Protein AF-A0A7N6BRH4-F1 (afdb_monomer_lite)

Organism: Anabas testudineus (NCBI:txid64144)

Structure (mmCIF, N/CA/C/O backbone):
data_AF-A0A7N6BRH4-F1
#
_entry.id   AF-A0A7N6BRH4-F1
#
loop_
_atom_site.group_PDB
_atom_site.id
_atom_site.type_symbol
_atom_site.label_atom_id
_atom_site.label_alt_id
_atom_site.label_comp_id
_atom_site.label_asym_id
_atom_site.label_entity_id
_atom_site.label_seq_id
_atom_site.pdbx_PDB_ins_code
_atom_site.Cartn_x
_atom_site.Cartn_y
_atom_site.Cartn_z
_atom_site.occupancy
_atom_site.B_iso_or_equiv
_atom_site.auth_seq_id
_atom_site.auth_comp_id
_atom_site.auth_asym_id
_atom_site.auth_atom_id
_atom_site.pdbx_PDB_model_num
ATOM 1 N N . MET A 1 1 ? -4.234 -5.551 16.735 1.00 30.86 1 MET A N 1
ATOM 2 C CA . MET A 1 1 ? -4.454 -4.107 16.499 1.00 30.86 1 MET A CA 1
ATOM 3 C C . MET A 1 1 ? -5.758 -3.674 17.152 1.00 30.86 1 MET A C 1
ATOM 5 O O . MET A 1 1 ? -6.747 -4.374 16.955 1.00 30.86 1 MET A O 1
ATOM 9 N N . PRO A 1 2 ? -5.767 -2.592 17.949 1.00 29.22 2 PRO A N 1
ATOM 10 C CA . PRO A 1 2 ? -6.951 -2.139 18.679 1.00 29.22 2 PRO A CA 1
ATOM 11 C C . PRO A 1 2 ? -7.932 -1.379 17.773 1.00 29.22 2 PRO A C 1
ATOM 13 O O . PRO A 1 2 ? -7.544 -0.476 17.036 1.00 29.22 2 PRO A O 1
ATOM 16 N N . THR A 1 3 ? -9.219 -1.713 17.855 1.00 29.22 3 THR A N 1
ATOM 17 C CA . THR A 1 3 ? -10.300 -0.988 17.171 1.00 29.22 3 THR A CA 1
ATOM 18 C C . THR A 1 3 ? -10.881 0.099 18.071 1.00 29.22 3 THR A C 1
ATOM 20 O O . THR A 1 3 ? -11.678 -0.200 18.960 1.00 29.22 3 THR A O 1
ATOM 23 N N . PHE A 1 4 ? -10.550 1.364 17.813 1.00 34.09 4 PHE A N 1
ATOM 24 C CA . PHE A 1 4 ? -11.267 2.488 18.419 1.00 34.09 4 PHE A CA 1
ATOM 25 C C . PHE A 1 4 ? -12.584 2.745 17.679 1.00 34.09 4 PHE A C 1
ATOM 27 O O . PHE A 1 4 ? -12.610 2.838 16.456 1.00 34.09 4 PHE A O 1
ATOM 34 N N . SER A 1 5 ? -13.682 2.861 18.430 1.00 30.45 5 SER A N 1
ATOM 35 C CA . SER A 1 5 ? -15.018 3.166 17.904 1.00 30.45 5 SER A CA 1
ATOM 36 C C . SER A 1 5 ? -15.539 4.453 18.537 1.00 30.45 5 SER A C 1
ATOM 38 O O . SER A 1 5 ? -15.991 4.444 19.679 1.00 30.45 5 SER A O 1
ATOM 40 N N . VAL A 1 6 ? -15.486 5.564 17.800 1.00 30.67 6 VAL A N 1
ATOM 41 C CA . VAL A 1 6 ? -16.036 6.854 18.244 1.00 30.67 6 VAL A CA 1
ATOM 42 C C . VAL A 1 6 ? -17.401 7.055 17.591 1.00 30.67 6 VAL A C 1
ATOM 44 O O . VAL A 1 6 ? -17.498 7.433 16.427 1.00 30.67 6 VAL A O 1
ATOM 47 N N . MET A 1 7 ? -18.476 6.788 18.335 1.00 28.97 7 MET A N 1
ATOM 48 C CA . MET A 1 7 ? -19.835 7.040 17.850 1.00 28.97 7 MET A CA 1
ATOM 49 C C . MET A 1 7 ? -20.150 8.538 17.849 1.00 28.97 7 MET A C 1
ATOM 51 O O . MET A 1 7 ? -20.162 9.174 18.903 1.00 28.97 7 MET A O 1
ATOM 55 N N . TYR A 1 8 ? -20.515 9.084 16.687 1.00 30.39 8 TYR A N 1
ATOM 56 C CA . TYR A 1 8 ? -21.137 10.403 16.604 1.00 30.39 8 TYR A CA 1
ATOM 57 C C . TYR A 1 8 ? -22.284 10.414 15.584 1.00 30.39 8 TYR A C 1
ATOM 59 O O . TYR A 1 8 ? -22.086 10.169 14.399 1.00 30.39 8 TYR A O 1
ATOM 67 N N . LYS A 1 9 ? -23.501 10.708 16.060 1.00 34.75 9 LYS A N 1
ATOM 68 C CA . LYS A 1 9 ? -24.709 10.984 15.251 1.00 34.75 9 LYS A CA 1
ATOM 69 C C . LYS A 1 9 ? -25.056 9.961 14.147 1.00 34.75 9 LYS A C 1
ATOM 71 O O . LYS A 1 9 ? -25.474 10.341 13.061 1.00 34.75 9 LYS A O 1
ATOM 76 N N . GLY A 1 10 ? -24.981 8.665 14.455 1.00 35.84 10 GLY A N 1
ATOM 77 C CA . GLY A 1 10 ? -25.701 7.621 13.705 1.00 35.84 10 GLY A CA 1
ATOM 78 C C . GLY A 1 10 ? -25.098 7.167 12.370 1.00 35.84 10 GLY A C 1
ATOM 79 O O . GLY A 1 10 ? -25.634 6.236 11.779 1.00 35.84 10 GLY A O 1
ATOM 80 N N . ALA A 1 11 ? -23.983 7.747 11.920 1.00 30.44 11 ALA A N 1
ATOM 81 C CA . ALA A 1 11 ? -23.199 7.221 10.803 1.00 30.44 11 ALA A CA 1
ATOM 82 C C . ALA A 1 11 ? -22.048 6.348 11.330 1.00 30.44 11 ALA A C 1
ATOM 84 O O . ALA A 1 11 ? -21.268 6.785 12.179 1.00 30.44 11 ALA A O 1
ATOM 85 N N . VAL A 1 12 ? -21.919 5.116 10.827 1.00 30.17 12 VAL A N 1
ATOM 86 C CA . VAL A 1 12 ? -20.845 4.192 11.230 1.00 30.17 12 VAL A CA 1
ATOM 87 C C . VAL A 1 12 ? -19.627 4.398 10.327 1.00 30.17 12 VAL A C 1
ATOM 89 O O . VAL A 1 12 ? -19.389 3.642 9.388 1.00 30.17 12 VAL A O 1
ATOM 92 N N . ILE A 1 13 ? -18.846 5.446 10.600 1.00 35.06 13 ILE A N 1
ATOM 93 C CA . ILE A 1 13 ? -17.582 5.698 9.893 1.00 35.06 13 ILE A CA 1
ATOM 94 C C . ILE A 1 13 ? -16.532 4.694 10.388 1.00 35.06 13 ILE A C 1
ATOM 96 O O . ILE A 1 13 ? -15.838 4.934 11.374 1.00 35.06 13 ILE A O 1
ATOM 100 N N . ILE A 1 14 ? -16.412 3.551 9.706 1.00 39.41 14 ILE A N 1
ATOM 101 C CA . ILE A 1 14 ? -15.358 2.567 9.984 1.00 39.41 14 ILE A CA 1
ATOM 102 C C . ILE A 1 14 ? -14.056 3.008 9.301 1.00 39.41 14 ILE A C 1
ATOM 104 O O . ILE A 1 14 ? -13.670 2.480 8.256 1.00 39.41 14 ILE A O 1
ATOM 108 N N . SER A 1 15 ? -13.353 3.965 9.905 1.00 36.00 15 SER A N 1
ATOM 109 C CA . SER A 1 15 ? -11.990 4.334 9.511 1.00 36.00 15 SER A CA 1
ATOM 110 C C . SER A 1 15 ? -11.007 3.214 9.880 1.00 36.00 15 SER A C 1
ATOM 112 O O . SER A 1 15 ? -10.403 3.224 10.954 1.00 36.00 15 SER A O 1
ATOM 114 N N . ARG A 1 16 ? -10.855 2.213 9.003 1.00 39.09 16 ARG A N 1
ATOM 115 C CA . ARG A 1 16 ? -9.758 1.241 9.099 1.00 39.09 16 ARG A CA 1
ATOM 116 C C . ARG A 1 16 ? -8.518 1.800 8.411 1.00 39.09 16 ARG A C 1
ATOM 118 O O . ARG A 1 16 ? -8.507 1.900 7.187 1.00 39.09 16 ARG A O 1
ATOM 125 N N . THR A 1 17 ? -7.441 1.997 9.166 1.00 38.03 17 THR A N 1
ATOM 126 C CA . THR A 1 17 ? -6.083 1.930 8.608 1.00 38.03 17 THR A CA 1
ATOM 127 C C . THR A 1 17 ? -5.811 0.475 8.225 1.00 38.03 17 THR A C 1
ATOM 129 O O . THR A 1 17 ? -5.322 -0.329 9.020 1.00 38.03 17 THR A O 1
ATOM 132 N N . LEU A 1 18 ? -6.250 0.090 7.027 1.00 38.19 18 LEU A N 1
ATOM 133 C CA . LEU A 1 18 ? -5.890 -1.186 6.428 1.00 38.19 18 LEU A CA 1
ATOM 134 C C . LEU A 1 18 ? -4.472 -1.062 5.875 1.00 38.19 18 LEU A C 1
ATOM 136 O O . LEU A 1 18 ? -4.262 -0.348 4.899 1.00 38.19 18 LEU A O 1
ATOM 140 N N . MET A 1 19 ? -3.546 -1.872 6.395 1.00 37.91 19 MET A N 1
ATOM 141 C CA . MET A 1 19 ? -2.411 -2.352 5.600 1.00 37.91 19 MET A CA 1
ATOM 142 C C . MET A 1 19 ? -2.965 -3.260 4.489 1.00 37.91 19 MET A C 1
ATOM 144 O O . MET A 1 19 ? -2.951 -4.486 4.588 1.00 37.91 19 MET A O 1
ATOM 148 N N . GLY A 1 20 ? -3.592 -2.638 3.491 1.00 35.62 20 GLY A N 1
ATOM 149 C CA . GLY A 1 20 ? -4.244 -3.304 2.372 1.00 35.62 20 GLY A CA 1
ATOM 150 C C . GLY A 1 20 ? -3.246 -3.739 1.295 1.00 35.62 20 GLY A C 1
ATOM 151 O O . GLY A 1 20 ? -2.063 -3.405 1.367 1.00 35.62 20 GLY A O 1
ATOM 152 N N . PRO A 1 21 ? -3.716 -4.423 0.237 1.00 44.28 21 PRO A N 1
ATOM 153 C CA . PRO A 1 21 ? -2.884 -4.904 -0.874 1.00 44.28 21 PRO A CA 1
ATOM 154 C C . PRO A 1 21 ? -2.369 -3.779 -1.803 1.00 44.28 21 PRO A C 1
ATOM 156 O O . PRO A 1 21 ? -2.059 -4.028 -2.963 1.00 44.28 21 PRO A O 1
ATOM 159 N N . TYR A 1 22 ? -2.301 -2.538 -1.312 1.00 47.00 22 TYR A N 1
ATOM 160 C CA . TYR A 1 22 ? -2.136 -1.316 -2.104 1.00 47.00 22 TYR A CA 1
ATOM 161 C C . TYR A 1 22 ? -0.781 -0.611 -1.902 1.00 47.00 22 TYR A C 1
ATOM 163 O O . TYR A 1 22 ? -0.535 0.415 -2.526 1.00 47.00 22 TYR A O 1
ATOM 171 N N . GLY A 1 23 ? 0.108 -1.152 -1.057 1.00 43.94 23 GLY A N 1
ATOM 172 C CA . GLY A 1 23 ? 1.529 -0.761 -0.956 1.00 43.94 23 GLY A CA 1
ATOM 173 C C . GLY A 1 23 ? 1.838 0.643 -0.411 1.00 43.94 23 GLY A C 1
ATOM 174 O O . GLY A 1 23 ? 3.001 0.950 -0.167 1.00 43.94 23 GLY A O 1
ATOM 175 N N . VAL A 1 24 ? 0.822 1.480 -0.203 1.00 45.03 24 VAL A N 1
ATOM 176 C CA . VAL A 1 24 ? 0.911 2.867 0.273 1.00 45.03 24 VAL A CA 1
ATOM 177 C C . VAL A 1 24 ? -0.190 3.089 1.313 1.00 45.03 24 VAL A C 1
ATOM 179 O O . VAL A 1 24 ? -1.295 2.567 1.153 1.00 45.03 24 VAL A O 1
ATOM 182 N N . ASP A 1 25 ? 0.096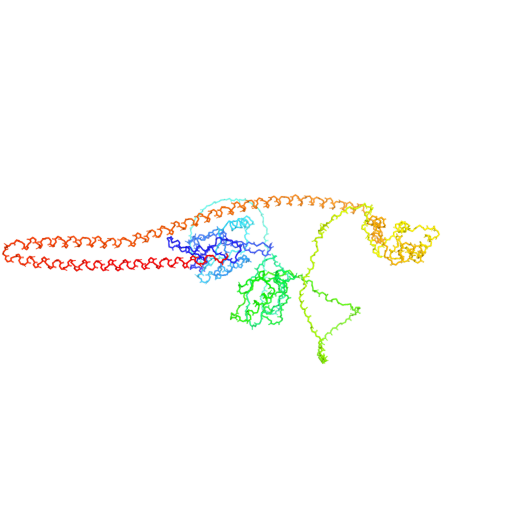 3.859 2.365 1.00 52.72 25 ASP A N 1
ATOM 183 C CA . ASP A 1 25 ? -0.816 4.116 3.493 1.00 52.72 25 ASP A CA 1
ATOM 184 C C . ASP A 1 25 ? -1.914 5.141 3.122 1.00 52.72 25 ASP A C 1
ATOM 186 O O . ASP A 1 25 ? -1.953 6.275 3.598 1.00 52.72 25 ASP A O 1
ATOM 190 N N . ARG A 1 26 ? -2.770 4.762 2.162 1.00 64.44 26 ARG A N 1
ATOM 191 C CA . ARG A 1 26 ? -3.820 5.616 1.586 1.00 64.44 26 ARG A CA 1
ATOM 192 C C . ARG A 1 26 ? -5.083 5.641 2.451 1.00 64.44 26 ARG A C 1
ATOM 194 O O . ARG A 1 26 ? -5.589 4.606 2.888 1.00 64.44 26 ARG A O 1
ATOM 201 N N . ALA A 1 27 ? -5.647 6.835 2.640 1.00 69.69 27 ALA A N 1
ATOM 202 C CA . ALA A 1 27 ? -6.824 7.069 3.478 1.00 69.69 27 ALA A CA 1
ATOM 203 C C . ALA A 1 27 ? -8.125 6.603 2.789 1.00 69.69 27 ALA A C 1
ATOM 205 O O . ALA A 1 27 ? -8.857 7.392 2.176 1.00 69.69 27 ALA A O 1
ATOM 206 N N . VAL A 1 28 ? -8.411 5.301 2.882 1.00 82.12 28 VAL A N 1
ATOM 207 C CA . VAL A 1 28 ? -9.563 4.676 2.220 1.00 82.12 28 VAL A CA 1
ATOM 208 C C . VAL A 1 28 ? -10.869 4.782 3.013 1.00 82.12 28 VAL A C 1
ATOM 210 O O . VAL A 1 28 ? -10.899 4.626 4.232 1.00 82.12 28 VAL A O 1
ATOM 213 N N . HIS A 1 29 ? -11.973 5.012 2.302 1.00 85.69 29 HIS A N 1
ATOM 214 C CA . HIS A 1 29 ? -13.321 5.121 2.862 1.00 85.69 29 HIS A CA 1
ATOM 215 C C . HIS A 1 29 ? -14.254 4.113 2.178 1.00 85.69 29 HIS A C 1
ATOM 217 O O . HIS A 1 29 ? -14.273 4.010 0.952 1.00 85.69 29 HIS A O 1
ATOM 223 N N . SER A 1 30 ? -15.040 3.378 2.967 1.00 89.38 30 SER A N 1
ATOM 224 C CA . SER A 1 30 ? -16.076 2.461 2.474 1.00 89.38 30 SER A CA 1
ATOM 225 C C . SER A 1 30 ? -17.427 3.178 2.472 1.00 89.38 30 SER A C 1
ATOM 227 O O . SER A 1 30 ? -17.806 3.749 3.492 1.00 89.38 30 SER A O 1
ATOM 229 N N . MET A 1 31 ? -18.154 3.132 1.357 1.00 89.62 31 MET A N 1
ATOM 230 C CA . MET A 1 31 ? -19.497 3.709 1.202 1.00 89.62 31 MET A CA 1
ATOM 231 C C . MET A 1 31 ? -20.455 2.643 0.679 1.00 89.62 31 MET A C 1
ATOM 233 O O . MET A 1 31 ? -20.052 1.811 -0.130 1.00 89.62 31 MET A O 1
ATOM 237 N N . GLU A 1 32 ? -21.715 2.666 1.103 1.00 91.50 32 GLU A N 1
ATOM 238 C CA . GLU A 1 32 ? -22.729 1.693 0.686 1.00 91.50 32 GLU A CA 1
ATOM 239 C C . GLU A 1 32 ? -24.000 2.408 0.236 1.00 91.50 32 GLU A C 1
ATOM 241 O O . GLU A 1 32 ? -24.540 3.250 0.948 1.00 91.50 32 GLU A O 1
ATOM 246 N N . PHE A 1 33 ? -24.468 2.058 -0.960 1.00 89.88 33 PHE A N 1
ATOM 247 C CA . PHE A 1 33 ? -25.650 2.623 -1.596 1.00 89.88 33 PHE A CA 1
ATOM 248 C C . PHE A 1 33 ? -26.702 1.529 -1.801 1.00 89.88 33 PHE A C 1
ATOM 250 O O . PHE A 1 33 ? -26.379 0.408 -2.198 1.00 89.88 33 PHE A O 1
ATOM 257 N N . THR A 1 34 ? -27.965 1.872 -1.576 1.00 90.25 34 THR A N 1
ATOM 258 C CA . THR A 1 34 ? -29.153 1.069 -1.910 1.00 90.25 34 THR A CA 1
ATOM 259 C C . THR A 1 34 ? -30.050 1.857 -2.860 1.00 90.25 34 THR A C 1
ATOM 261 O O . THR A 1 34 ? -29.869 3.064 -3.007 1.00 90.25 34 THR A O 1
ATOM 264 N N . ASP A 1 35 ? -30.992 1.189 -3.526 1.00 88.31 35 ASP A N 1
ATOM 265 C CA . ASP A 1 35 ? -31.865 1.794 -4.549 1.00 88.31 35 ASP A CA 1
ATOM 266 C C . ASP A 1 35 ? -31.074 2.407 -5.723 1.00 88.31 35 ASP A C 1
ATOM 268 O O . ASP A 1 35 ? -31.452 3.399 -6.350 1.00 88.31 35 ASP A O 1
ATOM 272 N N . CYS A 1 36 ? -29.931 1.783 -6.027 1.00 87.19 36 CYS A N 1
ATOM 273 C CA . CYS A 1 36 ? -28.999 2.210 -7.062 1.00 87.19 36 CYS A CA 1
ATOM 274 C C . CYS A 1 36 ? -29.317 1.663 -8.466 1.00 87.19 36 CYS A C 1
ATOM 276 O O . CYS A 1 36 ? -28.501 1.859 -9.365 1.00 87.19 36 CYS A O 1
ATOM 278 N N . GLU A 1 37 ? -30.491 1.057 -8.692 1.00 83.75 37 GLU A N 1
ATOM 279 C CA . GLU A 1 37 ? -30.963 0.557 -10.001 1.00 83.75 37 GLU A CA 1
ATOM 280 C C . GLU A 1 37 ? -30.865 1.586 -11.147 1.00 83.75 37 GLU A C 1
ATOM 282 O O . GLU A 1 37 ? -30.545 1.233 -12.283 1.00 83.75 37 GLU A O 1
ATOM 287 N N . ASN A 1 38 ? -31.059 2.876 -10.848 1.00 82.88 38 ASN A N 1
ATOM 288 C CA . ASN A 1 38 ? -30.947 3.985 -11.807 1.00 82.88 38 ASN A CA 1
ATOM 289 C C . ASN A 1 38 ? -29.519 4.578 -11.898 1.00 82.88 38 ASN A C 1
ATOM 291 O O . ASN A 1 38 ? -29.287 5.577 -12.583 1.00 82.88 38 ASN A O 1
ATOM 295 N N . GLY A 1 39 ? -28.548 3.957 -11.221 1.00 87.12 39 GLY A N 1
ATOM 296 C CA . GLY A 1 39 ? -27.164 4.406 -11.080 1.00 87.12 39 GLY A CA 1
ATOM 297 C C . GLY A 1 39 ? -26.976 5.529 -10.052 1.00 87.12 39 GLY A C 1
ATOM 298 O O . GLY A 1 39 ? -27.913 6.216 -9.653 1.00 87.12 39 GLY A O 1
ATOM 299 N N . LEU A 1 40 ? -25.725 5.771 -9.637 1.00 90.44 40 LEU A N 1
ATOM 300 C CA . LEU A 1 40 ? -25.420 6.803 -8.628 1.00 90.44 40 LEU A CA 1
ATOM 301 C C . LEU A 1 40 ? -25.630 8.252 -9.100 1.00 90.44 40 LEU A C 1
ATOM 303 O O . LEU A 1 40 ? -25.609 9.170 -8.282 1.00 90.44 40 LEU A O 1
ATOM 307 N N . GLY A 1 41 ? -25.762 8.487 -10.407 1.00 91.94 41 GLY A N 1
ATOM 308 C CA . GLY A 1 41 ? -25.719 9.838 -10.970 1.00 91.94 41 GLY A CA 1
ATOM 309 C C . GLY A 1 41 ? -24.332 10.486 -10.870 1.00 91.94 41 GLY A C 1
ATOM 310 O O . GLY A 1 41 ? -24.225 11.668 -10.560 1.00 91.94 41 GLY A O 1
ATOM 311 N N . ILE A 1 42 ? -23.260 9.734 -11.136 1.00 93.94 42 ILE A N 1
ATOM 312 C CA . ILE A 1 42 ? -21.885 10.259 -11.210 1.00 93.94 42 ILE A CA 1
ATOM 313 C C . ILE A 1 42 ? -21.332 10.212 -12.636 1.00 93.94 42 ILE A C 1
ATOM 315 O O . ILE A 1 42 ? -21.769 9.421 -13.471 1.00 93.94 42 ILE A O 1
ATOM 319 N N . LYS A 1 43 ? -20.329 11.048 -12.913 1.00 92.44 43 LYS A N 1
ATOM 320 C CA . LYS A 1 43 ? -19.449 10.937 -14.082 1.00 92.44 43 LYS A CA 1
ATOM 321 C C . LYS A 1 43 ? -18.033 10.639 -13.618 1.00 92.44 43 LYS A C 1
ATOM 323 O O . LYS A 1 43 ? -17.535 11.338 -12.739 1.00 92.44 43 LYS A O 1
ATOM 328 N N . VAL A 1 44 ? -17.386 9.665 -14.252 1.00 93.75 44 VAL A N 1
ATOM 329 C CA . VAL A 1 44 ? -15.993 9.282 -13.977 1.00 93.75 44 VAL A CA 1
ATOM 330 C C . VAL A 1 44 ? -15.010 9.829 -15.024 1.00 93.75 44 VAL A C 1
ATOM 332 O O . VAL A 1 44 ? -15.417 10.279 -16.098 1.00 93.75 44 VAL A O 1
ATOM 335 N N . ILE A 1 45 ? -13.720 9.829 -14.687 1.00 92.19 45 ILE A N 1
ATOM 336 C CA . ILE A 1 45 ? -12.565 10.135 -15.547 1.00 92.19 45 ILE A CA 1
ATOM 337 C C . ILE A 1 45 ? -11.365 9.280 -15.114 1.00 92.19 45 ILE A C 1
ATOM 339 O O . ILE A 1 45 ? -11.368 8.741 -14.011 1.00 92.19 45 ILE A O 1
ATOM 343 N N . GLY A 1 46 ? -10.349 9.162 -15.969 1.00 91.44 46 GLY A N 1
ATOM 344 C CA . GLY A 1 46 ? -9.186 8.313 -15.723 1.00 91.44 46 GLY A CA 1
ATOM 345 C C . GLY A 1 46 ? -9.445 6.870 -16.146 1.00 91.44 46 GLY A C 1
ATOM 346 O O . GLY A 1 46 ? -10.205 6.640 -17.090 1.00 91.44 46 GLY A O 1
ATOM 347 N N . GLY A 1 47 ? -8.797 5.919 -15.478 1.00 88.38 47 GLY A N 1
ATOM 348 C CA . GLY A 1 47 ? -8.600 4.563 -15.984 1.00 88.38 47 GLY A CA 1
ATOM 349 C C . GLY A 1 47 ? -7.524 4.508 -17.076 1.00 88.38 47 GLY A C 1
ATOM 350 O O . GLY A 1 47 ? -7.176 5.519 -17.693 1.00 88.38 47 GLY A O 1
ATOM 351 N N . VAL A 1 48 ? -7.013 3.304 -17.332 1.00 85.75 48 VAL A N 1
ATOM 352 C CA . VAL A 1 48 ? -5.933 3.046 -18.296 1.00 85.75 48 VAL A CA 1
ATOM 353 C C . VAL A 1 48 ? -6.345 3.431 -19.718 1.00 85.75 48 VAL A C 1
ATOM 355 O O . VAL A 1 48 ? -7.436 3.084 -20.189 1.00 85.75 48 VAL A O 1
ATOM 358 N N . LYS A 1 49 ? -5.450 4.138 -20.415 1.00 78.81 49 LYS A N 1
ATOM 359 C CA . LYS A 1 49 ? -5.625 4.589 -21.798 1.00 78.81 49 LYS A CA 1
ATOM 360 C C . LYS A 1 49 ? -4.818 3.745 -22.776 1.00 78.81 49 LYS A C 1
ATOM 362 O O . LYS A 1 49 ? -3.667 4.052 -23.073 1.00 78.81 49 LYS A O 1
ATOM 367 N N . GLU A 1 50 ? -5.470 2.748 -23.369 1.00 72.62 50 GLU A N 1
ATOM 368 C CA . GLU A 1 50 ? -4.886 1.843 -24.378 1.00 72.62 50 GLU A CA 1
ATOM 369 C C . GLU A 1 50 ? -4.195 2.569 -25.553 1.00 72.62 50 GLU A C 1
ATOM 371 O O . GLU A 1 50 ? -3.255 2.046 -26.141 1.00 72.62 50 GLU A O 1
ATOM 376 N N . GLN A 1 51 ? -4.644 3.784 -25.890 1.00 68.44 51 GLN A N 1
ATOM 377 C CA . GLN A 1 51 ? -4.126 4.585 -27.008 1.00 68.44 51 GLN A CA 1
ATOM 378 C C . GLN A 1 51 ? -2.838 5.362 -26.689 1.00 68.44 51 GLN A C 1
ATOM 380 O O . GLN A 1 51 ? -2.144 5.775 -27.615 1.00 68.44 51 GLN A O 1
ATOM 385 N N . THR A 1 52 ? -2.536 5.607 -25.410 1.00 69.81 52 THR A N 1
ATOM 386 C CA . THR A 1 52 ? -1.385 6.425 -24.976 1.00 69.81 52 THR A CA 1
ATOM 387 C C . THR A 1 52 ? -0.474 5.722 -23.971 1.00 69.81 52 THR A C 1
ATOM 389 O O . THR A 1 52 ? 0.598 6.239 -23.678 1.00 69.81 52 THR A O 1
ATOM 392 N N . GLY A 1 53 ? -0.876 4.562 -23.439 1.00 68.31 53 GLY A N 1
ATOM 393 C CA . GLY A 1 53 ? -0.159 3.867 -22.366 1.00 68.31 53 GLY A CA 1
ATOM 394 C C . GLY A 1 53 ? -0.248 4.572 -21.008 1.00 68.31 53 GLY A C 1
ATOM 395 O O . GLY A 1 53 ? 0.505 4.240 -20.102 1.00 68.31 53 GLY A O 1
ATOM 396 N N . GLU A 1 54 ? -1.134 5.562 -20.858 1.00 78.88 54 GLU A N 1
ATOM 397 C CA . GLU A 1 54 ? -1.255 6.331 -19.618 1.00 78.88 54 GLU A CA 1
ATOM 398 C C . GLU A 1 54 ? -2.163 5.611 -18.614 1.00 78.88 54 GLU A C 1
ATOM 400 O O . GLU A 1 54 ? -3.358 5.413 -18.863 1.00 78.88 54 GLU A O 1
ATOM 405 N N . GLU A 1 55 ? -1.590 5.241 -17.471 1.00 80.69 55 GLU A N 1
ATOM 406 C CA . GLU A 1 55 ? -2.275 4.567 -16.371 1.00 80.69 55 GLU A CA 1
ATOM 407 C C . GLU A 1 55 ? -2.653 5.583 -15.285 1.00 80.69 55 GLU A C 1
ATOM 409 O O . GLU A 1 55 ? -1.815 6.015 -14.501 1.00 80.69 55 GLU A O 1
ATOM 414 N N . PHE A 1 56 ? -3.930 5.965 -15.241 1.00 87.44 56 PHE A N 1
ATOM 415 C CA . PHE A 1 56 ? -4.501 6.758 -14.151 1.00 87.44 56 PHE A CA 1
ATOM 416 C C . PHE A 1 56 ? -5.535 5.935 -13.380 1.00 87.44 56 PHE A C 1
ATOM 418 O O . PHE A 1 56 ? -6.235 5.106 -13.971 1.00 87.44 56 PHE A O 1
ATOM 425 N N . GLY A 1 57 ? -5.721 6.233 -12.091 1.00 90.88 57 GLY A N 1
ATOM 426 C CA . GLY A 1 57 ? -6.876 5.753 -11.326 1.00 90.88 57 GLY A CA 1
ATOM 427 C C . GLY A 1 57 ? -8.229 6.167 -11.930 1.00 90.88 57 GLY A C 1
ATOM 428 O O . GLY A 1 57 ? -8.303 6.993 -12.842 1.00 90.88 57 GLY A O 1
ATOM 429 N N . VAL A 1 58 ? -9.327 5.602 -11.423 1.00 94.38 58 VAL A N 1
ATOM 430 C CA . VAL A 1 58 ? -10.696 5.992 -11.805 1.00 94.38 58 VAL A CA 1
ATOM 431 C C . VAL A 1 58 ? -11.222 7.012 -10.796 1.00 94.38 58 VAL A C 1
ATOM 433 O O . VAL A 1 58 ? -11.341 6.693 -9.620 1.00 94.38 58 VAL A O 1
ATOM 436 N N . TYR A 1 59 ? -11.576 8.220 -11.237 1.00 95.19 59 TYR A N 1
ATOM 437 C CA . TYR A 1 59 ? -11.973 9.332 -10.361 1.00 95.19 59 TYR A CA 1
ATOM 438 C C . TYR A 1 59 ? -13.375 9.851 -10.654 1.00 95.19 59 TYR A C 1
ATOM 440 O O . TYR A 1 59 ? -13.806 9.895 -11.808 1.00 95.19 59 TYR A O 1
ATOM 448 N N . VAL A 1 60 ? -14.065 10.358 -9.632 1.00 95.12 60 VAL A N 1
ATOM 449 C CA . VAL A 1 60 ? -15.338 11.077 -9.781 1.00 95.12 60 VAL A CA 1
ATOM 450 C C . VAL A 1 60 ? -15.087 12.466 -10.395 1.00 95.12 60 VAL A C 1
ATOM 452 O O . VAL A 1 60 ? -14.728 13.415 -9.704 1.00 95.12 60 VAL A O 1
ATOM 455 N N . LYS A 1 61 ? -15.323 12.634 -11.705 1.00 94.12 61 LYS A N 1
ATOM 456 C CA . LYS A 1 61 ? -15.230 13.936 -12.405 1.00 94.12 61 LYS A CA 1
ATOM 457 C C . LYS A 1 61 ? -16.322 14.916 -11.973 1.00 94.12 61 LYS A C 1
ATOM 459 O O . LYS A 1 61 ? -16.101 16.126 -11.978 1.00 94.12 61 LYS A O 1
ATOM 464 N N . ARG A 1 62 ? -17.535 14.420 -11.703 1.00 92.75 62 ARG A N 1
ATOM 465 C CA . ARG A 1 62 ? -18.705 15.239 -11.336 1.00 92.75 62 ARG A CA 1
ATOM 466 C C . ARG A 1 62 ? -19.823 14.382 -10.744 1.00 92.75 62 ARG A C 1
ATOM 468 O O . ARG A 1 62 ? -20.074 13.288 -11.241 1.00 92.75 62 ARG A O 1
ATOM 475 N N . ILE A 1 63 ? -20.558 14.939 -9.788 1.00 94.38 63 ILE A N 1
ATOM 476 C CA . ILE A 1 63 ? -21.837 14.406 -9.298 1.00 94.38 63 ILE A CA 1
ATOM 477 C C . ILE A 1 63 ? -22.984 15.168 -9.982 1.00 94.38 63 ILE A C 1
ATOM 479 O O . ILE A 1 63 ? -22.895 16.380 -10.187 1.00 94.38 63 ILE A O 1
ATOM 483 N N . LEU A 1 64 ? -24.025 14.457 -10.414 1.00 91.94 64 LEU A N 1
ATOM 484 C CA . LEU A 1 64 ? -25.172 15.017 -11.129 1.00 91.94 64 LEU A CA 1
ATOM 485 C C . LEU A 1 64 ? -26.282 15.393 -10.129 1.00 91.94 64 LEU A C 1
ATOM 487 O O . LEU A 1 64 ? -26.690 14.525 -9.356 1.00 91.94 64 LEU A O 1
ATOM 491 N N . PRO A 1 65 ? -26.800 16.639 -10.148 1.00 91.06 65 PRO A N 1
ATOM 492 C CA . PRO A 1 65 ? -27.869 17.063 -9.244 1.00 91.06 65 PRO A CA 1
ATOM 493 C C . PRO A 1 65 ? -29.087 16.134 -9.293 1.00 91.06 65 PRO A C 1
ATOM 495 O O . PRO A 1 65 ? -29.562 15.789 -10.375 1.00 91.06 65 PRO A O 1
ATOM 498 N N . GLY A 1 66 ? -29.581 15.732 -8.119 1.00 87.38 66 GLY A N 1
ATOM 499 C CA . GLY A 1 66 ? -30.718 14.816 -7.965 1.00 87.38 66 GLY A CA 1
ATOM 500 C C . GLY A 1 66 ? -30.397 13.326 -8.152 1.00 87.38 66 GLY A C 1
ATOM 501 O O . GLY A 1 66 ? -31.255 12.492 -7.869 1.00 87.38 66 GLY A O 1
ATOM 502 N N . GLY A 1 67 ? -29.180 12.970 -8.585 1.00 89.00 67 GLY A N 1
ATOM 503 C CA . GLY A 1 67 ? -28.701 11.584 -8.573 1.00 89.00 67 GLY A CA 1
ATOM 504 C C . GLY A 1 67 ? -28.476 11.064 -7.150 1.00 89.00 67 GLY A C 1
ATOM 505 O O . GLY A 1 67 ? -28.271 11.851 -6.228 1.00 89.00 67 GLY A O 1
ATOM 506 N N . LEU A 1 68 ? -28.467 9.741 -6.958 1.00 90.81 68 LEU A N 1
ATOM 507 C CA . LEU A 1 68 ? -28.375 9.122 -5.629 1.00 90.81 68 LEU A CA 1
ATOM 508 C C . LEU A 1 68 ? -27.161 9.613 -4.813 1.00 90.81 68 LEU A C 1
ATOM 510 O O . LEU A 1 68 ? -27.325 10.008 -3.663 1.00 90.81 68 LEU A O 1
ATOM 514 N N . ALA A 1 69 ? -25.974 9.716 -5.424 1.00 92.44 69 ALA A N 1
ATOM 515 C CA . ALA A 1 69 ? -24.782 10.265 -4.766 1.00 92.44 69 ALA A CA 1
ATOM 516 C C . ALA A 1 69 ? -24.879 11.775 -4.458 1.00 92.44 69 ALA A C 1
ATOM 518 O O . ALA A 1 69 ? -24.193 12.260 -3.565 1.00 92.44 69 ALA A O 1
ATOM 519 N N . SER A 1 70 ? -25.736 12.526 -5.162 1.00 92.50 70 SER A N 1
ATOM 520 C CA . SER A 1 70 ? -26.033 13.933 -4.848 1.00 92.50 70 SER A CA 1
ATOM 521 C C . SER A 1 70 ? -26.993 14.091 -3.669 1.00 92.50 70 SER A C 1
ATOM 523 O O . SER A 1 70 ? -27.032 15.170 -3.083 1.00 92.50 70 SER A O 1
ATOM 525 N N . ASN A 1 71 ? -27.791 13.062 -3.378 1.00 90.75 71 ASN A N 1
ATOM 526 C CA . ASN A 1 71 ? -28.778 13.063 -2.298 1.00 90.75 71 ASN A CA 1
ATOM 527 C C . ASN A 1 71 ? -28.168 12.508 -0.998 1.00 90.75 71 ASN A C 1
ATOM 529 O O . ASN A 1 71 ? -28.495 12.988 0.082 1.00 90.75 71 ASN A O 1
ATOM 533 N N . ASP A 1 72 ? -27.263 11.532 -1.120 1.00 88.94 72 ASP A N 1
ATOM 534 C CA . ASP A 1 72 ? -26.421 11.006 -0.039 1.00 88.94 72 ASP A CA 1
ATOM 535 C C . ASP A 1 72 ? -25.311 11.993 0.381 1.00 88.94 72 ASP A C 1
ATOM 537 O O . ASP A 1 72 ? -25.145 12.283 1.564 1.00 88.94 72 ASP A O 1
ATOM 541 N N . GLY A 1 73 ? -24.575 12.553 -0.587 1.00 87.94 73 GLY A N 1
ATOM 542 C CA . GLY A 1 73 ? -23.592 13.617 -0.364 1.00 87.94 73 GLY A CA 1
ATOM 543 C C . GLY A 1 73 ? -22.255 13.205 0.272 1.00 87.94 73 GLY A C 1
ATOM 544 O O . GLY A 1 73 ? -21.410 14.080 0.465 1.00 87.94 73 GLY A O 1
ATOM 545 N N . ASN A 1 74 ? -22.018 11.923 0.583 1.00 88.94 74 ASN A N 1
ATOM 546 C CA . ASN A 1 74 ? -20.748 11.472 1.172 1.00 88.94 74 ASN A CA 1
ATOM 547 C C . ASN A 1 74 ? -19.631 11.321 0.124 1.00 88.94 74 ASN A C 1
ATOM 549 O O . ASN A 1 74 ? -18.457 11.579 0.417 1.00 88.94 74 ASN A O 1
ATOM 553 N N . LEU A 1 75 ? -19.998 10.911 -1.093 1.00 92.75 75 LEU A N 1
ATOM 554 C CA . LEU A 1 75 ? -19.126 10.868 -2.270 1.00 92.75 75 LEU A CA 1
ATOM 555 C C . LEU A 1 75 ? -18.915 12.291 -2.817 1.00 92.75 75 LEU A C 1
ATOM 557 O O . LEU A 1 75 ? -19.851 13.088 -2.838 1.00 92.75 75 LEU A O 1
ATOM 561 N N . LEU A 1 76 ? -17.708 12.613 -3.288 1.00 93.25 76 LEU A N 1
ATOM 562 C CA . LEU A 1 76 ? -17.312 13.947 -3.754 1.00 93.25 76 LEU A CA 1
ATOM 563 C C . LEU A 1 76 ? -16.574 13.898 -5.108 1.00 93.25 76 LEU A C 1
ATOM 565 O O . LEU A 1 76 ? -15.951 12.891 -5.449 1.00 93.25 76 LEU A O 1
ATOM 569 N N . PRO A 1 77 ? -16.591 14.986 -5.906 1.00 94.12 77 PRO A N 1
ATOM 570 C CA . PRO A 1 77 ? -15.699 15.120 -7.053 1.00 94.12 77 PRO A CA 1
ATOM 571 C C . PRO A 1 77 ? -14.227 15.105 -6.617 1.00 94.12 77 PRO A C 1
ATOM 573 O O . PRO A 1 77 ? -13.859 15.797 -5.671 1.00 94.12 77 PRO A O 1
ATOM 576 N N . GLY A 1 78 ? -13.395 14.350 -7.332 1.00 93.00 78 GLY A N 1
ATOM 577 C CA . GLY A 1 78 ? -11.989 14.109 -6.995 1.00 93.00 78 GLY A CA 1
ATOM 578 C C . GLY A 1 78 ? -11.724 12.827 -6.202 1.00 93.00 78 GLY A C 1
ATOM 579 O O . GLY A 1 78 ? -10.572 12.411 -6.127 1.00 93.00 78 GLY A O 1
ATOM 580 N N . ASP A 1 79 ? -12.756 12.154 -5.684 1.00 94.62 79 ASP A N 1
ATOM 581 C CA . ASP A 1 79 ? -12.596 10.839 -5.053 1.00 94.62 79 ASP A CA 1
ATOM 582 C C . ASP A 1 79 ? -12.119 9.797 -6.075 1.00 94.62 79 ASP A C 1
ATOM 584 O O . ASP A 1 79 ? -12.719 9.654 -7.148 1.00 94.62 79 ASP A O 1
ATOM 588 N N . GLN A 1 80 ? -11.074 9.040 -5.729 1.00 94.69 80 GLN A N 1
ATOM 589 C CA . GLN A 1 80 ? -10.625 7.886 -6.509 1.00 94.69 80 GLN A CA 1
ATOM 590 C C . GLN A 1 80 ? -11.431 6.654 -6.101 1.00 94.69 80 GLN A C 1
ATOM 592 O O . GLN A 1 80 ? -11.433 6.300 -4.929 1.00 94.69 80 GLN A O 1
ATOM 597 N N . ILE A 1 81 ? -12.069 5.966 -7.043 1.00 94.81 81 ILE A N 1
ATOM 598 C CA . ILE A 1 81 ? -12.764 4.698 -6.801 1.00 94.81 81 ILE A CA 1
ATOM 599 C C . ILE A 1 81 ? -11.753 3.554 -6.965 1.00 94.81 81 ILE A C 1
ATOM 601 O O . ILE A 1 81 ? -11.181 3.378 -8.041 1.00 94.81 81 ILE A O 1
ATOM 605 N N . LEU A 1 82 ? -11.535 2.788 -5.895 1.00 92.81 82 LEU A N 1
ATOM 606 C CA . LEU A 1 82 ? -10.611 1.649 -5.844 1.00 92.81 82 LEU A CA 1
ATOM 607 C C . LEU A 1 82 ? -11.322 0.305 -6.040 1.00 92.81 82 LEU A C 1
ATOM 609 O O . LEU A 1 82 ? -10.786 -0.574 -6.710 1.00 92.81 82 LEU A O 1
ATOM 613 N N . GLU A 1 83 ? -12.522 0.147 -5.473 1.00 94.12 83 GLU A N 1
ATOM 614 C CA . GLU A 1 83 ? -13.328 -1.080 -5.561 1.00 94.12 83 GLU A CA 1
ATOM 615 C C . GLU A 1 83 ? -14.817 -0.758 -5.741 1.00 94.12 83 GLU A C 1
ATOM 617 O O . GLU A 1 83 ? -15.315 0.249 -5.230 1.00 94.12 83 GLU A O 1
ATOM 622 N N . VAL A 1 84 ? -15.537 -1.666 -6.402 1.00 94.75 84 VAL A N 1
ATOM 623 C CA . VAL A 1 84 ? -16.997 -1.666 -6.558 1.00 94.75 84 VAL A CA 1
ATOM 624 C C . VAL A 1 84 ? -17.510 -3.080 -6.280 1.00 94.75 84 VAL A C 1
ATOM 626 O O . VAL A 1 84 ? -17.171 -4.004 -7.005 1.00 94.75 84 VAL A O 1
ATOM 629 N N . ASN A 1 85 ? -18.298 -3.290 -5.224 1.00 91.50 85 ASN A N 1
ATOM 630 C CA . ASN A 1 85 ? -18.779 -4.616 -4.786 1.00 91.50 85 ASN A CA 1
ATOM 631 C C . ASN A 1 85 ? -17.679 -5.688 -4.570 1.00 91.50 85 ASN A C 1
ATOM 633 O O . ASN A 1 85 ? -17.989 -6.870 -4.443 1.00 91.50 85 ASN A O 1
ATOM 637 N N . GLY A 1 86 ? -16.409 -5.279 -4.468 1.00 86.50 86 GLY A N 1
ATOM 638 C CA . GLY A 1 86 ? -15.237 -6.162 -4.386 1.00 86.50 86 GLY A CA 1
ATOM 639 C C . GLY A 1 86 ? -14.487 -6.355 -5.713 1.00 86.50 86 GLY A C 1
ATOM 640 O O . GLY A 1 86 ? -13.359 -6.840 -5.689 1.00 86.50 86 GLY A O 1
ATOM 641 N N . ASP A 1 87 ? -15.044 -5.923 -6.850 1.00 89.31 87 ASP A N 1
ATOM 642 C CA . ASP A 1 87 ? -14.293 -5.791 -8.102 1.00 89.31 87 ASP A CA 1
ATOM 643 C C . ASP A 1 87 ? -13.349 -4.584 -8.002 1.00 89.31 87 ASP A C 1
ATOM 645 O O . ASP A 1 87 ? -13.794 -3.455 -7.777 1.00 89.31 87 ASP A O 1
ATOM 649 N N . SER A 1 88 ? -12.043 -4.797 -8.183 1.00 90.44 88 SER A N 1
ATOM 650 C CA . SER A 1 88 ? -11.065 -3.702 -8.186 1.00 90.44 88 SER A CA 1
ATOM 651 C C . SER A 1 88 ? -11.123 -2.888 -9.484 1.00 90.44 88 SER A C 1
ATOM 653 O O . SER A 1 88 ? -11.243 -3.442 -10.578 1.00 90.44 88 SER A O 1
ATOM 655 N N . LEU A 1 89 ? -10.989 -1.566 -9.357 1.00 90.12 89 LEU A N 1
ATOM 656 C CA . LEU A 1 89 ? -10.828 -0.616 -10.462 1.00 90.12 89 LEU A CA 1
ATOM 657 C C . LEU A 1 89 ? -9.376 -0.122 -10.624 1.00 90.12 89 LEU A C 1
ATOM 659 O O . LEU A 1 89 ? -9.119 0.815 -11.382 1.00 90.12 89 LEU A O 1
ATOM 663 N N . VAL A 1 90 ? -8.407 -0.733 -9.938 1.00 87.88 90 VAL A N 1
ATOM 664 C CA . VAL A 1 90 ? -6.981 -0.437 -10.148 1.00 87.88 90 VAL A CA 1
ATOM 665 C C . VAL A 1 90 ? -6.529 -1.052 -11.478 1.00 87.88 90 VAL A C 1
ATOM 667 O O . VAL A 1 90 ? -6.800 -2.219 -11.750 1.00 87.88 90 VAL A O 1
ATOM 670 N N . GLY A 1 91 ? -5.868 -0.264 -12.333 1.00 83.88 91 GLY A N 1
ATOM 671 C CA . GLY A 1 91 ? -5.363 -0.729 -13.634 1.00 83.88 91 GLY A CA 1
ATOM 672 C C . GLY A 1 91 ? -6.436 -1.073 -14.681 1.00 83.88 91 GLY A C 1
ATOM 673 O O . GLY A 1 91 ? -6.113 -1.655 -15.715 1.00 83.88 91 GLY A O 1
ATOM 674 N N . VAL A 1 92 ? -7.713 -0.734 -14.457 1.00 87.25 92 VAL A N 1
ATOM 675 C CA . VAL A 1 92 ? -8.784 -0.985 -15.441 1.00 87.25 92 VAL A CA 1
ATOM 676 C C . VAL A 1 92 ? -8.923 0.168 -16.436 1.00 87.25 92 VAL A C 1
ATOM 678 O O . VAL A 1 92 ? -8.660 1.328 -16.115 1.00 87.25 92 VAL A O 1
ATOM 681 N N . THR A 1 93 ? -9.390 -0.125 -17.650 1.00 89.00 93 THR A N 1
ATOM 682 C CA . THR A 1 93 ? -9.692 0.908 -18.652 1.00 89.00 93 THR A CA 1
ATOM 683 C C . THR A 1 93 ? -10.949 1.700 -18.290 1.00 89.00 93 THR A C 1
ATOM 685 O O . THR A 1 93 ? -11.843 1.206 -17.595 1.00 89.00 93 THR A O 1
ATOM 688 N N . SER A 1 94 ? -11.050 2.933 -18.799 1.00 87.19 94 SER A N 1
ATOM 689 C CA . SER A 1 94 ? -12.199 3.817 -18.529 1.00 87.19 94 SER A CA 1
ATOM 690 C C . SER A 1 94 ? -13.559 3.194 -18.892 1.00 87.19 94 SER A C 1
ATOM 692 O O . SER A 1 94 ? -14.544 3.388 -18.179 1.00 87.19 94 SER A O 1
ATOM 694 N N . GLU A 1 95 ? -13.608 2.392 -19.959 1.00 88.31 95 GLU A N 1
ATOM 695 C CA . GLU A 1 95 ? -14.815 1.685 -20.402 1.00 88.31 95 GLU A CA 1
ATOM 696 C C . GLU A 1 95 ? -15.165 0.539 -19.445 1.00 88.31 95 GLU A C 1
ATOM 698 O O . GLU A 1 95 ? -16.308 0.434 -18.992 1.00 88.31 95 GLU A O 1
ATOM 703 N N . ARG A 1 96 ? -14.166 -0.259 -19.038 1.00 90.00 96 ARG A N 1
ATOM 704 C CA . ARG A 1 96 ? -14.361 -1.358 -18.085 1.00 90.00 96 ARG A CA 1
ATOM 705 C C . ARG A 1 96 ? -14.834 -0.860 -16.720 1.00 90.00 96 ARG A C 1
ATOM 707 O O . ARG A 1 96 ? -15.704 -1.494 -16.129 1.00 90.00 96 ARG A O 1
ATOM 714 N N . ALA A 1 97 ? -14.325 0.276 -16.243 1.00 90.88 97 ALA A N 1
ATOM 715 C CA . ALA A 1 97 ? -14.797 0.903 -15.008 1.00 90.88 97 ALA A CA 1
ATOM 716 C C . ALA A 1 97 ? -16.291 1.267 -15.072 1.00 90.88 97 ALA A C 1
ATOM 718 O O . ALA A 1 97 ? -17.042 1.011 -14.131 1.00 90.88 97 ALA A O 1
ATOM 719 N N . VAL A 1 98 ? -16.738 1.826 -16.201 1.00 91.25 98 VAL A N 1
ATOM 720 C CA . VAL A 1 98 ? -18.148 2.178 -16.426 1.00 91.25 98 VAL A CA 1
ATOM 721 C C . VAL A 1 98 ? -19.034 0.931 -16.520 1.00 91.25 98 VAL A C 1
ATOM 723 O O . VAL A 1 98 ? -20.163 0.959 -16.031 1.00 91.25 98 VAL A O 1
ATOM 726 N N . ASP A 1 99 ? -18.547 -0.165 -17.102 1.00 91.44 99 ASP A N 1
ATOM 727 C CA . ASP A 1 99 ? -19.296 -1.424 -17.171 1.00 91.44 99 ASP A CA 1
ATOM 728 C C . ASP A 1 99 ? -19.401 -2.133 -15.811 1.00 91.44 99 ASP A C 1
ATOM 730 O O . ASP A 1 99 ? -20.479 -2.631 -15.487 1.00 91.44 99 ASP A O 1
ATOM 734 N N . VAL A 1 100 ? -18.350 -2.114 -14.979 1.00 93.31 100 VAL A N 1
ATOM 735 C CA . VAL A 1 100 ? -18.404 -2.617 -13.588 1.00 93.31 100 VAL A CA 1
ATOM 736 C C . VAL A 1 100 ? -19.396 -1.797 -12.757 1.00 93.31 100 VAL A C 1
ATOM 738 O O . VAL A 1 100 ? -20.292 -2.365 -12.136 1.00 93.31 100 VAL A O 1
ATOM 741 N N . LEU A 1 101 ? -19.324 -0.460 -12.819 1.00 92.50 101 LEU A N 1
ATOM 742 C CA . LEU A 1 101 ? -20.293 0.421 -12.154 1.00 92.50 101 LEU A CA 1
ATOM 743 C C . LEU A 1 101 ? -21.735 0.177 -12.640 1.00 92.50 101 LEU A C 1
ATOM 745 O O . LEU A 1 101 ? -22.663 0.234 -11.836 1.00 92.50 101 LEU A O 1
ATOM 7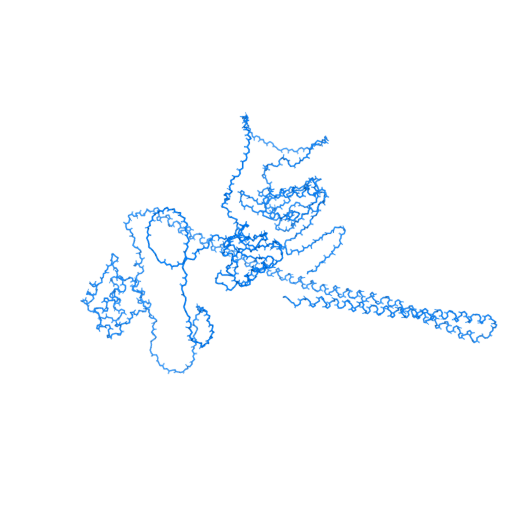49 N N . ARG A 1 102 ? -21.942 -0.141 -13.929 1.00 90.38 102 ARG A N 1
ATOM 750 C CA . ARG A 1 102 ? -23.272 -0.473 -14.470 1.00 90.38 102 ARG A CA 1
ATOM 751 C C . ARG A 1 102 ? -23.775 -1.838 -13.985 1.00 90.38 102 ARG A C 1
ATOM 753 O O . ARG A 1 102 ? -24.948 -1.961 -13.632 1.00 90.38 102 ARG A O 1
ATOM 760 N N . ALA A 1 103 ? -22.908 -2.848 -13.945 1.00 90.19 103 ALA A N 1
ATOM 761 C CA . ALA A 1 103 ? -23.244 -4.168 -13.415 1.00 90.19 103 ALA A CA 1
ATOM 762 C C . ALA A 1 103 ? -23.624 -4.093 -11.926 1.00 90.19 103 ALA A C 1
ATOM 764 O O . ALA A 1 103 ? -24.633 -4.663 -11.520 1.00 90.19 103 ALA A O 1
ATOM 765 N N . ALA A 1 104 ? -22.882 -3.310 -11.141 1.00 89.81 104 ALA A N 1
ATOM 766 C CA . ALA A 1 104 ? -23.144 -3.103 -9.722 1.00 89.81 104 ALA A CA 1
ATOM 767 C C . ALA A 1 104 ? -24.365 -2.202 -9.432 1.00 89.81 104 ALA A C 1
ATOM 769 O O . ALA A 1 104 ? -25.031 -2.398 -8.419 1.00 89.81 104 ALA A O 1
ATOM 770 N N . SER A 1 105 ? -24.751 -1.278 -10.326 1.00 88.88 105 SER A N 1
ATOM 771 C CA . SER A 1 105 ? -26.077 -0.635 -10.221 1.00 88.88 105 SER A CA 1
ATOM 772 C C . SER A 1 105 ? -27.229 -1.628 -10.422 1.00 88.88 105 SER A C 1
ATOM 774 O O . SER A 1 105 ? -28.256 -1.530 -9.755 1.00 88.88 105 SER A O 1
ATOM 776 N N . ALA A 1 106 ? -27.057 -2.639 -11.282 1.00 87.31 106 ALA A N 1
ATOM 777 C CA . ALA A 1 106 ? -28.099 -3.629 -11.559 1.00 87.31 106 ALA A CA 1
ATOM 778 C C . ALA A 1 106 ? -28.350 -4.620 -10.402 1.00 87.31 106 ALA A C 1
ATOM 780 O O . ALA A 1 106 ? -29.363 -5.316 -10.418 1.00 87.31 106 ALA A O 1
ATOM 781 N N . THR A 1 107 ? -27.481 -4.677 -9.382 1.00 87.31 107 THR A N 1
ATOM 782 C CA . THR A 1 107 ? -27.722 -5.457 -8.152 1.00 87.31 107 THR A CA 1
ATOM 783 C C . THR A 1 107 ? -28.548 -4.707 -7.097 1.00 87.31 107 THR A C 1
ATOM 785 O O . THR A 1 107 ? -28.809 -5.264 -6.035 1.00 87.31 107 THR A O 1
ATOM 788 N N . ASN A 1 108 ? -28.949 -3.454 -7.361 1.00 88.12 108 ASN A N 1
ATOM 789 C CA . ASN A 1 108 ? -29.679 -2.524 -6.475 1.00 88.12 108 ASN A CA 1
ATOM 790 C C . ASN A 1 108 ? -29.054 -2.241 -5.085 1.00 88.12 108 ASN A C 1
ATOM 792 O O . ASN A 1 108 ? -29.581 -1.455 -4.296 1.00 88.12 108 ASN A O 1
ATOM 796 N N . HIS A 1 109 ? -27.897 -2.834 -4.807 1.00 88.44 109 HIS A N 1
ATOM 797 C CA . HIS A 1 109 ? -26.994 -2.500 -3.719 1.00 88.44 109 HIS A CA 1
ATOM 798 C C . HIS A 1 109 ? -25.574 -2.406 -4.284 1.00 88.44 109 HIS A C 1
ATOM 800 O O . HIS A 1 109 ? -25.149 -3.276 -5.056 1.00 88.44 109 HIS A O 1
ATOM 806 N N . MET A 1 110 ? -24.853 -1.345 -3.914 1.00 91.88 110 MET A N 1
ATOM 807 C CA . MET A 1 110 ? -23.481 -1.117 -4.352 1.00 91.88 110 MET A CA 1
ATOM 808 C C . MET A 1 110 ? -22.602 -0.544 -3.239 1.00 91.88 110 MET A C 1
ATOM 810 O O . MET A 1 110 ? -22.829 0.563 -2.754 1.00 91.88 110 MET A O 1
ATOM 814 N N . ARG A 1 111 ? -21.545 -1.280 -2.898 1.00 92.44 111 ARG A N 1
ATOM 815 C CA . ARG A 1 111 ? -20.470 -0.877 -1.995 1.00 92.44 111 ARG A CA 1
ATOM 816 C C . ARG A 1 111 ? -19.295 -0.313 -2.795 1.00 92.44 111 ARG A C 1
ATOM 818 O O . ARG A 1 111 ? -18.746 -1.014 -3.642 1.00 92.44 111 ARG A O 1
ATOM 825 N N . LEU A 1 112 ? -18.882 0.920 -2.514 1.00 94.31 112 LEU A N 1
ATOM 826 C CA . LEU A 1 112 ? -17.654 1.520 -3.043 1.00 94.31 112 LEU A CA 1
ATOM 827 C C . LEU A 1 112 ? -16.543 1.497 -1.988 1.00 94.31 112 LEU A C 1
ATOM 829 O O . LEU A 1 112 ? -16.799 1.767 -0.813 1.00 94.31 112 LEU A O 1
ATOM 833 N N . LEU A 1 113 ? -15.304 1.264 -2.421 1.00 93.19 113 LEU A N 1
ATOM 834 C CA . LEU A 1 113 ? -14.110 1.692 -1.688 1.00 93.19 113 LEU A CA 1
ATOM 835 C C . LEU A 1 113 ? -13.487 2.866 -2.446 1.00 93.19 113 LEU A C 1
ATOM 837 O O . LEU A 1 113 ? -13.212 2.737 -3.640 1.00 93.19 113 LEU A O 1
ATOM 841 N N . ILE A 1 114 ? -13.261 3.991 -1.767 1.00 93.88 114 ILE A N 1
ATOM 842 C CA . ILE A 1 114 ? -12.625 5.180 -2.351 1.00 93.88 114 ILE A CA 1
ATOM 843 C C . ILE A 1 114 ? -11.349 5.584 -1.604 1.00 93.88 114 ILE A C 1
ATOM 845 O O . ILE A 1 114 ? -11.208 5.261 -0.428 1.00 93.88 114 ILE A O 1
ATOM 849 N N . ALA A 1 115 ? -10.469 6.352 -2.249 1.00 91.00 115 ALA A N 1
ATOM 850 C CA . ALA A 1 115 ? -9.377 7.100 -1.617 1.00 91.00 115 ALA A CA 1
ATOM 851 C C . ALA A 1 115 ? -9.571 8.619 -1.784 1.00 91.00 115 ALA A C 1
ATOM 853 O O . ALA A 1 115 ? -10.132 9.078 -2.785 1.00 91.00 115 ALA A O 1
ATOM 854 N N . ARG A 1 116 ? -9.115 9.387 -0.783 1.00 88.44 116 ARG A N 1
ATOM 855 C CA . ARG A 1 116 ? -9.266 10.856 -0.682 1.00 88.44 116 ARG A CA 1
ATOM 856 C C . ARG A 1 116 ? -8.010 11.520 -0.077 1.00 88.44 116 ARG A C 1
ATOM 858 O O . ARG A 1 116 ? -8.099 12.410 0.768 1.00 88.44 116 ARG A O 1
ATOM 865 N N . ASP A 1 117 ? -6.840 11.039 -0.482 1.00 86.00 117 ASP A N 1
ATOM 866 C CA . ASP A 1 117 ? -5.510 11.535 -0.095 1.00 86.00 117 ASP A CA 1
ATOM 867 C C . ASP A 1 117 ? -5.007 12.669 -1.021 1.00 86.00 117 ASP A C 1
ATOM 869 O O . ASP A 1 117 ? -5.729 13.137 -1.907 1.00 86.00 117 ASP A O 1
ATOM 873 N N . GLU A 1 118 ? -3.796 13.188 -0.777 1.00 83.81 118 GLU A N 1
ATOM 874 C CA . GLU A 1 118 ? -3.199 14.252 -1.605 1.00 83.81 118 GLU A CA 1
ATOM 875 C C . GLU A 1 118 ? -2.714 13.727 -2.964 1.00 83.81 118 GLU A C 1
ATOM 877 O O . GLU A 1 118 ? -2.686 14.465 -3.951 1.00 83.81 118 GLU A O 1
ATOM 882 N N . GLU A 1 119 ? -2.393 12.438 -3.047 1.00 85.00 119 GLU A N 1
ATOM 883 C CA . GLU A 1 119 ? -2.002 11.746 -4.272 1.00 85.00 119 GLU A CA 1
ATOM 884 C C . GLU A 1 119 ? -3.198 11.667 -5.226 1.00 85.00 119 GLU A C 1
ATOM 886 O O . GLU A 1 119 ? -3.110 12.155 -6.353 1.00 85.00 119 GLU A O 1
ATOM 891 N N . ALA A 1 120 ? -4.355 11.192 -4.749 1.00 86.69 120 ALA A N 1
ATOM 892 C CA . ALA A 1 120 ? -5.600 11.177 -5.509 1.00 86.69 120 ALA A CA 1
ATOM 893 C C . ALA A 1 120 ? -6.006 12.580 -5.997 1.00 86.69 120 ALA A C 1
ATOM 895 O O . ALA A 1 120 ? -6.401 12.738 -7.153 1.00 86.69 120 ALA A O 1
ATOM 896 N N . LYS A 1 121 ? -5.853 13.621 -5.162 1.00 88.81 121 LYS A N 1
ATOM 897 C CA . LYS A 1 121 ? -6.102 15.021 -5.565 1.00 88.81 121 LYS A CA 1
ATOM 898 C C . LYS A 1 121 ? -5.154 15.485 -6.673 1.00 88.81 121 LYS A C 1
ATOM 900 O O . LYS A 1 121 ? -5.594 16.178 -7.590 1.00 88.81 121 LYS A O 1
ATOM 905 N N . ARG A 1 122 ? -3.873 15.107 -6.604 1.00 89.62 122 ARG A N 1
ATOM 906 C CA . ARG A 1 122 ? -2.842 15.460 -7.592 1.00 89.62 122 ARG A CA 1
ATOM 907 C C . ARG A 1 122 ? -3.088 14.773 -8.936 1.00 89.62 122 ARG A C 1
ATOM 909 O O . ARG A 1 122 ? -3.142 15.454 -9.957 1.00 89.62 122 ARG A O 1
ATOM 916 N N . GLU A 1 123 ? -3.304 13.459 -8.924 1.00 89.50 123 GLU A N 1
ATOM 917 C CA . GLU A 1 123 ? -3.640 12.661 -10.112 1.00 89.50 123 GLU A CA 1
ATOM 918 C C . GLU A 1 123 ? -4.945 13.161 -10.767 1.00 89.50 123 GLU A C 1
ATOM 920 O O . GLU A 1 123 ? -5.025 13.314 -11.989 1.00 89.50 123 GLU A O 1
ATOM 925 N N . PHE A 1 124 ? -5.959 13.506 -9.961 1.00 92.94 124 PHE A N 1
ATOM 926 C CA . PHE A 1 124 ? -7.211 14.087 -10.449 1.00 92.94 124 PHE A CA 1
ATOM 927 C C . PHE A 1 124 ? -7.030 15.474 -11.084 1.00 92.94 124 PHE A C 1
ATOM 929 O O . PHE A 1 124 ? -7.671 15.772 -12.096 1.00 92.94 124 PHE A O 1
ATOM 936 N N . ALA A 1 125 ? -6.164 16.320 -10.518 1.00 91.31 125 ALA A N 1
ATOM 937 C CA . ALA A 1 125 ? -5.853 17.631 -11.077 1.00 91.31 125 ALA A CA 1
ATOM 938 C C . ALA A 1 125 ? -5.147 17.512 -12.439 1.00 91.31 125 ALA A C 1
ATOM 940 O O . ALA A 1 125 ? -5.591 18.154 -13.393 1.00 91.31 125 ALA A O 1
ATOM 941 N N . GLU A 1 126 ? -4.139 16.635 -12.572 1.00 90.56 126 GLU A N 1
ATOM 942 C CA . GLU A 1 126 ? -3.481 16.372 -13.864 1.00 90.56 126 GLU A CA 1
ATOM 943 C C . GLU A 1 126 ? -4.490 15.845 -14.898 1.00 90.56 126 GLU A C 1
ATOM 945 O O . GLU A 1 126 ? -4.578 16.373 -16.008 1.00 90.56 126 GLU A O 1
ATOM 950 N N . LEU A 1 127 ? -5.324 14.863 -14.531 1.00 89.94 127 LEU A N 1
ATOM 951 C CA . LEU A 1 127 ? -6.398 14.359 -15.395 1.00 89.94 127 LEU A CA 1
ATOM 952 C C . LEU A 1 127 ? -7.349 15.460 -15.875 1.00 89.94 127 LEU A C 1
ATOM 954 O O . LEU A 1 127 ? -7.847 15.399 -17.005 1.00 89.94 127 LEU A O 1
ATOM 958 N N . LEU A 1 128 ? -7.648 16.441 -15.022 1.00 88.69 128 LEU A N 1
ATOM 959 C CA . LEU A 1 128 ? -8.571 17.523 -15.342 1.00 88.69 128 LEU A CA 1
ATOM 960 C C . LEU A 1 128 ? -7.911 18.633 -16.174 1.00 88.69 128 LEU A C 1
ATOM 962 O O . LEU A 1 128 ? -8.588 19.216 -17.013 1.00 88.69 128 LEU A O 1
ATOM 966 N N . GLU A 1 129 ? -6.613 18.882 -16.029 1.00 87.69 129 GLU A N 1
ATOM 967 C CA . GLU A 1 129 ? -5.865 19.762 -16.934 1.00 87.69 129 GLU A CA 1
ATOM 968 C C . GLU A 1 129 ? -5.715 19.113 -18.322 1.00 87.69 129 GLU A C 1
ATOM 970 O O . GLU A 1 129 ? -6.158 19.656 -19.337 1.00 87.69 129 GLU A O 1
ATOM 975 N N . LYS A 1 130 ? -5.190 17.885 -18.351 1.00 84.62 130 LYS A N 1
ATOM 976 C CA . LYS A 1 130 ? -4.836 17.115 -19.553 1.00 84.62 130 LYS A CA 1
ATOM 977 C C . LYS A 1 130 ? -6.054 16.650 -20.360 1.00 84.62 130 LYS A C 1
ATOM 979 O O . LYS A 1 130 ? -6.019 16.620 -21.589 1.00 84.62 130 LYS A O 1
ATOM 984 N N . TYR A 1 131 ? -7.155 16.305 -19.681 1.00 82.00 131 TYR A N 1
ATOM 985 C CA . TYR A 1 131 ? -8.369 15.729 -20.284 1.00 82.00 131 TYR A CA 1
ATOM 986 C C . TYR A 1 131 ? -9.688 16.359 -19.780 1.00 82.00 131 TYR A C 1
ATOM 988 O O . TYR A 1 131 ? -10.779 15.789 -19.929 1.00 82.00 131 TYR A O 1
ATOM 996 N N . GLY A 1 132 ? -9.635 17.559 -19.195 1.00 68.38 132 GLY A N 1
ATOM 997 C CA . GLY A 1 132 ? -10.828 18.350 -18.874 1.00 68.38 132 GLY A CA 1
ATOM 998 C C . GLY A 1 132 ? -11.446 19.051 -20.080 1.00 68.38 132 GLY A C 1
ATOM 999 O O . GLY A 1 132 ? -12.673 19.060 -20.195 1.00 68.38 132 GLY A O 1
ATOM 1000 N N . SER A 1 133 ? -10.600 19.600 -20.956 1.00 60.03 133 SER A N 1
ATOM 1001 C CA . SER A 1 133 ? -10.955 20.695 -21.875 1.00 60.03 133 SER A CA 1
ATOM 1002 C C . SER A 1 133 ? -11.427 20.281 -23.274 1.00 60.03 133 SER A C 1
ATOM 1004 O O . SER A 1 133 ? -12.105 21.067 -23.934 1.00 60.03 133 SER A O 1
ATOM 1006 N N . ASN A 1 134 ? -11.128 19.058 -23.728 1.00 44.97 134 ASN A N 1
ATOM 1007 C CA . ASN A 1 134 ? -11.524 18.575 -25.058 1.00 44.97 134 ASN A CA 1
ATOM 1008 C C . ASN A 1 134 ? -12.773 17.681 -24.978 1.00 44.97 134 ASN A C 1
ATOM 1010 O O . ASN A 1 134 ? -12.868 16.787 -24.136 1.00 44.97 134 ASN A O 1
ATOM 1014 N N . GLY A 1 135 ? -13.758 17.943 -25.841 1.00 39.41 135 GLY A N 1
ATOM 1015 C CA . GLY A 1 135 ? -15.086 17.332 -25.758 1.00 39.41 135 GLY A CA 1
ATOM 1016 C C . GLY A 1 135 ? -15.294 16.054 -26.582 1.00 39.41 135 GLY A C 1
ATOM 1017 O O . GLY A 1 135 ? -14.564 15.756 -27.518 1.00 39.41 135 GLY A O 1
ATOM 1018 N N . SER A 1 136 ? -16.408 15.375 -26.285 1.00 41.56 136 SER A N 1
ATOM 1019 C CA . SER A 1 136 ? -17.105 14.432 -27.176 1.00 41.56 136 SER A CA 1
ATOM 1020 C C . SER A 1 136 ? -16.414 13.105 -27.554 1.00 41.56 136 SER A C 1
ATOM 1022 O O . SER A 1 136 ? -16.401 12.720 -28.725 1.00 41.56 136 SER A O 1
ATOM 1024 N N . THR A 1 137 ? -16.027 12.293 -26.567 1.00 38.53 137 THR A N 1
ATOM 1025 C CA . THR A 1 137 ? -16.008 10.826 -26.743 1.00 38.53 137 THR A CA 1
ATOM 1026 C C . THR A 1 137 ? -17.399 10.217 -26.491 1.00 38.53 137 THR A C 1
ATOM 1028 O O . THR A 1 137 ? -17.791 9.919 -25.366 1.00 38.53 137 THR A O 1
ATOM 1031 N N . GLY A 1 138 ? -18.177 10.050 -27.566 1.00 36.56 138 GLY A N 1
ATOM 1032 C CA . GLY A 1 138 ? -19.152 8.956 -27.761 1.00 36.56 138 GLY A CA 1
ATOM 1033 C C . GLY A 1 138 ? -20.382 8.772 -26.845 1.00 36.56 138 GLY A C 1
ATOM 1034 O O . GLY A 1 138 ? -21.240 7.967 -27.194 1.00 36.56 138 GLY A O 1
ATOM 1035 N N . SER A 1 139 ? -20.537 9.464 -25.710 1.00 38.94 139 SER A N 1
ATOM 1036 C CA . SER A 1 139 ? -21.518 9.076 -24.666 1.00 38.94 139 SER A CA 1
ATOM 1037 C C . SER A 1 139 ? -22.840 9.875 -24.622 1.00 38.94 139 SER A C 1
ATOM 1039 O O . SER A 1 139 ? -23.417 10.109 -23.559 1.00 38.94 139 SER A O 1
ATOM 1041 N N . THR A 1 140 ? -23.391 10.270 -25.773 1.00 34.06 140 THR A N 1
ATOM 1042 C CA . THR A 1 140 ? -24.699 10.967 -25.867 1.00 34.06 140 THR A CA 1
ATOM 1043 C C . THR A 1 140 ? -25.897 9.997 -25.803 1.00 34.06 140 THR A C 1
ATOM 1045 O O . THR A 1 140 ? -26.869 10.145 -26.543 1.00 34.06 140 THR A O 1
ATOM 1048 N N . ARG A 1 141 ? -25.826 8.948 -24.967 1.00 39.34 141 ARG A N 1
ATOM 1049 C CA . ARG A 1 141 ? -26.870 7.901 -24.895 1.00 39.34 141 ARG A CA 1
ATOM 1050 C C . ARG A 1 141 ? -27.124 7.271 -23.519 1.00 39.34 141 ARG A C 1
ATOM 1052 O O . ARG A 1 141 ? -28.024 6.445 -23.401 1.00 39.34 141 ARG A O 1
ATOM 1059 N N . ASN A 1 142 ? -26.399 7.680 -22.478 1.00 38.81 142 ASN A N 1
ATOM 1060 C CA . ASN A 1 142 ? -26.482 7.057 -21.152 1.00 38.81 142 ASN A CA 1
ATOM 1061 C C . ASN A 1 142 ? -27.522 7.734 -20.241 1.00 38.81 142 ASN A C 1
ATOM 1063 O O . ASN A 1 142 ? -27.161 8.359 -19.246 1.00 38.81 142 ASN A O 1
ATOM 1067 N N . SER A 1 143 ? -28.808 7.629 -20.600 1.00 35.25 143 SER A N 1
ATOM 1068 C CA . SER A 1 143 ? -29.976 7.852 -19.717 1.00 35.25 143 SER A CA 1
ATOM 1069 C C . SER A 1 143 ? -31.276 7.383 -20.401 1.00 35.25 143 SER A C 1
ATOM 1071 O O . SER A 1 143 ? -31.628 7.946 -21.442 1.00 35.25 143 SER A O 1
ATOM 1073 N N . PRO A 1 144 ? -32.027 6.408 -19.853 1.00 32.09 144 PRO A N 1
ATOM 1074 C CA . PRO A 1 144 ? -33.357 6.060 -20.346 1.00 32.09 144 PRO A CA 1
ATOM 1075 C C . PRO A 1 144 ? -34.421 6.974 -19.712 1.00 32.09 144 PRO A C 1
ATOM 1077 O O . PRO A 1 144 ? -34.934 6.688 -18.638 1.00 32.09 144 PRO A O 1
ATOM 1080 N N . ILE A 1 145 ? -34.778 8.077 -20.379 1.00 35.69 145 ILE A N 1
ATOM 1081 C CA . ILE A 1 145 ? -35.875 8.960 -19.939 1.00 35.69 145 ILE A CA 1
ATOM 1082 C C . ILE A 1 145 ? -36.882 9.129 -21.079 1.00 35.69 145 ILE A C 1
ATOM 1084 O O . ILE A 1 145 ? -36.587 9.771 -22.088 1.00 35.69 145 ILE A O 1
ATOM 1088 N N . GLN A 1 146 ? -38.092 8.590 -20.908 1.00 31.39 146 GLN A N 1
ATOM 1089 C CA . GLN A 1 146 ? -39.239 8.914 -21.759 1.00 31.39 146 GLN A CA 1
ATOM 1090 C C . GLN A 1 146 ? -40.194 9.879 -21.040 1.00 31.39 146 GLN A C 1
ATOM 1092 O O . GLN A 1 146 ? -40.886 9.482 -20.117 1.00 31.39 146 GLN A O 1
ATOM 1097 N N . GLN A 1 147 ? -40.246 11.115 -21.555 1.00 30.62 147 GLN A N 1
ATOM 1098 C CA . GLN A 1 147 ? -41.379 12.067 -21.547 1.00 30.62 147 GLN A CA 1
ATOM 1099 C C . GLN A 1 147 ? -41.992 12.510 -20.193 1.00 30.62 147 GLN A C 1
ATOM 1101 O O . GLN A 1 147 ? -42.598 11.721 -19.482 1.00 30.62 147 GLN A O 1
ATOM 1106 N N . GLY A 1 148 ? -41.958 13.826 -19.896 1.00 28.14 148 GLY A N 1
ATOM 1107 C CA . GLY A 1 148 ? -42.479 14.347 -18.612 1.00 28.14 148 GLY A CA 1
ATOM 1108 C C . GLY A 1 148 ? -42.816 15.846 -18.439 1.00 28.14 148 GLY A C 1
ATOM 1109 O O . GLY A 1 148 ? -43.056 16.246 -17.312 1.00 28.14 148 GLY A O 1
ATOM 1110 N N . GLY A 1 149 ? -42.893 16.681 -19.488 1.00 29.33 149 GLY A N 1
ATOM 1111 C CA . GLY A 1 149 ? -43.691 17.933 -19.454 1.00 29.33 149 GLY A CA 1
ATOM 1112 C C . GLY A 1 149 ? -43.122 19.266 -18.890 1.00 29.33 149 GLY A C 1
ATOM 1113 O O . GLY A 1 149 ? -43.234 19.546 -17.709 1.00 29.33 149 GLY A O 1
ATOM 1114 N N . ARG A 1 150 ? -42.802 20.179 -19.830 1.00 32.72 150 ARG A N 1
ATOM 1115 C CA . ARG A 1 150 ? -43.052 21.655 -19.854 1.00 32.72 150 ARG A CA 1
ATOM 1116 C C . ARG A 1 150 ? -42.318 22.672 -18.925 1.00 32.72 150 ARG A C 1
ATOM 1118 O O . ARG A 1 150 ? -42.305 22.553 -17.713 1.00 32.72 150 ARG A O 1
ATOM 1125 N N . TYR A 1 151 ? -41.997 23.806 -19.579 1.00 30.28 151 TYR A N 1
ATOM 1126 C CA . TYR A 1 151 ? -41.884 25.218 -19.127 1.00 30.28 151 TYR A CA 1
ATOM 1127 C C . TYR A 1 151 ? -40.641 25.762 -18.374 1.00 30.28 151 TYR A C 1
ATOM 1129 O O . TYR A 1 151 ? -40.479 25.519 -17.189 1.00 30.28 151 TYR A O 1
ATOM 1137 N N . LEU A 1 152 ? -39.955 26.689 -19.082 1.00 34.53 152 LEU A N 1
ATOM 1138 C CA . LEU A 1 152 ? -39.257 27.929 -18.646 1.00 34.53 152 LEU A CA 1
ATOM 1139 C C . LEU A 1 152 ? -38.035 27.800 -17.692 1.00 34.53 152 LEU A C 1
ATOM 1141 O O . LEU A 1 152 ? -37.946 26.872 -16.903 1.00 34.53 152 LEU A O 1
ATOM 1145 N N . ASP A 1 153 ? -37.025 28.682 -17.732 1.00 27.44 153 ASP A N 1
ATOM 1146 C CA . ASP A 1 153 ? -36.854 29.928 -18.513 1.00 27.44 153 ASP A CA 1
ATOM 1147 C C . ASP A 1 153 ? -35.390 30.147 -19.002 1.00 27.44 153 ASP A C 1
ATOM 1149 O O . ASP A 1 153 ? -34.545 29.256 -18.931 1.00 27.44 153 ASP A O 1
ATOM 1153 N N . SER A 1 154 ? -35.122 31.334 -19.551 1.00 30.67 154 SER A N 1
ATOM 1154 C CA . SER A 1 154 ? -33.873 31.855 -20.140 1.00 30.67 154 SER A CA 1
ATOM 1155 C C . SER A 1 154 ? -32.773 32.115 -19.067 1.00 30.67 154 SER A C 1
ATOM 1157 O O . SER A 1 154 ? -33.057 32.015 -17.880 1.00 30.67 154 SER A O 1
ATOM 1159 N N . THR A 1 155 ? -31.494 32.437 -19.343 1.00 28.56 155 THR A N 1
ATOM 1160 C CA . THR A 1 155 ? -30.948 33.508 -20.217 1.00 28.56 155 THR A CA 1
ATOM 1161 C C . THR A 1 155 ? -29.453 33.337 -20.594 1.00 28.56 155 THR A C 1
ATOM 1163 O O . THR A 1 155 ? -28.695 32.796 -19.802 1.00 28.56 155 THR A O 1
ATOM 1166 N N . SER A 1 156 ? -29.027 33.963 -21.715 1.00 31.80 156 SER A N 1
ATOM 1167 C CA . SER A 1 156 ? -27.713 34.644 -21.972 1.00 31.80 156 SER A CA 1
ATOM 1168 C C . SER A 1 156 ? -26.353 33.915 -21.776 1.00 31.80 156 SER A C 1
ATOM 1170 O O . SER A 1 156 ? -26.164 33.201 -20.806 1.00 31.80 156 SER A O 1
ATOM 1172 N N . SER A 1 157 ? -25.278 34.162 -22.548 1.00 31.12 157 SER A N 1
ATOM 1173 C CA . SER A 1 157 ? -25.067 34.964 -23.777 1.00 31.12 157 SER A CA 1
ATOM 1174 C C . SER A 1 157 ? -23.665 34.721 -24.378 1.00 31.12 157 SER A C 1
ATOM 1176 O O . SER A 1 157 ? -22.710 34.580 -23.625 1.00 31.12 157 SER A O 1
ATOM 1178 N N . GLY A 1 158 ? -23.528 34.852 -25.708 1.00 24.92 158 GLY A N 1
ATOM 1179 C CA . GLY A 1 158 ? -22.256 35.142 -26.410 1.00 24.92 158 GLY A CA 1
ATOM 1180 C C . GLY A 1 158 ? -21.282 33.959 -26.620 1.00 24.92 158 GLY A C 1
ATOM 1181 O O . GLY A 1 158 ? -21.140 33.114 -25.751 1.00 24.92 158 GLY A O 1
ATOM 1182 N N . SER A 1 159 ? -20.566 33.824 -27.746 1.00 28.06 159 SER A N 1
ATOM 1183 C CA . SER A 1 159 ? -20.411 34.748 -28.883 1.00 28.06 159 SER A CA 1
ATOM 1184 C C . SER A 1 159 ? -20.139 34.049 -30.227 1.00 28.06 159 SER A C 1
ATOM 1186 O O . SER A 1 159 ? -19.728 32.897 -30.301 1.00 28.06 159 SER A O 1
ATOM 1188 N N . SER A 1 160 ? -20.374 34.817 -31.295 1.00 30.41 160 SER A N 1
ATOM 1189 C CA . SER A 1 160 ? -20.014 34.583 -32.707 1.00 30.41 160 SER A CA 1
ATOM 1190 C C . SER A 1 160 ? -18.499 34.310 -32.923 1.00 30.41 160 SER A C 1
ATOM 1192 O O . SER A 1 160 ? -17.707 34.652 -32.055 1.00 30.41 160 SER A O 1
ATOM 1194 N N . SER A 1 161 ? -18.000 33.803 -34.066 1.00 31.69 161 SER A N 1
ATOM 1195 C CA . SER A 1 161 ? -18.623 33.595 -35.392 1.00 31.69 161 SER A CA 1
ATOM 1196 C C . SER A 1 161 ? -17.764 32.722 -36.336 1.00 31.69 161 SER A C 1
ATOM 1198 O O . SER A 1 161 ? -16.555 32.666 -36.148 1.00 31.69 161 SER A O 1
ATOM 1200 N N . ARG A 1 162 ? -18.371 32.279 -37.459 1.00 29.42 162 ARG A N 1
ATOM 1201 C CA . ARG A 1 162 ? -17.746 31.909 -38.766 1.00 29.42 162 ARG A CA 1
ATOM 1202 C C . ARG A 1 162 ? -16.889 30.613 -38.817 1.00 29.42 162 ARG A C 1
ATOM 1204 O O . ARG A 1 162 ? -16.143 30.328 -37.898 1.00 29.42 162 ARG A O 1
ATOM 1211 N N . SER A 1 163 ? -16.919 29.806 -39.893 1.00 29.23 163 SER A N 1
ATOM 1212 C CA . SER A 1 163 ? -17.784 29.832 -41.099 1.00 29.23 163 SER A CA 1
ATOM 1213 C C . SER A 1 163 ? -17.670 28.575 -41.991 1.00 29.23 163 SER A C 1
ATOM 1215 O O . SER A 1 163 ? -16.623 27.944 -42.009 1.00 29.23 163 SER A O 1
ATOM 1217 N N . GLN A 1 164 ? -18.684 28.385 -42.854 1.00 28.34 164 GLN A N 1
ATOM 1218 C CA . GLN A 1 164 ? -18.740 27.542 -44.071 1.00 28.34 164 GLN A CA 1
ATOM 1219 C C . GLN A 1 164 ? -18.931 26.016 -43.918 1.00 28.34 164 GLN A C 1
ATOM 1221 O O . GLN A 1 164 ? -18.231 25.318 -43.194 1.00 28.34 164 GLN A O 1
ATOM 1226 N N . SER A 1 165 ? -19.873 25.500 -44.713 1.00 23.17 165 SER A N 1
ATOM 1227 C CA . SER A 1 165 ? -20.067 24.088 -45.072 1.00 23.17 165 SER A CA 1
ATOM 1228 C C . SER A 1 165 ? -20.490 24.031 -46.544 1.00 23.17 165 SER A C 1
ATOM 1230 O O . SER A 1 165 ? -21.178 24.942 -47.006 1.00 23.17 165 SER A O 1
ATOM 1232 N N . PRO A 1 166 ? -20.119 22.974 -47.279 1.00 34.25 166 PRO A N 1
ATOM 1233 C CA . PRO A 1 166 ? -21.133 22.164 -47.976 1.00 34.25 166 PRO A CA 1
ATOM 1234 C C . PRO A 1 166 ? -20.982 20.677 -47.582 1.00 34.25 166 PRO A C 1
ATOM 1236 O O . PRO A 1 166 ? -19.867 20.184 -47.480 1.00 34.25 166 PRO A O 1
ATOM 1239 N N . LEU A 1 167 ? -22.021 19.955 -47.146 1.00 25.59 167 LEU A N 1
ATOM 1240 C CA . LEU A 1 167 ? -23.242 19.493 -47.843 1.00 25.59 167 LEU A CA 1
ATOM 1241 C C . LEU A 1 167 ? -23.061 18.203 -48.677 1.00 25.59 167 LEU A C 1
ATOM 1243 O O . LEU A 1 167 ? -22.510 18.249 -49.767 1.00 25.59 167 LEU A O 1
ATOM 1247 N N . LEU A 1 168 ? -23.708 17.129 -48.185 1.00 25.52 168 LEU A N 1
ATOM 1248 C CA . LEU A 1 168 ? -24.222 15.935 -48.896 1.00 25.52 168 LEU A CA 1
ATOM 1249 C C . LEU A 1 168 ? -23.167 15.009 -49.557 1.00 25.52 168 LEU A C 1
ATOM 1251 O O . LEU A 1 168 ? -22.445 15.399 -50.460 1.00 25.52 168 LEU A O 1
ATOM 1255 N N . LEU A 1 169 ? -23.087 13.725 -49.187 1.00 25.45 169 LEU A N 1
ATOM 1256 C CA . LEU A 1 169 ? -24.066 12.718 -49.631 1.00 25.45 169 LEU A CA 1
ATOM 1257 C C . LEU A 1 169 ? -24.238 11.518 -48.665 1.00 25.45 169 LEU A C 1
ATOM 1259 O O . LEU A 1 169 ? -23.425 11.240 -47.789 1.00 25.45 169 LEU A O 1
ATOM 1263 N N . SER A 1 170 ? -25.309 10.761 -48.886 1.00 24.30 170 SER A N 1
ATOM 1264 C CA . SER A 1 170 ? -25.618 9.408 -48.373 1.00 24.30 170 SER A CA 1
ATOM 1265 C C . SER A 1 170 ? -26.413 8.683 -49.498 1.00 24.30 170 SER A C 1
ATOM 1267 O O . SER A 1 170 ? -26.751 9.386 -50.457 1.00 24.30 170 SER A O 1
ATOM 1269 N N . PRO A 1 171 ? -26.785 7.375 -49.450 1.00 41.31 171 PRO A N 1
ATOM 1270 C CA . PRO A 1 171 ? -26.739 6.433 -48.315 1.00 41.31 171 PRO A CA 1
ATOM 1271 C C . PRO A 1 171 ? -26.402 4.938 -48.645 1.00 41.31 171 PRO A C 1
ATOM 1273 O O . PRO A 1 171 ? -26.187 4.562 -49.788 1.00 41.31 171 PRO A O 1
ATOM 1276 N N . ALA A 1 172 ? -26.537 4.091 -47.608 1.00 25.33 172 ALA A N 1
ATOM 1277 C CA . ALA A 1 172 ? -27.133 2.733 -47.606 1.00 25.33 172 ALA A CA 1
ATOM 1278 C C . ALA A 1 172 ? -26.361 1.455 -48.045 1.00 25.33 172 ALA A C 1
ATOM 1280 O O . ALA A 1 172 ? -25.942 1.300 -49.185 1.00 25.33 172 ALA A O 1
ATOM 1281 N N . GLY A 1 173 ? -26.425 0.449 -47.150 1.00 24.44 173 GLY A N 1
ATOM 1282 C CA . GLY A 1 173 ? -26.448 -0.999 -47.446 1.00 24.44 173 GLY A CA 1
ATOM 1283 C C . GLY A 1 173 ? -25.174 -1.808 -47.114 1.00 24.44 173 GLY A C 1
ATOM 1284 O O . GLY A 1 173 ? -24.081 -1.268 -47.186 1.00 24.44 173 GLY A O 1
ATOM 1285 N N . SER A 1 174 ? -25.229 -3.105 -46.757 1.00 26.02 174 SER A N 1
ATOM 1286 C CA . SER A 1 174 ? -26.351 -3.933 -46.246 1.00 26.02 174 SER A CA 1
ATOM 1287 C C . SER A 1 174 ? -25.898 -5.347 -45.789 1.00 26.02 174 SER A C 1
ATOM 1289 O O . SER A 1 174 ? -25.064 -5.941 -46.457 1.00 26.02 174 SER A O 1
ATOM 1291 N N . GLN A 1 175 ? -26.581 -5.920 -44.781 1.00 27.34 175 GLN A N 1
ATOM 1292 C CA . GLN A 1 175 ? -26.740 -7.368 -44.457 1.00 27.34 175 GLN A CA 1
ATOM 1293 C C . GLN A 1 175 ? -25.587 -8.215 -43.836 1.00 27.34 175 GLN A C 1
ATOM 1295 O O . GLN A 1 175 ? -24.650 -8.623 -44.503 1.00 27.34 175 GLN A O 1
ATOM 1300 N N . ASN A 1 176 ? -25.788 -8.579 -42.556 1.00 25.84 176 ASN A N 1
ATOM 1301 C CA . ASN A 1 176 ? -25.961 -9.934 -41.969 1.00 25.84 176 ASN A CA 1
ATOM 1302 C C . ASN A 1 176 ? -25.097 -11.181 -42.332 1.00 25.84 176 ASN A C 1
ATOM 1304 O O . ASN A 1 176 ? -24.971 -11.548 -43.491 1.00 25.84 176 ASN A O 1
ATOM 1308 N N . MET A 1 177 ? -24.816 -11.967 -41.264 1.00 24.94 177 MET A N 1
ATOM 1309 C CA . MET A 1 177 ? -24.891 -13.453 -41.101 1.00 24.94 177 MET A CA 1
ATOM 1310 C C . MET A 1 177 ? -23.622 -14.280 -40.720 1.00 24.94 177 MET A C 1
ATOM 1312 O O . MET A 1 177 ? -22.858 -14.710 -41.570 1.00 24.94 177 MET A O 1
ATOM 1316 N N . TYR A 1 178 ? -23.557 -14.621 -39.418 1.00 27.06 178 TYR A N 1
ATOM 1317 C CA . TYR A 1 178 ? -23.177 -15.897 -38.747 1.00 27.06 178 TYR A CA 1
ATOM 1318 C C . TYR A 1 178 ? -21.810 -16.629 -38.903 1.00 27.06 178 TYR A C 1
ATOM 1320 O O . TYR A 1 178 ? -21.438 -17.130 -39.954 1.00 27.06 178 TYR A O 1
ATOM 1328 N N . ASN A 1 179 ? -21.256 -16.933 -37.713 1.00 26.69 179 ASN A N 1
ATOM 1329 C CA . ASN A 1 179 ? -20.678 -18.214 -37.244 1.00 26.69 179 ASN A CA 1
ATOM 1330 C C . ASN A 1 179 ? -19.248 -18.705 -37.615 1.00 26.69 179 ASN A C 1
ATOM 1332 O O . ASN A 1 179 ? -19.062 -19.522 -38.509 1.00 26.69 179 ASN A O 1
ATOM 1336 N N . ASN A 1 180 ? -18.347 -18.477 -36.643 1.00 25.11 180 ASN A N 1
ATOM 1337 C CA . ASN A 1 180 ? -17.752 -19.508 -35.754 1.00 25.11 180 ASN A CA 1
ATOM 1338 C C . ASN A 1 180 ? -16.299 -20.016 -35.974 1.00 25.11 180 ASN A C 1
ATOM 1340 O O . ASN A 1 180 ? -15.853 -20.306 -37.076 1.00 25.11 180 ASN A O 1
ATOM 1344 N N . SER A 1 181 ? -15.626 -20.224 -34.830 1.00 29.45 181 SER A N 1
ATOM 1345 C CA . SER A 1 181 ? -14.449 -21.081 -34.565 1.00 29.45 181 SER A CA 1
ATOM 1346 C C . SER A 1 181 ? -13.172 -20.939 -35.420 1.00 29.45 181 SER A C 1
ATOM 1348 O O . SER A 1 181 ? -12.999 -21.614 -36.431 1.00 29.45 181 SER A O 1
ATOM 1350 N N . GLY A 1 182 ? -12.190 -20.211 -34.875 1.00 26.53 182 GLY A N 1
ATOM 1351 C CA . GLY A 1 182 ? -10.756 -20.317 -35.185 1.00 26.53 182 GLY A CA 1
ATOM 1352 C C . GLY A 1 182 ? -9.919 -19.901 -33.957 1.00 26.53 182 GLY A C 1
ATOM 1353 O O . GLY A 1 182 ? -10.414 -19.110 -33.150 1.00 26.53 182 GLY A O 1
ATOM 1354 N N . PRO A 1 183 ? -8.703 -20.440 -33.737 1.00 31.30 183 PRO A N 1
ATOM 1355 C CA . PRO A 1 183 ? -7.935 -20.175 -32.518 1.00 31.30 183 PRO A CA 1
ATOM 1356 C C . PRO A 1 183 ? -7.360 -18.751 -32.496 1.00 31.30 183 PRO A C 1
ATOM 1358 O O . PRO A 1 183 ? -6.772 -18.293 -33.475 1.00 31.30 183 PRO A O 1
ATOM 1361 N N . MET A 1 184 ? -7.469 -18.061 -31.356 1.00 26.91 184 MET A N 1
ATOM 1362 C CA . MET A 1 184 ? -6.843 -16.749 -31.176 1.00 26.91 184 MET A CA 1
ATOM 1363 C C . MET A 1 184 ? -5.318 -16.864 -31.056 1.00 26.91 184 MET A C 1
ATOM 1365 O O . MET A 1 184 ? -4.784 -17.141 -29.981 1.00 26.91 184 MET A O 1
ATOM 1369 N N . LEU A 1 185 ? -4.618 -16.534 -32.141 1.00 26.98 185 LEU A N 1
ATOM 1370 C CA . LEU A 1 185 ? -3.261 -15.996 -32.068 1.00 26.98 185 LEU A CA 1
ATOM 1371 C C . LEU A 1 185 ? -3.331 -14.635 -31.356 1.00 26.98 185 LEU A C 1
ATOM 1373 O O . LEU A 1 185 ? -3.663 -13.622 -31.969 1.00 26.98 185 LEU A O 1
ATOM 1377 N N . ARG A 1 186 ? -3.077 -14.612 -30.043 1.00 29.34 186 ARG A N 1
ATOM 1378 C CA . ARG A 1 186 ? -3.022 -13.361 -29.274 1.00 29.34 186 ARG A CA 1
ATOM 1379 C C . ARG A 1 186 ? -1.695 -12.652 -29.557 1.00 29.34 186 ARG A C 1
ATOM 1381 O O . ARG A 1 186 ? -0.639 -13.271 -29.459 1.00 29.34 186 ARG A O 1
ATOM 1388 N N . SER A 1 187 ? -1.770 -11.366 -29.900 1.00 23.50 187 SER A N 1
ATOM 1389 C CA . SER A 1 187 ? -0.594 -10.538 -30.189 1.00 23.50 187 SER A CA 1
ATOM 1390 C C . SER A 1 187 ? 0.360 -10.437 -28.992 1.00 23.50 187 SER A C 1
ATOM 1392 O O . SER A 1 187 ? -0.070 -10.472 -27.837 1.00 23.50 187 SER A O 1
ATOM 1394 N N . LEU A 1 188 ? 1.652 -10.284 -29.284 1.00 29.91 188 LEU A N 1
ATOM 1395 C CA . LEU A 1 188 ? 2.708 -10.040 -28.305 1.00 29.91 188 LEU A CA 1
ATOM 1396 C C . LEU A 1 188 ? 2.826 -8.535 -28.032 1.00 29.91 188 LEU A C 1
ATOM 1398 O O . LEU A 1 188 ? 3.396 -7.795 -28.829 1.00 29.91 188 LEU A O 1
ATOM 1402 N N . SER A 1 189 ? 2.334 -8.097 -26.878 1.00 29.31 189 SER A N 1
ATOM 1403 C CA . SER A 1 189 ? 2.553 -6.755 -26.329 1.00 29.31 189 SER A CA 1
ATOM 1404 C C . SER A 1 189 ? 2.754 -6.882 -24.820 1.00 29.31 189 SER A C 1
ATOM 1406 O O . SER A 1 189 ? 1.861 -7.364 -24.122 1.00 29.31 189 SER A O 1
ATOM 1408 N N . HIS A 1 190 ? 3.943 -6.524 -24.337 1.00 28.66 190 HIS A N 1
ATOM 1409 C CA . HIS A 1 190 ? 4.358 -6.742 -22.950 1.00 28.66 190 HIS A CA 1
ATOM 1410 C C . HIS A 1 190 ? 3.920 -5.557 -22.066 1.00 28.66 190 HIS A C 1
ATOM 1412 O O . HIS A 1 190 ? 4.171 -4.418 -22.462 1.00 28.66 190 HIS A O 1
ATOM 1418 N N . PRO A 1 191 ? 3.298 -5.794 -20.894 1.00 33.38 191 PRO A N 1
ATOM 1419 C CA . PRO A 1 191 ? 3.097 -4.763 -19.875 1.00 33.38 191 PRO A CA 1
ATOM 1420 C C . PRO A 1 191 ? 4.416 -4.280 -19.252 1.00 33.38 191 PRO A C 1
ATOM 1422 O O . PRO A 1 191 ? 5.479 -4.861 -19.484 1.00 33.38 191 PRO A O 1
ATOM 1425 N N . GLY A 1 192 ? 4.321 -3.218 -18.448 1.00 35.81 192 GLY A N 1
ATOM 1426 C CA . GLY A 1 192 ? 5.450 -2.574 -17.780 1.00 35.81 192 GLY A CA 1
ATOM 1427 C C . GLY A 1 192 ? 6.191 -3.433 -16.747 1.00 35.81 192 GLY A C 1
ATOM 1428 O O . GLY A 1 192 ? 5.756 -4.498 -16.313 1.00 35.81 192 GLY A O 1
ATOM 1429 N N . GLU A 1 193 ? 7.356 -2.926 -16.361 1.00 42.72 193 GLU A N 1
ATOM 1430 C CA . GLU A 1 193 ? 8.356 -3.598 -15.537 1.00 42.72 193 GLU A CA 1
ATOM 1431 C C . GLU A 1 193 ? 8.016 -3.569 -14.034 1.00 42.72 193 GLU A C 1
ATOM 1433 O O . GLU A 1 193 ? 7.779 -2.507 -13.469 1.00 42.72 193 GLU A O 1
ATOM 1438 N N . GLY A 1 194 ? 8.041 -4.733 -13.370 1.00 55.72 194 GLY A N 1
ATOM 1439 C CA . GLY A 1 194 ? 8.050 -4.837 -11.900 1.00 55.72 194 GLY A CA 1
ATOM 1440 C C . GLY A 1 194 ? 6.697 -4.956 -11.181 1.00 55.72 194 GLY A C 1
ATOM 1441 O O . GLY A 1 194 ? 6.686 -5.119 -9.963 1.00 55.72 194 GLY A O 1
ATOM 1442 N N . VAL A 1 195 ? 5.560 -4.916 -11.884 1.00 72.31 195 VAL A N 1
ATOM 1443 C CA . VAL A 1 195 ? 4.230 -5.020 -11.247 1.00 72.31 195 VAL A CA 1
ATOM 1444 C C . VAL A 1 195 ? 3.968 -6.441 -10.728 1.00 72.31 195 VAL A C 1
ATOM 1446 O O . VAL A 1 195 ? 4.091 -7.416 -11.469 1.00 72.31 195 VAL A O 1
ATOM 1449 N N . ILE A 1 196 ? 3.551 -6.559 -9.462 1.00 84.19 196 ILE A N 1
ATOM 1450 C CA . ILE A 1 196 ? 3.121 -7.830 -8.861 1.00 84.19 196 ILE A CA 1
ATOM 1451 C C . ILE A 1 196 ? 1.705 -8.160 -9.351 1.00 84.19 196 ILE A C 1
ATOM 1453 O O . ILE A 1 196 ? 0.739 -7.480 -9.009 1.00 84.19 196 ILE A O 1
ATOM 1457 N N . GLN A 1 197 ? 1.571 -9.237 -10.119 1.00 84.62 197 GLN A N 1
ATOM 1458 C CA . GLN A 1 197 ? 0.296 -9.792 -10.548 1.00 84.62 197 GLN A CA 1
ATOM 1459 C C . GLN A 1 197 ? -0.195 -10.856 -9.557 1.00 84.62 197 GLN A C 1
ATOM 1461 O O . GLN A 1 197 ? 0.530 -11.792 -9.217 1.00 84.62 197 GLN A O 1
ATOM 1466 N N . LEU A 1 198 ? -1.459 -10.747 -9.134 1.00 85.25 198 LEU A N 1
ATOM 1467 C CA . LEU A 1 198 ? -2.146 -11.814 -8.409 1.00 85.25 198 LEU A CA 1
ATOM 1468 C C . LEU A 1 198 ? -2.835 -12.764 -9.397 1.00 85.25 198 LEU A C 1
ATOM 1470 O O . LEU A 1 198 ? -3.661 -12.370 -10.222 1.00 85.25 198 LEU A O 1
ATOM 1474 N N . LEU A 1 199 ? -2.495 -14.038 -9.278 1.00 87.81 199 LEU A N 1
ATOM 1475 C CA . LEU A 1 199 ? -3.074 -15.169 -9.979 1.00 87.81 199 LEU A CA 1
ATOM 1476 C C . LEU A 1 199 ? -3.836 -16.031 -8.970 1.00 87.81 199 LEU A C 1
ATOM 1478 O O . LEU A 1 199 ? -3.409 -16.196 -7.832 1.00 87.81 199 LEU A O 1
ATOM 1482 N N . SER A 1 200 ? -4.948 -16.622 -9.397 1.00 87.94 200 SER A N 1
ATOM 1483 C CA . SER A 1 200 ? -5.627 -17.655 -8.622 1.00 87.94 200 SER A CA 1
ATOM 1484 C C . SER A 1 200 ? -6.022 -18.812 -9.539 1.00 87.94 200 SER A C 1
ATOM 1486 O O . SER A 1 200 ? -6.635 -18.593 -10.592 1.00 87.94 200 SER A O 1
ATOM 1488 N N . VAL A 1 201 ? -5.586 -20.019 -9.172 1.00 86.50 201 VAL A N 1
ATOM 1489 C CA . VAL A 1 201 ? -5.623 -21.245 -9.984 1.00 86.50 201 VAL A CA 1
ATOM 1490 C C . VAL A 1 201 ? -6.556 -22.260 -9.327 1.00 86.50 201 VAL A C 1
ATOM 1492 O O . VAL A 1 201 ? -6.418 -22.558 -8.141 1.00 86.50 201 VAL A O 1
ATOM 1495 N N . ALA A 1 202 ? -7.496 -22.823 -10.087 1.00 79.75 202 ALA A N 1
ATOM 1496 C CA . ALA A 1 202 ? -8.332 -23.923 -9.609 1.00 79.75 202 ALA A CA 1
ATOM 1497 C C . ALA A 1 202 ? -7.498 -25.212 -9.514 1.00 79.75 202 ALA A C 1
ATOM 1499 O O . ALA A 1 202 ? -6.931 -25.658 -10.513 1.00 79.75 202 ALA A O 1
ATOM 1500 N N . ARG A 1 203 ? -7.419 -25.812 -8.322 1.00 77.44 203 ARG A N 1
ATOM 1501 C CA . ARG A 1 203 ? -6.563 -26.978 -8.071 1.00 77.44 203 ARG A CA 1
ATOM 1502 C C . ARG A 1 203 ? -7.238 -28.259 -8.559 1.00 77.44 203 ARG A C 1
ATOM 1504 O O . ARG A 1 203 ? -8.319 -28.606 -8.088 1.00 77.44 203 ARG A O 1
ATOM 1511 N N . SER A 1 204 ? -6.590 -28.977 -9.474 1.00 70.75 204 SER A N 1
ATOM 1512 C CA . SER A 1 204 ? -7.046 -30.279 -9.981 1.00 70.75 204 SER A CA 1
ATOM 1513 C C . SER A 1 204 ? -6.005 -31.394 -9.846 1.00 70.75 204 SER A C 1
ATOM 1515 O O . SER A 1 204 ? -6.342 -32.566 -10.013 1.00 70.75 204 SER A O 1
ATOM 1517 N N . GLY A 1 205 ? -4.763 -31.060 -9.484 1.00 73.44 205 GLY A N 1
ATOM 1518 C CA . GLY A 1 205 ? -3.716 -32.034 -9.205 1.00 73.44 205 GLY A CA 1
ATOM 1519 C C . GLY A 1 205 ? -2.481 -31.390 -8.585 1.00 73.44 205 GLY A C 1
ATOM 1520 O O . GLY A 1 205 ? -2.526 -30.850 -7.480 1.00 73.44 205 GLY A O 1
ATOM 1521 N N . SER A 1 206 ? -1.347 -31.493 -9.280 1.00 83.00 206 SER A N 1
ATOM 1522 C CA . SER A 1 206 ? -0.117 -30.803 -8.901 1.00 83.00 206 SER A CA 1
ATOM 1523 C C . SER A 1 206 ? -0.015 -29.457 -9.616 1.00 83.00 206 SER A C 1
ATOM 1525 O O . SER A 1 206 ? -0.351 -29.333 -10.794 1.00 83.00 206 SER A O 1
ATOM 1527 N N . LEU A 1 207 ? 0.524 -28.456 -8.913 1.00 85.56 207 LEU A N 1
ATOM 1528 C CA . LEU A 1 207 ? 0.661 -27.091 -9.428 1.00 85.56 207 LEU A CA 1
ATOM 1529 C C . LEU A 1 207 ? 1.460 -27.022 -10.745 1.00 85.56 207 LEU A C 1
ATOM 1531 O O . LEU A 1 207 ? 1.178 -26.191 -11.601 1.00 85.56 207 LEU A O 1
ATOM 1535 N N . GLY A 1 208 ? 2.406 -27.948 -10.941 1.00 87.50 208 GLY A N 1
ATOM 1536 C CA . GLY A 1 208 ? 3.094 -28.126 -12.220 1.00 87.50 208 GLY A CA 1
ATOM 1537 C C . GLY A 1 208 ? 4.142 -27.064 -12.526 1.00 87.50 208 GLY A C 1
ATOM 1538 O O . GLY A 1 208 ? 4.307 -26.712 -13.684 1.00 87.50 208 GLY A O 1
ATOM 1539 N N . ILE A 1 209 ? 4.839 -26.550 -11.514 1.00 92.25 209 ILE A N 1
ATOM 1540 C CA . ILE A 1 209 ? 5.955 -25.615 -11.690 1.00 92.25 209 ILE A CA 1
ATOM 1541 C C . ILE A 1 209 ? 7.204 -26.133 -10.973 1.00 92.25 209 ILE A C 1
ATOM 1543 O O . ILE A 1 209 ? 7.105 -26.730 -9.896 1.00 92.25 209 ILE A O 1
ATOM 1547 N N . THR A 1 210 ? 8.371 -25.912 -11.571 1.00 90.44 210 THR A N 1
ATOM 1548 C CA . THR A 1 210 ? 9.682 -26.038 -10.916 1.00 90.44 210 THR A CA 1
ATOM 1549 C C . THR A 1 210 ? 10.237 -24.641 -10.645 1.00 90.44 210 THR A C 1
ATOM 1551 O O . THR A 1 210 ? 9.840 -23.676 -11.301 1.00 90.44 210 THR A O 1
ATOM 1554 N N . ILE A 1 211 ? 11.127 -24.512 -9.659 1.00 93.69 211 ILE A N 1
ATOM 1555 C CA . ILE A 1 211 ? 11.656 -23.215 -9.216 1.00 93.69 211 ILE A CA 1
ATOM 1556 C C . ILE A 1 211 ? 13.184 -23.214 -9.127 1.00 93.69 211 ILE A C 1
ATOM 1558 O O . ILE A 1 211 ? 13.779 -24.211 -8.713 1.00 93.69 211 ILE A O 1
ATOM 1562 N N . GLY A 1 212 ? 13.785 -22.083 -9.495 1.00 89.31 212 GLY A N 1
ATOM 1563 C CA . GLY A 1 212 ? 15.195 -21.734 -9.301 1.00 89.31 212 GLY A CA 1
ATOM 1564 C C . GLY A 1 212 ? 15.360 -20.570 -8.316 1.00 89.31 212 GLY A C 1
ATOM 1565 O O . GLY A 1 212 ? 14.365 -20.001 -7.856 1.00 89.31 212 GLY A O 1
ATOM 1566 N N . GLY A 1 213 ? 16.610 -20.238 -7.976 1.00 90.12 213 GLY A N 1
ATOM 1567 C CA . GLY A 1 213 ? 16.920 -19.163 -7.027 1.00 90.12 213 GLY A CA 1
ATOM 1568 C C . GLY A 1 213 ? 16.472 -19.426 -5.584 1.00 90.12 213 GLY A C 1
ATOM 1569 O O . GLY A 1 213 ? 16.163 -20.562 -5.205 1.00 90.12 213 GLY A O 1
ATOM 1570 N N . GLY A 1 214 ? 16.488 -18.368 -4.774 1.00 88.00 214 GLY A N 1
ATOM 1571 C CA . GLY A 1 214 ? 16.309 -18.390 -3.316 1.00 88.00 214 GLY A CA 1
ATOM 1572 C C . GLY A 1 214 ? 17.581 -17.943 -2.585 1.00 88.00 214 GLY A C 1
ATOM 1573 O O . GLY A 1 214 ? 18.678 -18.002 -3.137 1.00 88.00 214 GLY A O 1
ATOM 1574 N N . SER A 1 215 ? 17.459 -17.490 -1.334 1.00 86.81 215 SER A N 1
ATOM 1575 C CA . SER A 1 215 ? 18.524 -16.764 -0.606 1.00 86.81 215 SER A CA 1
ATOM 1576 C C . SER A 1 215 ? 19.841 -17.522 -0.384 1.00 86.81 215 SER A C 1
ATOM 1578 O O . SER A 1 215 ? 20.848 -16.910 -0.041 1.00 86.81 215 SER A O 1
ATOM 1580 N N . ASN A 1 216 ? 19.863 -18.834 -0.629 1.00 87.75 216 ASN A N 1
ATOM 1581 C CA . ASN A 1 216 ? 21.033 -19.708 -0.535 1.00 87.75 216 ASN A CA 1
ATOM 1582 C C . ASN A 1 216 ? 21.514 -20.269 -1.894 1.00 87.75 216 ASN A C 1
ATOM 1584 O O . ASN A 1 216 ? 22.214 -21.287 -1.923 1.00 87.75 216 ASN A O 1
ATOM 1588 N N . ARG A 1 217 ? 21.133 -19.654 -3.025 1.00 85.69 217 ARG A N 1
ATOM 1589 C CA . ARG A 1 217 ? 21.509 -20.096 -4.383 1.00 85.69 217 ARG A CA 1
ATOM 1590 C C . ARG A 1 217 ? 22.305 -19.028 -5.148 1.00 85.69 217 ARG A C 1
ATOM 1592 O O . ARG A 1 217 ? 22.027 -17.841 -4.993 1.00 85.69 217 ARG A O 1
ATOM 1599 N N . PRO A 1 218 ? 23.264 -19.432 -6.009 1.00 74.38 218 PRO A N 1
ATOM 1600 C CA . PRO A 1 218 ? 24.058 -18.495 -6.810 1.00 74.38 218 PRO A CA 1
ATOM 1601 C C . PRO A 1 218 ? 23.215 -17.738 -7.848 1.00 74.38 218 PRO A C 1
ATOM 1603 O O . PRO A 1 218 ? 23.617 -16.667 -8.288 1.00 74.38 218 PRO A O 1
ATOM 1606 N N . ASP A 1 219 ? 22.034 -18.260 -8.197 1.00 77.44 219 ASP A N 1
ATOM 1607 C CA . ASP A 1 219 ? 21.074 -17.626 -9.112 1.00 77.44 219 ASP A CA 1
ATOM 1608 C C . ASP A 1 219 ? 20.418 -16.355 -8.521 1.00 77.44 219 ASP A C 1
ATOM 1610 O O . ASP A 1 219 ? 19.708 -15.641 -9.227 1.00 77.44 219 ASP A O 1
ATOM 1614 N N . GLY A 1 220 ? 20.644 -16.070 -7.231 1.00 78.06 220 GLY A N 1
ATOM 1615 C CA . GLY A 1 220 ? 20.161 -14.882 -6.530 1.00 78.06 220 GLY A CA 1
ATOM 1616 C C . GLY A 1 220 ? 18.985 -15.136 -5.571 1.00 78.06 220 GLY A C 1
ATOM 1617 O O . GLY A 1 220 ? 18.331 -16.180 -5.625 1.00 78.06 220 GLY A O 1
ATOM 1618 N N . PRO A 1 221 ? 18.684 -14.167 -4.683 1.00 83.38 221 PRO A N 1
ATOM 1619 C CA . PRO A 1 221 ? 17.730 -14.337 -3.581 1.00 83.38 221 PRO A CA 1
ATOM 1620 C C . PRO A 1 221 ? 16.254 -14.369 -4.007 1.00 83.38 221 PRO A C 1
ATOM 1622 O O . PRO A 1 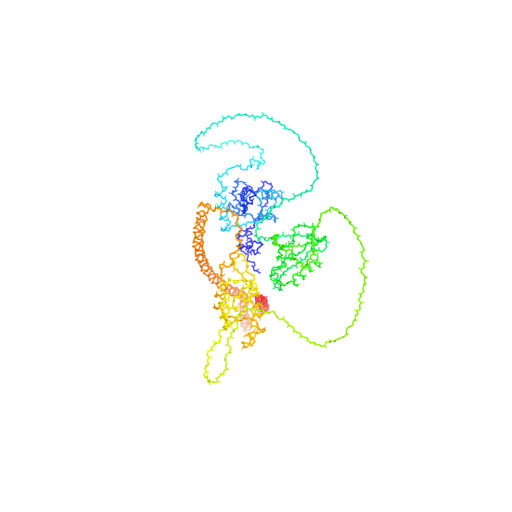221 ? 15.388 -14.646 -3.179 1.00 83.38 221 PRO A O 1
ATOM 1625 N N . ALA A 1 222 ? 15.953 -14.077 -5.273 1.00 86.69 222 ALA A N 1
ATOM 1626 C CA . ALA A 1 222 ? 14.610 -14.164 -5.830 1.00 86.69 222 ALA A CA 1
ATOM 1627 C C . ALA A 1 222 ? 14.272 -15.613 -6.212 1.00 86.69 222 ALA A C 1
ATOM 1629 O O . ALA A 1 222 ? 15.057 -16.278 -6.885 1.00 86.69 222 ALA A O 1
ATOM 1630 N N . VAL A 1 223 ? 13.086 -16.090 -5.831 1.00 92.62 223 VAL A N 1
ATOM 1631 C CA . VAL A 1 223 ? 12.552 -17.376 -6.302 1.00 92.62 223 VAL A CA 1
ATOM 1632 C C . VAL A 1 223 ? 11.876 -17.158 -7.655 1.00 92.62 223 VAL A C 1
ATOM 1634 O O . VAL A 1 223 ? 10.982 -16.323 -7.765 1.00 92.62 223 VAL A O 1
ATOM 1637 N N . PHE A 1 224 ? 12.260 -17.912 -8.685 1.00 93.69 224 PHE A N 1
ATOM 1638 C CA . PHE A 1 224 ? 11.684 -17.795 -10.032 1.00 93.69 224 PHE A CA 1
ATOM 1639 C C . PHE A 1 224 ? 11.230 -19.145 -10.586 1.00 93.69 224 PHE A C 1
ATOM 1641 O O . PHE A 1 224 ? 11.768 -20.191 -10.224 1.00 93.69 224 PHE A O 1
ATOM 1648 N N . ILE A 1 225 ? 10.242 -19.138 -11.481 1.00 93.25 225 ILE A N 1
ATOM 1649 C CA . ILE A 1 225 ? 9.776 -20.338 -12.182 1.00 93.25 225 ILE A CA 1
ATOM 1650 C C . ILE A 1 225 ? 10.849 -20.771 -13.182 1.00 93.25 225 ILE A C 1
ATOM 1652 O O . ILE A 1 225 ? 11.176 -20.035 -14.110 1.00 93.25 225 ILE A O 1
ATOM 1656 N N . GLN A 1 226 ? 11.381 -21.979 -13.020 1.00 90.75 226 GLN A N 1
ATOM 1657 C CA . GLN A 1 226 ? 12.369 -22.550 -13.937 1.00 90.75 226 GLN A CA 1
ATOM 1658 C C . GLN A 1 226 ? 11.695 -23.278 -15.112 1.00 90.75 226 GLN A C 1
ATOM 1660 O O . GLN A 1 226 ? 12.149 -23.170 -16.247 1.00 90.75 226 GLN A O 1
ATOM 1665 N N . GLU A 1 227 ? 10.590 -23.983 -14.860 1.00 90.69 227 GLU A N 1
ATOM 1666 C CA . GLU A 1 227 ? 9.810 -24.706 -15.870 1.00 90.69 227 GLU A CA 1
ATOM 1667 C C . GLU A 1 227 ? 8.330 -24.788 -15.460 1.00 90.69 227 GLU A C 1
ATOM 1669 O O . GLU A 1 227 ? 8.003 -24.853 -14.271 1.00 90.69 227 GLU A O 1
ATOM 1674 N N . VAL A 1 228 ? 7.430 -24.831 -16.447 1.00 91.88 228 VAL A N 1
ATOM 1675 C CA . VAL A 1 228 ? 5.992 -25.081 -16.259 1.00 91.88 228 VAL A CA 1
ATOM 1676 C C . VAL A 1 228 ? 5.654 -26.435 -16.894 1.00 91.88 228 VAL A C 1
ATOM 1678 O O . VAL A 1 228 ? 5.582 -26.569 -18.114 1.00 91.88 228 VAL A O 1
ATOM 1681 N N . LEU A 1 229 ? 5.488 -27.455 -16.054 1.00 89.31 229 LEU A N 1
ATOM 1682 C CA . LEU A 1 229 ? 5.396 -28.867 -16.427 1.00 89.31 229 LEU A CA 1
ATOM 1683 C C . LEU A 1 229 ? 4.071 -29.205 -17.123 1.00 89.31 229 LEU A C 1
ATOM 1685 O O . LEU A 1 229 ? 2.983 -28.967 -16.587 1.00 89.31 229 LEU A O 1
ATOM 1689 N N . SER A 1 230 ? 4.165 -29.849 -18.289 1.00 86.25 230 SER A N 1
ATOM 1690 C CA . SER A 1 230 ? 3.010 -30.256 -19.093 1.00 86.25 230 SER A CA 1
ATOM 1691 C C . SER A 1 230 ? 1.980 -31.074 -18.309 1.00 86.25 230 SER A C 1
ATOM 1693 O O . SER A 1 230 ? 2.266 -32.156 -17.803 1.00 86.25 230 SER A O 1
ATOM 1695 N N . GLY A 1 231 ? 0.749 -30.558 -18.263 1.00 81.44 231 GLY A N 1
ATOM 1696 C CA . GLY A 1 231 ? -0.404 -31.210 -17.634 1.00 81.44 231 GLY A CA 1
ATOM 1697 C C . GLY A 1 231 ? -0.684 -30.819 -16.178 1.00 81.44 231 GLY A C 1
ATOM 1698 O O . GLY A 1 231 ? -1.754 -31.167 -15.683 1.00 81.44 231 GLY A O 1
ATOM 1699 N N . GLY A 1 232 ? 0.205 -30.075 -15.509 1.00 87.00 232 GLY A N 1
ATOM 1700 C CA . GLY A 1 232 ? -0.074 -29.518 -14.178 1.00 87.00 232 GLY A CA 1
ATOM 1701 C C . GLY A 1 232 ? -1.021 -28.311 -14.206 1.00 87.00 232 GLY A C 1
ATOM 1702 O O . GLY A 1 232 ? -1.288 -27.740 -15.265 1.00 87.00 232 GLY A O 1
ATOM 1703 N N . ASP A 1 233 ? -1.529 -27.900 -13.044 1.00 87.38 233 ASP A N 1
ATOM 1704 C CA . ASP A 1 233 ? -2.590 -26.885 -12.952 1.00 87.38 233 ASP A CA 1
ATOM 1705 C C . ASP A 1 233 ? -2.174 -25.525 -13.552 1.00 87.38 233 ASP A C 1
ATOM 1707 O O . ASP A 1 233 ? -2.914 -24.964 -14.361 1.00 87.38 233 ASP A O 1
ATOM 1711 N N . CYS A 1 234 ? -0.955 -25.038 -13.290 1.00 88.75 234 CYS A N 1
ATOM 1712 C CA . CYS A 1 234 ? -0.457 -23.793 -13.894 1.00 88.75 234 CYS A CA 1
ATOM 1713 C C . CYS A 1 234 ? -0.200 -23.903 -15.407 1.00 88.75 234 CYS A C 1
ATOM 1715 O O . CYS A 1 234 ? -0.358 -22.917 -16.124 1.00 88.75 234 CYS A O 1
ATOM 1717 N N . HIS A 1 235 ? 0.129 -25.094 -15.920 1.00 88.94 235 HIS A N 1
ATOM 1718 C CA . HIS A 1 235 ? 0.222 -25.337 -17.365 1.00 88.94 235 HIS A CA 1
ATOM 1719 C C . HIS A 1 235 ? -1.161 -25.308 -18.035 1.00 88.94 235 HIS A C 1
ATOM 1721 O O . HIS A 1 235 ? -1.289 -24.904 -19.189 1.00 88.94 235 HIS A O 1
ATOM 1727 N N . ARG A 1 236 ? -2.208 -25.759 -17.332 1.00 83.31 236 ARG A N 1
ATOM 1728 C CA . ARG A 1 236 ? -3.597 -25.707 -17.819 1.00 83.31 236 ARG A CA 1
ATOM 1729 C C . ARG A 1 236 ? -4.177 -24.292 -17.775 1.00 83.31 236 ARG A C 1
ATOM 1731 O O . ARG A 1 236 ? -5.000 -23.964 -18.622 1.00 83.31 236 ARG A O 1
ATOM 1738 N N . ASP A 1 237 ? -3.747 -23.487 -16.808 1.00 87.00 237 ASP A N 1
ATOM 1739 C CA . ASP A 1 237 ? -4.103 -22.072 -16.680 1.00 87.00 237 ASP A CA 1
ATOM 1740 C C . ASP A 1 237 ? -3.378 -21.184 -17.713 1.00 87.00 237 ASP A C 1
ATOM 1742 O O . ASP A 1 237 ? -3.987 -20.313 -18.334 1.00 87.00 237 ASP A O 1
ATOM 1746 N N . GLY A 1 238 ? -2.086 -21.438 -17.945 1.00 83.31 238 GLY A N 1
ATOM 1747 C CA . GLY A 1 238 ? -1.300 -20.824 -19.020 1.00 83.31 238 GLY A CA 1
ATOM 1748 C C . GLY A 1 238 ? -0.904 -19.356 -18.809 1.00 83.31 238 GLY A C 1
ATOM 1749 O O . GLY A 1 238 ? -0.333 -18.757 -19.726 1.00 83.31 238 GLY A O 1
ATOM 1750 N N . ARG A 1 239 ? -1.191 -18.760 -17.640 1.00 86.12 239 ARG A N 1
ATOM 1751 C CA . ARG A 1 239 ? -0.742 -17.397 -17.298 1.00 86.12 239 ARG A CA 1
ATOM 1752 C C . ARG A 1 239 ? 0.727 -17.343 -16.859 1.00 86.12 239 ARG A C 1
ATOM 1754 O O . ARG A 1 239 ? 1.418 -16.425 -17.287 1.00 86.12 239 ARG A O 1
ATOM 1761 N N . LEU A 1 240 ? 1.196 -18.328 -16.085 1.00 90.06 240 LEU A N 1
ATOM 1762 C CA . LEU A 1 240 ? 2.596 -18.426 -15.636 1.00 90.06 240 LEU A CA 1
ATOM 1763 C C . LEU A 1 240 ? 3.541 -18.939 -16.727 1.00 90.06 240 LEU A C 1
ATOM 1765 O O . LEU A 1 240 ? 3.163 -19.759 -17.569 1.00 90.06 240 LEU A O 1
ATOM 1769 N N . ARG A 1 241 ? 4.798 -18.493 -16.667 1.00 88.50 241 ARG A N 1
ATOM 1770 C CA . ARG A 1 241 ? 5.870 -18.778 -17.626 1.00 88.50 241 ARG A CA 1
ATOM 1771 C C . ARG A 1 241 ? 7.205 -19.041 -16.919 1.00 88.50 241 ARG A C 1
ATOM 1773 O O . ARG A 1 241 ? 7.442 -18.517 -15.832 1.00 88.50 241 ARG A O 1
ATOM 1780 N N . PRO A 1 242 ? 8.122 -19.804 -17.542 1.00 90.69 242 PRO A N 1
ATOM 1781 C CA . PRO A 1 242 ? 9.524 -19.812 -17.138 1.00 90.69 242 PRO A CA 1
ATOM 1782 C C . PRO A 1 242 ? 10.100 -18.388 -17.130 1.00 90.69 242 PRO A C 1
ATOM 1784 O O . PRO A 1 242 ? 9.931 -17.647 -18.099 1.00 90.69 242 PRO A O 1
ATOM 1787 N N . GLY A 1 243 ? 10.777 -18.027 -16.043 1.00 86.44 243 GLY A N 1
ATOM 1788 C CA . GLY A 1 243 ? 11.344 -16.702 -15.790 1.00 86.44 243 GLY A CA 1
ATOM 1789 C C . GLY A 1 243 ? 10.485 -15.770 -14.925 1.00 86.44 243 GLY A C 1
ATOM 1790 O O . GLY A 1 243 ? 11.006 -14.755 -14.470 1.00 86.44 243 GLY A O 1
ATOM 1791 N N . ASP A 1 244 ? 9.218 -16.099 -14.654 1.00 91.75 244 ASP A N 1
ATOM 1792 C CA . ASP A 1 244 ? 8.379 -15.333 -13.721 1.00 91.75 244 ASP A CA 1
ATOM 1793 C C . ASP A 1 244 ? 8.918 -15.435 -12.283 1.00 91.75 244 ASP A C 1
ATOM 1795 O O . ASP A 1 244 ? 9.201 -16.533 -11.797 1.00 91.75 244 ASP A O 1
ATOM 1799 N N . GLN A 1 245 ? 9.029 -14.309 -11.573 1.00 92.56 245 GLN A N 1
ATOM 1800 C CA . GLN A 1 245 ? 9.458 -14.283 -10.171 1.00 92.56 245 GLN A CA 1
ATOM 1801 C C . GLN A 1 245 ? 8.262 -14.532 -9.247 1.00 92.56 245 GLN A C 1
ATOM 1803 O O . GLN A 1 245 ? 7.285 -13.791 -9.283 1.00 92.56 245 GLN A O 1
ATOM 1808 N N . LEU A 1 246 ? 8.347 -15.527 -8.366 1.00 92.62 246 LEU A N 1
ATOM 1809 C CA . LEU A 1 246 ? 7.322 -15.811 -7.365 1.00 92.62 246 LEU A CA 1
ATOM 1810 C C . LEU A 1 246 ? 7.528 -14.941 -6.116 1.00 92.62 246 LEU A C 1
ATOM 1812 O O . LEU A 1 246 ? 8.633 -14.843 -5.587 1.00 92.62 246 LEU A O 1
ATOM 1816 N N . ILE A 1 247 ? 6.445 -14.331 -5.634 1.00 93.00 247 ILE A N 1
ATOM 1817 C CA . ILE A 1 247 ? 6.435 -13.391 -4.501 1.00 93.00 247 ILE A CA 1
ATOM 1818 C C . ILE A 1 247 ? 5.727 -13.997 -3.285 1.00 93.00 247 ILE A C 1
ATOM 1820 O O . ILE A 1 247 ? 6.211 -13.862 -2.164 1.00 93.00 247 ILE A O 1
ATOM 1824 N N . ALA A 1 248 ? 4.607 -14.695 -3.490 1.00 90.88 248 ALA A N 1
ATOM 1825 C CA . ALA A 1 248 ? 3.878 -15.406 -2.436 1.00 90.88 248 ALA A CA 1
ATOM 1826 C C . ALA A 1 248 ? 3.002 -16.526 -3.017 1.00 90.88 248 ALA A C 1
ATOM 1828 O O . ALA A 1 248 ? 2.568 -16.435 -4.167 1.00 90.88 248 ALA A O 1
ATOM 1829 N N . ILE A 1 249 ? 2.695 -17.553 -2.218 1.00 90.25 249 ILE A N 1
ATOM 1830 C CA . ILE A 1 249 ? 1.704 -18.592 -2.552 1.00 90.25 249 ILE A CA 1
ATOM 1831 C C . ILE A 1 249 ? 0.813 -18.858 -1.335 1.00 90.25 249 ILE A C 1
ATOM 1833 O O . ILE A 1 249 ? 1.313 -19.013 -0.225 1.00 90.25 249 ILE A O 1
ATOM 1837 N N . ASN A 1 250 ? -0.509 -18.896 -1.529 1.00 86.00 250 ASN A N 1
ATOM 1838 C CA . ASN A 1 250 ? -1.520 -19.023 -0.467 1.00 86.00 250 ASN A CA 1
ATOM 1839 C C . ASN A 1 250 ? -1.269 -18.076 0.727 1.00 86.00 250 ASN A C 1
ATOM 1841 O O . ASN A 1 250 ? -1.484 -18.442 1.880 1.00 86.00 250 ASN A O 1
ATOM 1845 N N . LYS A 1 251 ? -0.818 -16.847 0.434 1.00 79.44 251 LYS A N 1
ATOM 1846 C CA . LYS A 1 251 ? -0.471 -15.780 1.398 1.00 79.44 251 LYS A CA 1
ATOM 1847 C C . LYS A 1 251 ? 0.790 -16.050 2.243 1.00 79.44 251 LYS A C 1
ATOM 1849 O O . LYS A 1 251 ? 1.178 -15.176 3.011 1.00 79.44 251 LYS A O 1
ATOM 1854 N N . GLU A 1 252 ? 1.488 -17.175 2.054 1.00 86.56 252 GLU A N 1
ATOM 1855 C CA . GLU A 1 252 ? 2.859 -17.359 2.554 1.00 86.56 252 GLU A CA 1
ATOM 1856 C C . GLU A 1 252 ? 3.863 -16.664 1.605 1.00 86.56 252 GLU A C 1
ATOM 1858 O O . GLU A 1 252 ? 3.831 -16.886 0.392 1.00 86.56 252 GLU A O 1
ATOM 1863 N N . SER A 1 253 ? 4.754 -15.819 2.139 1.00 89.31 253 SER A N 1
ATOM 1864 C CA . SER A 1 253 ? 5.748 -15.058 1.356 1.00 89.31 253 SER A CA 1
ATOM 1865 C C . SER A 1 253 ? 6.928 -15.919 0.891 1.00 89.31 253 SER A C 1
ATOM 1867 O O . SER A 1 253 ? 7.442 -16.731 1.655 1.00 89.31 253 SER A O 1
ATOM 1869 N N . LEU A 1 254 ? 7.391 -15.693 -0.342 1.00 88.25 254 LEU A N 1
ATOM 1870 C CA . LEU A 1 254 ? 8.590 -16.296 -0.944 1.00 88.25 254 LEU A CA 1
ATOM 1871 C C . LEU A 1 254 ? 9.776 -15.312 -1.024 1.00 88.25 254 LEU A C 1
ATOM 1873 O O . LEU A 1 254 ? 10.785 -15.602 -1.664 1.00 88.25 254 LEU A O 1
ATOM 1877 N N . ILE A 1 255 ? 9.681 -14.144 -0.384 1.00 88.00 255 ILE A N 1
ATOM 1878 C CA . ILE A 1 255 ? 10.771 -13.162 -0.343 1.00 88.00 255 ILE A CA 1
ATOM 1879 C C . ILE A 1 255 ? 11.782 -13.537 0.746 1.00 88.00 255 ILE A C 1
ATOM 1881 O O . ILE A 1 255 ? 11.423 -13.678 1.911 1.00 88.00 255 ILE A O 1
ATOM 1885 N N . GLY A 1 256 ? 13.055 -13.685 0.365 1.00 81.38 256 GLY A N 1
ATOM 1886 C CA . GLY A 1 256 ? 14.169 -13.973 1.281 1.00 81.38 256 GLY A CA 1
ATOM 1887 C C . GLY A 1 256 ? 14.297 -15.436 1.733 1.00 81.38 256 GLY A C 1
ATOM 1888 O O . GLY A 1 256 ? 15.303 -15.788 2.349 1.00 81.38 256 GLY A O 1
ATOM 1889 N N . VAL A 1 257 ? 13.333 -16.297 1.398 1.00 88.38 257 VAL A N 1
ATOM 1890 C CA . VAL A 1 257 ? 13.353 -17.725 1.756 1.00 88.38 257 VAL A CA 1
ATOM 1891 C C . VAL A 1 257 ? 14.466 -18.485 1.028 1.00 88.38 257 VAL A C 1
ATOM 1893 O O . VAL A 1 257 ? 14.874 -18.128 -0.084 1.00 88.38 257 VAL A O 1
ATOM 1896 N N . THR A 1 258 ? 14.936 -19.573 1.631 1.00 90.56 258 THR A N 1
ATOM 1897 C CA . THR A 1 258 ? 15.850 -20.507 0.967 1.00 90.56 258 THR A CA 1
ATOM 1898 C C . THR A 1 258 ? 15.140 -21.305 -0.128 1.00 90.56 258 THR A C 1
ATOM 1900 O O . THR A 1 258 ? 13.917 -21.468 -0.150 1.00 90.56 258 THR A O 1
ATOM 1903 N N . HIS A 1 259 ? 15.929 -21.865 -1.040 1.00 91.38 259 HIS A N 1
ATOM 1904 C CA . HIS A 1 259 ? 15.443 -22.720 -2.119 1.00 91.38 259 HIS A CA 1
ATOM 1905 C C . HIS A 1 259 ? 14.689 -23.965 -1.609 1.00 91.38 259 HIS A C 1
ATOM 1907 O O . HIS A 1 259 ? 13.706 -24.415 -2.204 1.00 91.38 259 HIS A O 1
ATOM 1913 N N . GLU A 1 260 ? 15.136 -24.520 -0.483 1.00 93.31 260 GLU A N 1
ATOM 1914 C CA . GLU A 1 260 ? 14.536 -25.675 0.181 1.00 93.31 260 GLU A CA 1
ATOM 1915 C C . GLU A 1 260 ? 13.212 -25.314 0.873 1.00 93.31 260 GLU A C 1
ATOM 1917 O O . GLU A 1 260 ? 12.252 -26.083 0.783 1.00 93.31 260 GLU A O 1
ATOM 1922 N N . GLU A 1 261 ? 13.111 -24.131 1.487 1.00 90.62 261 GLU A N 1
ATOM 1923 C CA . GLU A 1 261 ? 11.859 -23.613 2.055 1.00 90.62 261 GLU A CA 1
ATOM 1924 C C . GLU A 1 261 ? 10.826 -23.322 0.966 1.00 90.62 261 GLU A C 1
ATOM 1926 O O . GLU A 1 261 ? 9.695 -23.800 1.064 1.00 90.62 261 GLU A O 1
ATOM 1931 N N . ALA A 1 262 ? 11.217 -22.659 -0.127 1.00 91.62 262 ALA A N 1
ATOM 1932 C CA . ALA A 1 262 ? 10.340 -22.441 -1.276 1.00 91.62 262 ALA A CA 1
ATOM 1933 C C . ALA A 1 262 ? 9.818 -23.775 -1.851 1.00 91.62 262 ALA A C 1
ATOM 1935 O O . ALA A 1 262 ? 8.617 -23.940 -2.083 1.00 91.62 262 ALA A O 1
ATOM 1936 N N . LYS A 1 263 ? 10.691 -24.784 -1.998 1.00 90.38 263 LYS A N 1
ATOM 1937 C CA . LYS A 1 263 ? 10.288 -26.150 -2.383 1.00 90.38 263 LYS A CA 1
ATOM 1938 C C . LYS A 1 263 ? 9.349 -26.792 -1.358 1.00 90.38 263 LYS A C 1
ATOM 1940 O O . LYS A 1 263 ? 8.420 -27.497 -1.755 1.00 90.38 263 LYS A O 1
ATOM 1945 N N . SER A 1 264 ? 9.557 -26.559 -0.064 1.00 88.88 264 SER A N 1
ATOM 1946 C CA . SER A 1 264 ? 8.662 -27.020 1.003 1.00 88.88 264 SER A CA 1
ATOM 1947 C C . SER A 1 264 ? 7.270 -26.392 0.873 1.00 88.88 264 SER A C 1
ATOM 1949 O O . SER A 1 264 ? 6.273 -27.111 0.873 1.00 88.88 264 SER A O 1
ATOM 1951 N N . MET A 1 265 ? 7.182 -25.082 0.632 1.00 89.56 265 MET A N 1
ATOM 1952 C CA . MET A 1 265 ? 5.921 -24.353 0.436 1.00 89.56 265 MET A CA 1
ATOM 1953 C C . MET A 1 265 ? 5.154 -24.846 -0.802 1.00 89.56 265 MET A C 1
ATOM 1955 O O . MET A 1 265 ? 3.979 -25.200 -0.697 1.00 89.56 265 MET A O 1
ATOM 1959 N N . LEU A 1 266 ? 5.825 -25.012 -1.950 1.00 87.44 266 LEU A N 1
ATOM 1960 C CA . LEU A 1 266 ? 5.225 -25.630 -3.146 1.00 87.44 266 LEU A CA 1
ATOM 1961 C C . LEU A 1 266 ? 4.763 -27.083 -2.900 1.00 87.44 266 LEU A C 1
ATOM 1963 O O . LEU A 1 266 ? 3.852 -27.569 -3.575 1.00 87.44 266 LEU A O 1
ATOM 1967 N N . ASN A 1 267 ? 5.369 -27.793 -1.942 1.00 85.00 267 ASN A N 1
ATOM 1968 C CA . ASN A 1 267 ? 4.913 -29.113 -1.513 1.00 85.00 267 ASN A CA 1
ATOM 1969 C C . ASN A 1 267 ? 3.724 -29.042 -0.536 1.00 85.00 267 ASN A C 1
ATOM 1971 O O . ASN A 1 267 ? 2.807 -29.843 -0.702 1.00 85.00 267 ASN A O 1
ATOM 1975 N N . LYS A 1 268 ? 3.656 -28.078 0.401 1.00 83.31 268 LYS A N 1
ATOM 1976 C CA . LYS A 1 268 ? 2.478 -27.858 1.276 1.00 83.31 268 LYS A CA 1
ATOM 1977 C C . LYS A 1 268 ? 1.190 -27.712 0.459 1.00 83.31 268 LYS A C 1
ATOM 1979 O O . LYS A 1 268 ? 0.179 -28.327 0.785 1.00 83.31 268 LYS A O 1
ATOM 1984 N N . VAL A 1 269 ? 1.238 -26.973 -0.653 1.00 79.75 269 VAL A N 1
ATOM 1985 C CA . VAL A 1 269 ? 0.097 -26.753 -1.569 1.00 79.75 269 VAL A CA 1
ATOM 1986 C C . VAL A 1 269 ? -0.487 -28.064 -2.130 1.00 79.75 269 VAL A C 1
ATOM 1988 O O . VAL A 1 269 ? -1.686 -28.147 -2.407 1.00 79.75 269 VAL A O 1
ATOM 1991 N N . LYS A 1 270 ? 0.318 -29.130 -2.235 1.00 71.38 270 LYS A N 1
ATOM 1992 C CA . LYS A 1 270 ? -0.152 -30.467 -2.646 1.00 71.38 270 LYS A CA 1
ATOM 1993 C C . LYS A 1 270 ? -1.012 -31.144 -1.569 1.00 71.38 270 LYS A C 1
ATOM 1995 O O . LYS A 1 270 ? -1.846 -31.973 -1.913 1.00 71.38 270 LYS A O 1
ATOM 2000 N N . PHE A 1 271 ? -0.829 -30.783 -0.297 1.00 69.12 271 PHE A N 1
ATOM 2001 C CA . PHE A 1 271 ? -1.492 -31.391 0.864 1.00 69.12 271 PHE A CA 1
ATOM 2002 C C . PHE A 1 271 ? -2.547 -30.497 1.538 1.00 69.12 271 PHE A C 1
ATOM 2004 O O . PHE A 1 271 ? -3.345 -31.006 2.322 1.00 69.12 271 PHE A O 1
ATOM 2011 N N . ASN A 1 272 ? -2.594 -29.195 1.224 1.00 69.94 272 ASN A N 1
ATOM 2012 C CA . ASN A 1 272 ? -3.676 -28.303 1.661 1.00 69.94 272 ASN A CA 1
ATOM 2013 C C . ASN A 1 272 ? -5.056 -28.811 1.207 1.00 69.94 272 ASN A C 1
ATOM 2015 O O . ASN A 1 272 ? -5.166 -29.593 0.258 1.00 69.94 272 ASN A O 1
ATOM 2019 N N . GLN A 1 273 ? -6.122 -28.362 1.874 1.00 63.09 273 GLN A N 1
ATOM 2020 C CA . GLN A 1 273 ? -7.496 -28.783 1.563 1.00 63.09 273 GLN A CA 1
ATOM 2021 C C . GLN A 1 273 ? -8.207 -27.856 0.563 1.00 63.09 273 GLN A C 1
ATOM 2023 O O . GLN A 1 273 ? -9.156 -28.287 -0.086 1.00 63.09 273 GLN A O 1
ATOM 2028 N N . ASP A 1 274 ? -7.710 -26.634 0.360 1.00 73.38 274 ASP A N 1
ATOM 2029 C CA . ASP A 1 274 ? -8.351 -25.618 -0.485 1.00 73.38 274 ASP A CA 1
ATOM 2030 C C . ASP A 1 274 ? -8.506 -26.052 -1.953 1.00 73.38 274 ASP A C 1
ATOM 2032 O O . ASP A 1 274 ? -7.626 -26.682 -2.548 1.00 73.38 274 ASP A O 1
ATOM 2036 N N . SER A 1 275 ? -9.618 -25.680 -2.584 1.00 76.00 275 SER A N 1
ATOM 2037 C CA . SER A 1 275 ? -9.875 -25.939 -4.011 1.00 76.00 275 SER A CA 1
ATOM 2038 C C . SER A 1 275 ? -9.172 -24.950 -4.954 1.00 76.00 275 SER A C 1
ATOM 2040 O O . SER A 1 275 ? -9.299 -25.058 -6.174 1.00 76.00 275 SER A O 1
ATOM 2042 N N . MET A 1 276 ? -8.461 -23.966 -4.404 1.00 80.88 276 MET A N 1
ATOM 2043 C CA . MET A 1 276 ? -7.909 -22.822 -5.123 1.00 80.88 276 MET A CA 1
ATOM 2044 C C . MET A 1 276 ? -6.521 -22.478 -4.571 1.00 80.88 276 MET A C 1
ATOM 2046 O O . MET A 1 276 ? -6.286 -22.609 -3.370 1.00 80.88 276 MET A O 1
ATOM 2050 N N . VAL A 1 277 ? -5.603 -22.066 -5.445 1.00 87.50 277 VAL A N 1
ATOM 2051 C CA . VAL A 1 277 ? -4.232 -21.671 -5.089 1.00 87.50 277 VAL A CA 1
ATOM 2052 C C . VAL A 1 277 ? -4.007 -20.236 -5.540 1.00 87.50 277 VAL A C 1
ATOM 2054 O O . VAL A 1 277 ? -4.046 -19.956 -6.738 1.00 87.50 277 VAL A O 1
ATOM 2057 N N . GLU A 1 278 ? -3.765 -19.338 -4.590 1.00 88.44 278 GLU A N 1
ATOM 2058 C CA . GLU A 1 278 ? -3.399 -17.946 -4.866 1.00 88.44 278 GLU A CA 1
ATOM 2059 C C . GLU A 1 278 ? -1.880 -17.846 -5.048 1.00 88.44 278 GLU A C 1
ATOM 2061 O O . GLU A 1 278 ? -1.122 -18.392 -4.249 1.00 88.44 278 GLU A O 1
ATOM 2066 N N . ILE A 1 279 ? -1.426 -17.150 -6.090 1.00 92.19 279 ILE A N 1
ATOM 2067 C CA . ILE A 1 279 ? -0.013 -16.965 -6.438 1.00 92.19 279 ILE A CA 1
ATOM 2068 C C . ILE A 1 279 ? 0.207 -15.488 -6.755 1.00 92.19 279 ILE A C 1
ATOM 2070 O O . ILE A 1 279 ? -0.377 -14.970 -7.703 1.00 92.19 279 ILE A O 1
ATOM 2074 N N . ALA A 1 280 ? 1.068 -14.812 -6.002 1.00 91.12 280 ALA A N 1
ATOM 2075 C CA . ALA A 1 280 ? 1.574 -13.494 -6.371 1.00 91.12 280 ALA A CA 1
ATOM 2076 C C . ALA A 1 280 ? 2.905 -13.666 -7.113 1.00 91.12 280 ALA A C 1
ATOM 2078 O O . ALA A 1 280 ? 3.799 -14.354 -6.611 1.00 91.12 280 ALA A O 1
ATOM 2079 N N . PHE A 1 281 ? 3.046 -13.057 -8.290 1.00 92.12 281 PHE A N 1
ATOM 2080 C CA . PHE A 1 281 ? 4.253 -13.153 -9.112 1.00 92.12 281 PHE A CA 1
ATOM 2081 C C . PHE A 1 281 ? 4.541 -11.847 -9.865 1.00 92.12 281 PHE A C 1
ATOM 2083 O O . PHE A 1 281 ? 3.627 -11.073 -10.124 1.00 92.12 281 PHE A O 1
ATOM 2090 N N . ILE A 1 282 ? 5.799 -11.599 -10.230 1.00 89.31 282 ILE A N 1
ATOM 2091 C CA . ILE A 1 282 ? 6.188 -10.533 -11.165 1.00 89.31 282 ILE A CA 1
ATOM 2092 C C . ILE A 1 282 ? 6.508 -11.199 -12.514 1.00 89.31 282 ILE A C 1
ATOM 2094 O O . ILE A 1 282 ? 7.335 -12.118 -12.536 1.00 89.31 282 ILE A O 1
ATOM 2098 N N . PRO A 1 283 ? 5.882 -10.778 -13.631 1.00 86.88 283 PRO A N 1
ATOM 2099 C CA . PRO A 1 283 ? 6.152 -11.344 -14.951 1.00 86.88 283 PRO A CA 1
ATOM 2100 C C . PRO A 1 283 ? 7.627 -11.236 -15.360 1.00 86.88 283 PRO A C 1
ATOM 2102 O O . PRO A 1 283 ? 8.242 -10.171 -15.270 1.00 86.88 283 PRO A O 1
ATOM 2105 N N . GLY A 1 284 ? 8.193 -12.341 -15.839 1.00 76.81 284 GLY A N 1
ATOM 2106 C CA . GLY A 1 284 ? 9.598 -12.428 -16.217 1.00 76.81 284 GLY A CA 1
ATOM 2107 C C . GLY A 1 284 ? 9.914 -11.690 -17.517 1.00 76.81 284 GLY A C 1
ATOM 2108 O O . GLY A 1 284 ? 9.231 -11.860 -18.531 1.00 76.81 284 GLY A O 1
ATOM 2109 N N . LYS A 1 285 ? 11.021 -10.934 -17.546 1.00 64.88 285 LYS A N 1
ATOM 2110 C CA . LYS A 1 285 ? 11.621 -10.509 -18.821 1.00 64.88 285 LYS A CA 1
ATOM 2111 C C . LYS A 1 285 ? 12.135 -11.762 -19.536 1.00 64.88 285 LYS A C 1
ATOM 2113 O O . LYS A 1 285 ? 12.992 -12.460 -19.003 1.00 64.88 285 LYS A O 1
ATOM 2118 N N . GLY A 1 286 ? 11.611 -12.053 -20.728 1.00 48.66 286 GLY A N 1
ATOM 2119 C CA . GLY A 1 286 ? 11.784 -13.331 -21.439 1.00 48.66 286 GLY A CA 1
ATOM 2120 C C . GLY A 1 286 ? 13.174 -13.611 -22.032 1.00 48.66 286 GLY A C 1
ATOM 2121 O O . GLY A 1 286 ? 13.268 -13.970 -23.202 1.00 48.66 286 GLY A O 1
ATOM 2122 N N . LEU A 1 287 ? 14.246 -13.439 -21.254 1.00 38.72 287 LEU A N 1
ATOM 2123 C CA . LEU A 1 287 ? 15.640 -13.652 -21.650 1.00 38.72 287 LEU A CA 1
ATOM 2124 C C . LEU A 1 287 ? 16.434 -14.371 -20.547 1.00 38.72 287 LEU A C 1
ATOM 2126 O O . LEU A 1 287 ? 17.249 -13.767 -19.855 1.00 38.72 287 LEU A O 1
ATOM 2130 N N . PHE A 1 288 ? 16.255 -15.688 -20.449 1.00 36.34 288 PHE A N 1
ATOM 2131 C CA . PHE A 1 288 ? 17.280 -16.565 -19.879 1.00 36.34 288 PHE A CA 1
ATOM 2132 C C . PHE A 1 288 ? 18.050 -17.231 -21.029 1.00 36.34 288 PHE A C 1
ATOM 2134 O O . PHE A 1 288 ? 17.427 -17.929 -21.836 1.00 36.34 288 PHE A O 1
ATOM 2141 N N . PRO A 1 289 ? 19.380 -17.049 -21.143 1.00 32.00 289 PRO A N 1
ATOM 2142 C CA . PRO A 1 289 ? 20.169 -17.807 -22.102 1.00 32.00 289 PRO A CA 1
ATOM 2143 C C . PRO A 1 289 ? 20.159 -19.281 -21.685 1.00 32.00 289 PRO A C 1
ATOM 2145 O O . PRO A 1 289 ? 20.605 -19.629 -20.591 1.00 32.00 289 PRO A O 1
ATOM 2148 N N . SER A 1 290 ? 19.644 -20.157 -22.549 1.00 28.95 290 SER A N 1
ATOM 2149 C CA . SER A 1 290 ? 19.665 -21.601 -22.303 1.00 28.95 290 SER A CA 1
ATOM 2150 C C . SER A 1 290 ? 21.108 -22.063 -22.106 1.00 28.95 290 SER A C 1
ATOM 2152 O O . SER A 1 290 ? 21.942 -21.855 -22.987 1.00 28.95 290 SER A O 1
ATOM 2154 N N . SER A 1 291 ? 21.409 -22.678 -20.961 1.00 28.53 291 SER A N 1
ATOM 2155 C CA . SER A 1 291 ? 22.766 -23.099 -20.604 1.00 28.53 291 SER A CA 1
ATOM 2156 C C . SER A 1 291 ? 23.303 -24.108 -21.623 1.00 28.53 291 SER A C 1
ATOM 2158 O O . SER A 1 291 ? 22.927 -25.280 -21.615 1.00 28.53 291 SER A O 1
ATOM 2160 N N . THR A 1 292 ? 24.172 -23.656 -22.528 1.00 30.19 292 THR A N 1
ATOM 2161 C CA . THR A 1 292 ? 24.707 -24.492 -23.606 1.00 30.19 292 THR A CA 1
ATOM 2162 C C . THR A 1 292 ? 25.675 -25.527 -23.045 1.00 30.19 292 THR A C 1
ATOM 2164 O O . THR A 1 292 ? 26.835 -25.221 -22.765 1.00 30.19 292 THR A O 1
ATOM 2167 N N . SER A 1 293 ? 25.214 -26.771 -22.916 1.00 29.77 293 SER A N 1
ATOM 2168 C CA . SER A 1 293 ? 26.076 -27.921 -22.646 1.00 29.77 293 SER A CA 1
ATOM 2169 C C . SER A 1 293 ? 27.103 -28.076 -23.772 1.00 29.77 293 SER A C 1
ATOM 2171 O O . SER A 1 293 ? 26.742 -28.397 -24.907 1.00 29.77 293 SER A O 1
ATOM 2173 N N . LEU A 1 294 ? 28.379 -27.840 -23.468 1.00 28.22 294 LEU A N 1
ATOM 2174 C CA . LEU A 1 294 ? 29.468 -27.924 -24.439 1.00 28.22 294 LEU A CA 1
ATOM 2175 C C . LEU A 1 294 ? 29.718 -29.370 -24.892 1.00 28.22 294 LEU A C 1
ATOM 2177 O O . LEU A 1 294 ? 30.219 -30.181 -24.115 1.00 28.22 294 LEU A O 1
ATOM 2181 N N . HIS A 1 295 ? 29.510 -29.651 -26.182 1.00 30.38 295 HIS A N 1
ATOM 2182 C CA . HIS A 1 295 ? 30.411 -30.546 -26.912 1.00 30.38 295 HIS A CA 1
ATOM 2183 C C . HIS A 1 295 ? 30.460 -30.252 -28.423 1.00 30.38 295 HIS A C 1
ATOM 2185 O O . HIS A 1 295 ? 29.461 -29.884 -29.035 1.00 30.38 295 HIS A O 1
ATOM 2191 N N . ASN A 1 296 ? 31.641 -30.421 -29.026 1.00 30.02 296 ASN A N 1
ATOM 2192 C CA . ASN A 1 296 ? 31.906 -30.189 -30.456 1.00 30.02 296 ASN A CA 1
ATOM 2193 C C . ASN A 1 296 ? 31.312 -31.296 -31.355 1.00 30.02 296 ASN A C 1
ATOM 2195 O O . ASN A 1 296 ? 31.244 -32.443 -30.910 1.00 30.02 296 ASN A O 1
ATOM 2199 N N . GLY A 1 297 ? 30.965 -30.993 -32.626 1.00 26.66 297 GLY A N 1
ATOM 2200 C CA . GLY A 1 297 ? 30.318 -32.008 -33.491 1.00 26.66 297 GLY A CA 1
ATOM 2201 C C . GLY A 1 297 ? 30.220 -31.880 -35.031 1.00 26.66 297 GLY A C 1
ATOM 2202 O O . GLY A 1 297 ? 29.851 -32.875 -35.630 1.00 26.66 297 GLY A O 1
ATOM 2203 N N . VAL A 1 298 ? 30.585 -30.768 -35.693 1.00 28.23 298 VAL A N 1
ATOM 2204 C CA . VAL A 1 298 ? 30.902 -30.692 -37.156 1.00 28.23 298 VAL A CA 1
ATOM 2205 C C . VAL A 1 298 ? 29.807 -31.040 -38.223 1.00 28.23 298 VAL A C 1
ATOM 2207 O O . VAL A 1 298 ? 29.363 -32.167 -38.376 1.00 28.23 298 VAL A O 1
ATOM 2210 N N . GLN A 1 299 ? 29.584 -30.073 -39.132 1.00 28.52 299 GLN A N 1
ATOM 2211 C CA . GLN A 1 299 ? 29.090 -30.169 -40.533 1.00 28.52 299 GLN A CA 1
ATOM 2212 C C . GLN A 1 299 ? 27.595 -30.272 -40.931 1.00 28.52 299 GLN A C 1
ATOM 2214 O O . GLN A 1 299 ? 26.725 -30.854 -40.301 1.00 28.52 299 GLN A O 1
ATOM 2219 N N . ARG A 1 300 ? 27.381 -29.630 -42.091 1.00 27.02 300 ARG A N 1
ATOM 2220 C CA . ARG A 1 300 ? 26.176 -29.324 -42.874 1.00 27.02 300 ARG A CA 1
ATOM 2221 C C . ARG A 1 300 ? 25.493 -30.564 -43.478 1.00 27.02 300 ARG A C 1
ATOM 2223 O O . ARG A 1 300 ? 26.179 -31.370 -44.095 1.00 27.02 300 ARG A O 1
ATOM 2230 N N . ALA A 1 301 ? 24.158 -30.565 -43.521 1.00 24.44 301 ALA A N 1
ATOM 2231 C CA . ALA A 1 301 ? 23.344 -30.997 -44.673 1.00 24.44 301 ALA A CA 1
ATOM 2232 C C . ALA A 1 301 ? 21.885 -30.511 -44.500 1.00 24.44 301 ALA A C 1
ATOM 2234 O O . ALA A 1 301 ? 21.519 -30.044 -43.423 1.00 24.44 301 ALA A O 1
ATOM 2235 N N . ALA A 1 302 ? 21.055 -30.606 -45.544 1.00 27.36 302 ALA A N 1
ATOM 2236 C CA . ALA A 1 302 ? 19.635 -30.230 -45.517 1.00 27.36 302 ALA A CA 1
ATOM 2237 C C . ALA A 1 302 ? 18.724 -31.447 -45.773 1.00 27.36 302 ALA A C 1
ATOM 2239 O O . ALA A 1 302 ? 19.116 -32.338 -46.525 1.00 27.36 302 ALA A O 1
ATOM 2240 N N . GLY A 1 303 ? 17.497 -31.457 -45.227 1.00 25.05 303 GLY A N 1
ATOM 2241 C CA . GLY A 1 303 ? 16.451 -32.405 -45.651 1.00 25.05 303 GLY A CA 1
ATOM 2242 C C . GLY A 1 303 ? 15.406 -32.820 -44.600 1.00 25.05 303 GLY A C 1
ATOM 2243 O O . GLY A 1 303 ? 15.715 -33.550 -43.672 1.00 25.05 303 GLY A O 1
ATOM 2244 N N . ASN A 1 304 ? 14.165 -32.375 -44.819 1.00 26.48 304 ASN A N 1
ATOM 2245 C CA . ASN A 1 304 ? 12.848 -32.984 -44.544 1.00 26.48 304 ASN A CA 1
ATOM 2246 C C . ASN A 1 304 ? 12.617 -34.108 -43.489 1.00 26.48 304 ASN A C 1
ATOM 2248 O O . ASN A 1 304 ? 13.182 -35.191 -43.554 1.00 26.48 304 ASN A O 1
ATOM 2252 N N . SER A 1 305 ? 11.514 -33.913 -42.745 1.00 25.39 305 SER A N 1
ATOM 2253 C CA . SER A 1 305 ? 10.447 -34.898 -42.428 1.00 25.39 305 SER A CA 1
ATOM 2254 C C . SER A 1 305 ? 10.644 -36.065 -41.430 1.00 25.39 305 SER A C 1
ATOM 2256 O O . SER A 1 305 ? 11.139 -37.131 -41.764 1.00 25.39 305 SER A O 1
ATOM 2258 N N . CYS A 1 306 ? 9.928 -35.921 -40.303 1.00 25.28 306 CYS A N 1
ATOM 2259 C CA . CYS A 1 306 ? 8.914 -36.862 -39.774 1.00 25.28 306 CYS A CA 1
ATOM 2260 C C . CYS A 1 306 ? 9.281 -38.237 -39.144 1.00 25.28 306 CYS A C 1
ATOM 2262 O O . CYS A 1 306 ? 9.574 -39.207 -39.830 1.00 25.28 306 CYS A O 1
ATOM 2264 N N . ASN A 1 307 ? 8.886 -38.343 -37.861 1.00 24.31 307 ASN A N 1
ATOM 2265 C CA . ASN A 1 307 ? 8.179 -39.463 -37.198 1.00 24.31 307 ASN A CA 1
ATOM 2266 C C . ASN A 1 307 ? 8.940 -40.655 -36.554 1.00 24.31 307 ASN A C 1
ATOM 2268 O O . ASN A 1 307 ? 9.685 -41.390 -37.184 1.00 24.31 307 ASN A O 1
ATOM 2272 N N . SER A 1 308 ? 8.536 -40.932 -35.302 1.00 26.84 308 SER A N 1
ATOM 2273 C CA . SER A 1 308 ? 8.381 -42.253 -34.650 1.00 26.84 308 SER A CA 1
ATOM 2274 C C . SER A 1 308 ? 9.567 -43.238 -34.512 1.00 26.84 308 SER A C 1
ATOM 2276 O O . SER A 1 308 ? 9.677 -44.193 -35.268 1.00 26.84 308 SER A O 1
ATOM 2278 N N . GLY A 1 309 ? 10.236 -43.199 -33.350 1.00 22.75 309 GLY A N 1
ATOM 2279 C CA . GLY A 1 309 ? 9.818 -44.058 -32.221 1.00 22.75 309 GLY A CA 1
ATOM 2280 C C . GLY A 1 309 ? 10.530 -45.400 -31.909 1.00 22.75 309 GLY A C 1
ATOM 2281 O O . GLY A 1 309 ? 10.566 -46.316 -32.722 1.00 22.75 309 GLY A O 1
ATOM 2282 N N . ARG A 1 310 ? 10.799 -45.573 -30.595 1.00 25.45 310 ARG A N 1
ATOM 2283 C CA . ARG A 1 310 ? 10.788 -46.834 -29.795 1.00 25.45 310 ARG A CA 1
ATOM 2284 C C . ARG A 1 310 ? 12.083 -47.684 -29.711 1.00 25.45 310 ARG A C 1
ATOM 2286 O O . ARG A 1 310 ? 12.851 -47.776 -30.653 1.00 25.45 310 ARG A O 1
ATOM 2293 N N . LEU A 1 311 ? 12.184 -48.413 -28.579 1.00 25.48 311 LEU A N 1
ATOM 2294 C CA . LEU A 1 311 ? 13.192 -49.424 -28.157 1.00 25.48 311 LEU A CA 1
ATOM 2295 C C . LEU A 1 311 ? 14.537 -48.838 -27.647 1.00 25.48 311 LEU A C 1
ATOM 2297 O O . LEU A 1 311 ? 15.043 -47.922 -28.273 1.00 25.48 311 LEU A O 1
ATOM 2301 N N . LYS A 1 312 ? 15.207 -49.225 -26.536 1.00 25.39 312 LYS A N 1
ATOM 2302 C CA . LYS A 1 312 ? 15.089 -50.214 -25.413 1.00 25.39 312 LYS A CA 1
ATOM 2303 C C . LYS A 1 312 ? 16.280 -51.209 -25.312 1.00 25.39 312 LYS A C 1
ATOM 2305 O O . LYS A 1 312 ? 16.107 -52.381 -25.632 1.00 25.39 312 LYS A O 1
ATOM 2310 N N . VAL A 1 313 ? 17.412 -50.758 -24.741 1.00 24.52 313 VAL A N 1
ATOM 2311 C CA . VAL A 1 313 ? 18.503 -51.537 -24.074 1.00 24.52 313 VAL A CA 1
ATOM 2312 C C . VAL A 1 313 ? 19.176 -50.600 -23.033 1.00 24.52 313 VAL A C 1
ATOM 2314 O O . VAL A 1 313 ? 19.449 -49.471 -23.416 1.00 24.52 313 VAL A O 1
ATOM 2317 N N . HIS A 1 314 ? 19.428 -50.847 -21.731 1.00 23.42 314 HIS A N 1
ATOM 2318 C CA . HIS A 1 314 ? 19.095 -51.902 -20.740 1.00 23.42 314 HIS A CA 1
ATOM 2319 C C . HIS A 1 314 ? 20.210 -52.925 -20.368 1.00 23.42 314 HIS A C 1
ATOM 2321 O O . HIS A 1 314 ? 20.569 -53.742 -21.206 1.00 23.42 314 HIS A O 1
ATOM 2327 N N . ILE A 1 315 ? 20.620 -52.952 -19.073 1.00 25.55 315 ILE A N 1
ATOM 2328 C CA . ILE A 1 315 ? 21.611 -53.859 -18.404 1.00 25.55 315 ILE A CA 1
ATOM 2329 C C . ILE A 1 315 ? 23.088 -53.517 -18.785 1.00 25.55 315 ILE A C 1
ATOM 2331 O O . ILE A 1 315 ? 23.337 -53.207 -19.941 1.00 25.55 315 ILE A O 1
ATOM 2335 N N . ARG A 1 316 ? 24.123 -53.470 -17.911 1.00 23.98 316 ARG A N 1
ATOM 2336 C CA . ARG A 1 316 ? 24.420 -54.103 -16.592 1.00 23.98 316 ARG A CA 1
ATOM 2337 C C . ARG A 1 316 ? 25.319 -53.222 -15.682 1.00 23.98 316 ARG A C 1
ATOM 2339 O O . ARG A 1 316 ? 26.113 -52.454 -16.210 1.00 23.98 316 ARG A O 1
ATOM 2346 N N . SER A 1 317 ? 25.305 -53.469 -14.366 1.00 25.50 317 SER A N 1
ATOM 2347 C CA . SER A 1 317 ? 26.345 -53.049 -13.390 1.00 25.50 317 SER A CA 1
ATOM 2348 C C . SER A 1 317 ? 27.067 -54.270 -12.785 1.00 25.50 317 SER A C 1
ATOM 2350 O O . SER A 1 317 ? 26.547 -55.386 -12.889 1.00 25.50 317 SER A O 1
ATOM 2352 N N . PRO A 1 318 ? 28.238 -54.080 -12.149 1.00 30.83 318 PRO A N 1
ATOM 2353 C CA . PRO A 1 318 ? 28.541 -54.751 -10.872 1.00 30.83 318 PRO A CA 1
ATOM 2354 C C . PRO A 1 318 ? 29.172 -53.808 -9.812 1.00 30.83 318 PRO A C 1
ATOM 2356 O O . PRO A 1 318 ? 29.391 -52.630 -10.083 1.00 30.83 318 PRO A O 1
ATOM 2359 N N . GLU A 1 319 ? 29.411 -54.320 -8.596 1.00 22.88 319 GLU A N 1
ATOM 2360 C CA . GLU A 1 319 ? 29.570 -53.554 -7.336 1.00 22.88 319 GLU A CA 1
ATOM 2361 C C . GLU A 1 319 ? 30.845 -53.930 -6.517 1.00 22.88 319 GLU A C 1
ATOM 2363 O O . GLU A 1 319 ? 31.645 -54.746 -6.972 1.00 22.88 319 GLU A O 1
ATOM 2368 N N . LEU A 1 320 ? 30.939 -53.400 -5.276 1.00 25.19 320 LEU A N 1
ATOM 2369 C CA . LEU A 1 320 ? 31.930 -53.596 -4.180 1.00 25.19 320 LEU A CA 1
ATOM 2370 C C . LEU A 1 320 ? 33.248 -52.780 -4.293 1.00 25.19 320 LEU A C 1
ATOM 2372 O O . LEU A 1 320 ? 33.917 -52.845 -5.317 1.00 25.19 320 LEU A O 1
ATOM 2376 N N . CYS A 1 321 ? 33.590 -51.849 -3.373 1.00 21.62 321 CYS A N 1
ATOM 2377 C CA . CYS A 1 321 ? 33.869 -51.893 -1.900 1.00 21.62 321 CYS A CA 1
ATOM 2378 C C . CYS A 1 321 ? 35.328 -52.311 -1.587 1.00 21.62 321 CYS A C 1
ATOM 2380 O O . CYS A 1 321 ? 35.839 -53.197 -2.263 1.00 21.62 321 CYS A O 1
ATOM 2382 N N . THR A 1 322 ? 36.072 -51.749 -0.617 1.00 21.34 322 THR A N 1
ATOM 2383 C CA . THR A 1 322 ? 35.849 -50.740 0.471 1.00 21.34 322 THR A CA 1
ATOM 2384 C C . THR A 1 322 ? 37.102 -49.800 0.536 1.00 21.34 322 THR A C 1
ATOM 2386 O O . THR A 1 322 ? 37.986 -49.977 -0.297 1.00 21.34 322 THR A O 1
ATOM 2389 N N . ASP A 1 323 ? 37.307 -48.758 1.364 1.00 23.69 323 ASP A N 1
ATOM 2390 C CA . ASP A 1 323 ? 36.947 -48.457 2.771 1.00 23.69 323 ASP A CA 1
ATOM 2391 C C . ASP A 1 323 ? 36.992 -46.928 3.092 1.00 23.69 323 ASP A C 1
ATOM 2393 O O . ASP A 1 323 ? 37.443 -46.135 2.264 1.00 23.69 323 ASP A O 1
ATOM 2397 N N . GLU A 1 324 ? 36.540 -46.516 4.287 1.00 24.03 324 GLU A N 1
ATOM 2398 C CA . GLU A 1 324 ? 36.587 -45.128 4.844 1.00 24.03 324 GLU A CA 1
ATOM 2399 C C . GLU A 1 324 ? 37.838 -44.930 5.782 1.00 24.03 324 GLU A C 1
ATOM 2401 O O . GLU A 1 324 ? 38.576 -45.907 5.934 1.00 24.03 324 GLU A O 1
ATOM 2406 N N . PRO A 1 325 ? 38.150 -43.763 6.433 1.00 30.80 325 PRO A N 1
ATOM 2407 C CA . PRO A 1 325 ? 37.241 -42.667 6.802 1.00 30.80 325 PRO A CA 1
ATOM 2408 C C . PRO A 1 325 ? 37.699 -41.187 6.682 1.00 30.80 325 PRO A C 1
ATOM 2410 O O . PRO A 1 325 ? 38.877 -40.875 6.521 1.00 30.80 325 PRO A O 1
ATOM 2413 N N . ALA A 1 326 ? 36.724 -40.301 6.954 1.00 23.69 326 ALA A N 1
ATOM 2414 C CA . ALA A 1 326 ? 36.824 -39.012 7.674 1.00 23.69 326 ALA A CA 1
ATOM 2415 C C . ALA A 1 326 ? 36.762 -37.669 6.894 1.00 23.69 326 ALA A C 1
ATOM 2417 O O . ALA A 1 326 ? 37.766 -37.066 6.534 1.00 23.69 326 ALA A O 1
ATOM 2418 N N . GLN A 1 327 ? 35.534 -37.131 6.850 1.00 24.27 327 GLN A N 1
ATOM 2419 C CA . GLN A 1 327 ? 35.131 -35.788 7.327 1.00 24.27 327 GLN A CA 1
ATOM 2420 C C . GLN A 1 327 ? 35.673 -34.456 6.725 1.00 24.27 327 GLN A C 1
ATOM 2422 O O . GLN A 1 327 ? 36.813 -34.059 6.924 1.00 24.27 327 GLN A O 1
ATOM 2427 N N . VAL A 1 328 ? 34.680 -33.649 6.292 1.00 24.98 328 VAL A N 1
ATOM 2428 C CA . VAL A 1 328 ? 34.474 -32.199 6.574 1.00 24.98 328 VAL A CA 1
ATOM 2429 C C . VAL A 1 328 ? 35.013 -31.123 5.597 1.00 24.98 328 VAL A C 1
ATOM 2431 O O . VAL A 1 328 ? 36.196 -30.828 5.521 1.00 24.98 328 VAL A O 1
ATOM 2434 N N . SER A 1 329 ? 34.029 -30.451 4.975 1.00 26.00 329 SER A N 1
ATOM 2435 C CA . SER A 1 329 ? 33.912 -29.032 4.567 1.00 26.00 329 SER A CA 1
ATOM 2436 C C . SER A 1 329 ? 34.992 -28.316 3.740 1.00 26.00 329 SER A C 1
ATOM 2438 O O . SER A 1 329 ? 36.096 -28.041 4.196 1.00 26.00 329 SER A O 1
ATOM 2440 N N . SER A 1 330 ? 34.548 -27.782 2.595 1.00 26.41 330 SER A N 1
ATOM 2441 C CA . SER A 1 330 ? 35.238 -26.768 1.785 1.00 26.41 330 SER A CA 1
ATOM 2442 C C . SER A 1 330 ? 34.401 -25.480 1.642 1.00 26.41 330 SER A C 1
ATOM 2444 O O . SER A 1 330 ? 33.302 -25.551 1.082 1.00 26.41 330 SER A O 1
ATOM 2446 N N . PRO A 1 331 ? 34.890 -24.301 2.069 1.00 31.91 331 PRO A N 1
ATOM 2447 C CA . PRO A 1 331 ? 34.385 -23.005 1.615 1.00 31.91 331 PRO A CA 1
ATOM 2448 C C . PRO A 1 331 ? 35.093 -22.547 0.323 1.00 31.91 331 PRO A C 1
ATOM 2450 O O . PRO A 1 331 ? 36.197 -22.994 0.014 1.00 31.91 331 PRO A O 1
ATOM 2453 N N . SER A 1 332 ? 34.458 -21.644 -0.430 1.00 28.12 332 SER A N 1
ATOM 2454 C CA . SER A 1 332 ? 35.059 -21.009 -1.620 1.00 28.12 332 SER A CA 1
ATOM 2455 C C . SER A 1 332 ? 36.013 -19.866 -1.228 1.00 28.12 332 SER A C 1
ATOM 2457 O O . SER A 1 332 ? 35.817 -19.279 -0.164 1.00 28.12 332 SER A O 1
ATOM 2459 N N . PRO A 1 333 ? 37.018 -19.518 -2.055 1.00 33.91 333 PRO A N 1
ATOM 2460 C CA . PRO A 1 333 ? 37.909 -18.393 -1.784 1.00 33.91 333 PRO A CA 1
ATOM 2461 C C . PRO A 1 333 ? 37.368 -17.063 -2.338 1.00 33.91 333 PRO A C 1
ATOM 2463 O O . PRO A 1 333 ? 37.239 -16.899 -3.551 1.00 33.91 333 PRO A O 1
ATOM 2466 N N . ASP A 1 334 ? 37.151 -16.087 -1.457 1.00 27.52 334 ASP A N 1
ATOM 2467 C CA . ASP A 1 334 ? 37.130 -14.668 -1.834 1.00 27.52 334 ASP A CA 1
ATOM 2468 C C . ASP A 1 334 ? 38.552 -14.174 -2.166 1.00 27.52 334 ASP A C 1
ATOM 2470 O O . ASP A 1 334 ? 39.542 -14.679 -1.630 1.00 27.52 334 ASP A O 1
ATOM 2474 N N . ILE A 1 335 ? 38.672 -13.166 -3.040 1.00 29.30 335 ILE A N 1
ATOM 2475 C CA . ILE A 1 335 ? 39.968 -12.613 -3.473 1.00 29.30 335 ILE A CA 1
ATOM 2476 C C . ILE A 1 335 ? 40.019 -11.096 -3.251 1.00 29.30 335 ILE A C 1
ATOM 2478 O O . ILE A 1 335 ? 39.568 -10.336 -4.106 1.00 29.30 335 ILE A O 1
ATOM 2482 N N . CYS A 1 336 ? 40.609 -10.681 -2.121 1.00 24.52 336 CYS A N 1
ATOM 2483 C CA . CYS A 1 336 ? 41.419 -9.461 -1.906 1.00 24.52 336 CYS A CA 1
ATOM 2484 C C . CYS A 1 336 ? 41.614 -9.189 -0.397 1.00 24.52 336 CYS A C 1
ATOM 2486 O O . CYS A 1 336 ? 40.679 -9.411 0.367 1.00 24.52 336 CYS A O 1
ATOM 2488 N N . PRO A 1 337 ? 42.711 -8.534 0.031 1.00 31.62 337 PRO A N 1
ATOM 2489 C CA . PRO A 1 337 ? 44.112 -8.672 -0.378 1.00 31.62 337 PRO A CA 1
ATOM 2490 C C . PRO A 1 337 ? 44.994 -9.165 0.809 1.00 31.62 337 PRO A C 1
ATOM 2492 O O . PRO A 1 337 ? 44.525 -9.209 1.945 1.00 31.62 337 PRO A O 1
ATOM 2495 N N . PRO A 1 338 ? 46.274 -9.539 0.605 1.00 34.00 338 PRO A N 1
ATOM 2496 C CA . PRO A 1 338 ? 47.137 -9.994 1.700 1.00 34.00 338 PRO A CA 1
ATOM 2497 C C . PRO A 1 338 ? 47.791 -8.830 2.466 1.00 34.00 338 PRO A C 1
ATOM 2499 O O . PRO A 1 338 ? 48.588 -8.081 1.900 1.00 34.00 338 PRO A O 1
ATOM 2502 N N . ASP A 1 339 ? 47.511 -8.731 3.767 1.00 26.09 339 ASP A N 1
ATOM 2503 C CA . ASP A 1 339 ? 48.177 -7.794 4.682 1.00 26.09 339 ASP A CA 1
ATOM 2504 C C . ASP A 1 339 ? 49.479 -8.368 5.281 1.00 26.09 339 ASP A C 1
ATOM 2506 O O . ASP A 1 339 ? 49.679 -9.584 5.365 1.00 26.09 339 ASP A O 1
ATOM 2510 N N . ILE A 1 340 ? 50.402 -7.488 5.683 1.00 31.30 340 ILE A N 1
ATOM 2511 C CA . ILE A 1 340 ? 51.790 -7.863 6.009 1.00 31.30 340 ILE A CA 1
ATOM 2512 C C . ILE A 1 340 ? 51.985 -8.098 7.515 1.00 31.30 340 ILE A C 1
ATOM 2514 O O . ILE A 1 340 ? 52.078 -7.155 8.300 1.00 31.30 340 ILE A O 1
ATOM 2518 N N . HIS A 1 341 ? 52.190 -9.357 7.913 1.00 28.22 341 HIS A N 1
ATOM 2519 C CA . HIS A 1 341 ? 52.698 -9.699 9.247 1.00 28.22 341 HIS A CA 1
ATOM 2520 C C . HIS A 1 341 ? 54.234 -9.766 9.270 1.00 28.22 341 HIS A C 1
ATOM 2522 O O . HIS A 1 341 ? 54.843 -10.627 8.638 1.00 28.22 341 HIS A O 1
ATOM 2528 N N . ILE A 1 342 ? 54.864 -8.893 10.064 1.00 29.72 342 ILE A N 1
ATOM 2529 C CA . ILE A 1 342 ? 56.297 -8.940 10.403 1.00 29.72 342 ILE A CA 1
ATOM 2530 C C . ILE A 1 342 ? 56.447 -9.088 11.920 1.00 29.72 342 ILE A C 1
ATOM 2532 O O . ILE A 1 342 ? 55.749 -8.434 12.693 1.00 29.72 342 ILE A O 1
ATOM 2536 N N . SER A 1 343 ? 57.384 -9.928 12.362 1.00 26.91 343 SER A N 1
ATOM 2537 C CA . SER A 1 343 ? 57.842 -10.002 13.755 1.00 26.91 343 SER A CA 1
ATOM 2538 C C . SER A 1 343 ? 59.253 -10.589 13.822 1.00 26.91 343 SER A C 1
ATOM 2540 O O . SER A 1 343 ? 59.531 -11.588 13.168 1.00 26.91 343 SER A O 1
ATOM 2542 N N . GLY A 1 344 ? 60.126 -9.981 14.632 1.00 25.27 344 GLY A N 1
ATOM 2543 C CA . GLY A 1 344 ? 61.506 -10.435 14.858 1.00 25.27 344 GLY A CA 1
ATOM 2544 C C . GLY A 1 344 ? 62.582 -9.500 14.290 1.00 25.27 344 GLY A C 1
ATOM 2545 O O . GLY A 1 344 ? 62.684 -9.295 13.085 1.00 25.27 344 GLY A O 1
ATOM 2546 N N . LEU A 1 345 ? 63.408 -8.946 15.182 1.00 26.75 345 LEU A N 1
ATOM 2547 C CA . LEU A 1 345 ? 64.662 -8.244 14.872 1.00 26.75 345 LEU A CA 1
ATOM 2548 C C . LEU A 1 345 ? 65.826 -9.283 14.904 1.00 26.75 345 LEU A C 1
ATOM 2550 O O . LEU A 1 345 ? 65.610 -10.391 15.385 1.00 26.75 345 LEU A O 1
ATOM 2554 N N . THR A 1 346 ? 67.068 -9.059 14.449 1.00 26.19 346 THR A N 1
ATOM 2555 C CA . THR A 1 346 ? 67.858 -7.826 14.246 1.00 26.19 346 THR A CA 1
ATOM 2556 C C . THR A 1 346 ? 68.840 -7.910 13.055 1.00 26.19 346 THR A C 1
ATOM 2558 O O . THR A 1 346 ? 69.425 -8.946 12.773 1.00 26.19 346 THR A O 1
ATOM 2561 N N . SER A 1 347 ? 69.094 -6.749 12.435 1.00 26.97 347 SER A N 1
ATOM 2562 C CA . SER A 1 347 ? 70.363 -6.289 11.825 1.00 26.97 347 SER A CA 1
ATOM 2563 C C . SER A 1 347 ? 71.286 -7.272 11.063 1.00 26.97 347 SER A C 1
ATOM 2565 O O . SER A 1 347 ? 72.149 -7.914 11.659 1.00 26.97 347 SER A O 1
ATOM 2567 N N . GLN A 1 348 ? 71.298 -7.161 9.726 1.00 28.86 348 GLN A N 1
ATOM 2568 C CA . GLN A 1 348 ? 72.541 -6.865 8.985 1.00 28.86 348 GLN A CA 1
ATOM 2569 C C . GLN A 1 348 ? 72.258 -6.178 7.628 1.00 28.86 348 GLN A C 1
ATOM 2571 O O . GLN A 1 348 ? 71.106 -5.912 7.290 1.00 28.86 348 GLN A O 1
ATOM 2576 N N . ARG A 1 349 ? 73.314 -5.776 6.901 1.00 28.62 349 ARG A N 1
ATOM 2577 C CA . ARG A 1 349 ? 73.237 -4.913 5.700 1.00 28.62 349 ARG A CA 1
ATOM 2578 C C . ARG A 1 349 ? 72.579 -5.592 4.488 1.00 28.62 349 ARG A C 1
ATOM 2580 O O . ARG A 1 349 ? 72.764 -6.777 4.248 1.00 28.62 349 ARG A O 1
ATOM 2587 N N . SER A 1 350 ? 71.912 -4.775 3.670 1.00 26.48 350 SER A N 1
ATOM 2588 C CA . SER A 1 350 ? 71.414 -5.115 2.327 1.00 26.48 350 SER A CA 1
ATOM 2589 C C . SER A 1 350 ? 72.538 -5.446 1.329 1.00 26.48 350 SER A C 1
ATOM 2591 O O . SER A 1 350 ? 73.661 -4.959 1.496 1.00 26.48 350 SER A O 1
ATOM 2593 N N . PRO A 1 351 ? 72.199 -6.097 0.202 1.00 38.81 351 PRO A N 1
ATOM 2594 C CA . PRO A 1 351 ? 72.007 -5.279 -1.006 1.00 38.81 351 PRO A CA 1
ATOM 2595 C C . PRO A 1 351 ? 70.683 -5.522 -1.761 1.00 38.81 351 PRO A C 1
ATOM 2597 O O . PRO A 1 351 ? 70.167 -6.630 -1.800 1.00 38.81 351 PRO A O 1
ATOM 2600 N N . THR A 1 352 ? 70.190 -4.451 -2.399 1.00 38.09 352 THR A N 1
ATOM 2601 C CA . THR A 1 352 ? 69.305 -4.417 -3.592 1.00 38.09 352 THR A CA 1
ATOM 2602 C C . THR A 1 352 ? 68.129 -5.405 -3.677 1.00 38.09 352 THR A C 1
ATOM 2604 O O . THR A 1 352 ? 68.293 -6.558 -4.067 1.00 38.09 352 THR A O 1
ATOM 2607 N N . GLY A 1 353 ? 66.906 -4.906 -3.467 1.00 41.97 353 GLY A N 1
ATOM 2608 C CA . GLY A 1 353 ? 65.681 -5.665 -3.738 1.00 41.97 353 GLY A CA 1
ATOM 2609 C C . GLY A 1 353 ? 65.462 -5.942 -5.232 1.00 41.97 353 GLY A C 1
ATOM 2610 O O . GLY A 1 353 ? 65.505 -5.027 -6.057 1.00 41.97 353 GLY A O 1
ATOM 2611 N N . ALA A 1 354 ? 65.193 -7.203 -5.576 1.00 54.62 354 ALA A N 1
ATOM 2612 C CA . ALA A 1 354 ? 64.816 -7.603 -6.927 1.00 54.62 354 ALA A CA 1
ATOM 2613 C C . ALA A 1 354 ? 63.385 -7.137 -7.251 1.00 54.62 354 ALA A C 1
ATOM 2615 O O . ALA A 1 354 ? 62.444 -7.424 -6.512 1.00 54.62 354 ALA A O 1
ATOM 2616 N N . LYS A 1 355 ? 63.211 -6.428 -8.373 1.00 64.94 355 LYS A N 1
ATOM 2617 C CA . LYS A 1 355 ? 61.880 -6.066 -8.890 1.00 64.94 355 LYS A CA 1
ATOM 2618 C C . LYS A 1 355 ? 61.134 -7.336 -9.334 1.00 64.94 355 LYS A C 1
ATOM 2620 O O . LYS A 1 355 ? 61.785 -8.225 -9.890 1.00 64.94 355 LYS A O 1
ATOM 2625 N N . PRO A 1 356 ? 59.800 -7.422 -9.167 1.00 74.00 356 PRO A N 1
ATOM 2626 C CA . PRO A 1 356 ? 59.030 -8.547 -9.687 1.00 74.00 356 PRO A CA 1
ATOM 2627 C C . PRO A 1 356 ? 59.204 -8.655 -11.207 1.00 74.00 356 PRO A C 1
ATOM 2629 O O . PRO A 1 356 ? 59.128 -7.655 -11.931 1.00 74.00 356 PRO A O 1
ATOM 2632 N N . LYS A 1 357 ? 59.456 -9.881 -11.670 1.00 81.94 357 LYS A N 1
ATOM 2633 C CA . LYS A 1 357 ? 59.594 -10.235 -13.084 1.00 81.94 357 LYS A CA 1
ATOM 2634 C C . LYS A 1 357 ? 58.383 -11.038 -13.556 1.00 81.94 357 LYS A C 1
ATOM 2636 O O . LYS A 1 357 ? 57.793 -11.777 -12.773 1.00 81.94 357 LYS A O 1
ATOM 2641 N N . ILE A 1 358 ? 58.067 -10.920 -14.838 1.00 83.62 358 ILE A N 1
ATOM 2642 C CA . ILE A 1 358 ? 56.961 -11.582 -15.530 1.00 83.62 358 ILE A CA 1
ATOM 2643 C C . ILE A 1 358 ? 57.465 -12.302 -16.788 1.00 83.62 358 ILE A C 1
ATOM 2645 O O . ILE A 1 358 ? 58.487 -11.925 -17.370 1.00 83.62 358 ILE A O 1
ATOM 2649 N N . THR A 1 359 ? 56.730 -13.323 -17.217 1.00 86.31 359 THR A N 1
ATOM 2650 C CA . THR A 1 359 ? 56.835 -13.895 -18.565 1.00 86.31 359 THR A CA 1
ATOM 2651 C C . THR A 1 359 ? 56.000 -13.080 -19.550 1.00 86.31 359 THR A C 1
ATOM 2653 O O . THR A 1 359 ? 54.953 -12.551 -19.179 1.00 86.31 359 THR A O 1
ATOM 2656 N N . LEU A 1 360 ? 56.412 -13.040 -20.816 1.00 84.25 360 LEU A N 1
ATOM 2657 C CA . LEU A 1 360 ? 55.521 -12.675 -21.921 1.00 84.25 360 LEU A CA 1
ATOM 2658 C C . LEU A 1 360 ? 54.797 -13.931 -22.435 1.00 84.25 360 LEU A C 1
ATOM 2660 O O . LEU A 1 360 ? 55.357 -15.029 -22.402 1.00 84.25 360 LEU A O 1
ATOM 2664 N N . ASP A 1 361 ? 53.560 -13.765 -22.899 1.00 82.25 361 ASP A N 1
ATOM 2665 C CA . ASP A 1 361 ? 52.781 -14.816 -23.560 1.00 82.25 361 ASP A CA 1
ATOM 2666 C C . ASP A 1 361 ? 53.412 -15.168 -24.933 1.00 82.25 361 ASP A C 1
ATOM 2668 O O . ASP A 1 361 ? 53.776 -14.247 -25.674 1.00 82.25 361 ASP A O 1
ATOM 2672 N N . PRO A 1 362 ? 53.564 -16.460 -25.300 1.00 84.12 362 PRO A N 1
ATOM 2673 C CA . PRO A 1 362 ? 54.140 -16.887 -26.583 1.00 84.12 362 PRO A CA 1
ATOM 2674 C C . PRO A 1 362 ? 53.511 -16.262 -27.838 1.00 84.12 362 PRO A C 1
ATOM 2676 O O . PRO A 1 362 ? 54.206 -16.103 -28.842 1.00 84.12 362 PRO A O 1
ATOM 2679 N N . TYR A 1 363 ? 52.229 -15.894 -27.796 1.00 83.56 363 TYR A N 1
ATOM 2680 C CA . TYR A 1 363 ? 51.495 -15.326 -28.928 1.00 83.56 363 TYR A CA 1
ATOM 2681 C C . TYR A 1 363 ? 51.632 -13.796 -29.050 1.00 83.56 363 TYR A C 1
ATOM 2683 O O . TYR A 1 363 ? 51.178 -13.219 -30.041 1.00 83.56 363 TYR A O 1
ATOM 2691 N N . ILE A 1 364 ? 52.282 -13.118 -28.092 1.00 85.44 364 ILE A N 1
ATOM 2692 C CA . ILE A 1 364 ? 52.628 -11.690 -28.215 1.00 85.44 364 ILE A CA 1
ATOM 2693 C C . ILE A 1 364 ? 53.573 -11.494 -29.400 1.00 85.44 364 ILE A C 1
ATOM 2695 O O . ILE A 1 364 ? 54.487 -12.286 -29.623 1.00 85.44 364 ILE A O 1
ATOM 2699 N N . ARG A 1 365 ? 53.376 -10.411 -30.158 1.00 85.44 365 ARG A N 1
ATOM 2700 C CA . ARG A 1 365 ? 54.173 -10.114 -31.352 1.00 85.44 365 ARG A CA 1
ATOM 2701 C C . ARG A 1 365 ? 55.180 -9.003 -31.094 1.00 85.44 365 ARG A C 1
ATOM 2703 O O . ARG A 1 365 ? 54.840 -7.956 -30.550 1.00 85.44 365 ARG A O 1
ATOM 2710 N N . LEU A 1 366 ? 56.424 -9.236 -31.505 1.00 85.94 366 LEU A N 1
ATOM 2711 C CA . LEU A 1 366 ? 57.528 -8.286 -31.401 1.00 85.94 366 LEU A CA 1
ATOM 2712 C C . LEU A 1 366 ? 57.917 -7.792 -32.798 1.00 85.94 366 LEU A C 1
ATOM 2714 O O . LEU A 1 366 ? 58.085 -8.595 -33.716 1.00 85.94 366 LEU A O 1
ATOM 2718 N N . LYS A 1 367 ? 58.106 -6.478 -32.964 1.00 83.81 367 LYS A N 1
ATOM 2719 C CA . LYS A 1 367 ? 58.708 -5.913 -34.185 1.00 83.81 367 LYS A CA 1
ATOM 2720 C C . LYS A 1 367 ? 60.157 -6.389 -34.324 1.00 83.81 367 LYS A C 1
ATOM 2722 O O . LYS A 1 367 ? 60.867 -6.496 -33.325 1.00 83.81 367 LYS A O 1
ATOM 2727 N N . SER A 1 368 ? 60.617 -6.618 -35.553 1.00 79.75 368 SER A N 1
ATOM 2728 C CA . SER A 1 368 ? 61.974 -7.116 -35.851 1.00 79.75 368 SER A CA 1
ATOM 2729 C C . SER A 1 368 ? 63.114 -6.278 -35.234 1.00 79.75 368 SER A C 1
ATOM 2731 O O . SER A 1 368 ? 64.138 -6.827 -34.824 1.00 79.75 368 SER A O 1
ATOM 2733 N N . GLU A 1 369 ? 62.911 -4.967 -35.089 1.00 79.62 369 GLU A N 1
ATOM 2734 C CA . GLU A 1 369 ? 63.815 -4.015 -34.419 1.00 79.62 369 GLU A CA 1
ATOM 2735 C C . GLU A 1 369 ? 63.936 -4.243 -32.900 1.00 79.62 369 GLU A C 1
ATOM 2737 O O . GLU A 1 369 ? 64.968 -3.955 -32.296 1.00 79.62 369 GLU A O 1
ATOM 2742 N N . LYS A 1 370 ? 62.893 -4.787 -32.261 1.00 85.00 370 LYS A N 1
ATOM 2743 C CA . LYS A 1 370 ? 62.851 -5.052 -30.813 1.00 85.00 370 LYS A CA 1
ATOM 2744 C C . LYS A 1 370 ? 63.536 -6.365 -30.427 1.00 85.00 370 LYS A C 1
ATOM 2746 O O . LYS A 1 370 ? 63.760 -6.593 -29.242 1.00 85.00 370 LYS A O 1
ATOM 2751 N N . LEU A 1 371 ? 63.899 -7.213 -31.393 1.00 85.81 371 LEU A N 1
ATOM 2752 C CA . LEU A 1 371 ? 64.534 -8.510 -31.130 1.00 85.81 371 LEU A CA 1
ATOM 2753 C C . LEU A 1 371 ? 65.951 -8.354 -30.551 1.00 85.81 371 LEU A C 1
ATOM 2755 O O . LEU A 1 371 ? 66.314 -9.078 -29.627 1.00 85.81 371 LEU A O 1
ATOM 2759 N N . ASP A 1 372 ? 66.729 -7.370 -31.018 1.00 85.06 372 ASP A N 1
ATOM 2760 C CA . ASP A 1 372 ? 68.060 -7.089 -30.450 1.00 85.06 372 ASP A CA 1
ATOM 2761 C C . ASP A 1 372 ? 67.948 -6.526 -29.024 1.00 85.06 372 ASP A C 1
ATOM 2763 O O . ASP A 1 372 ? 68.736 -6.873 -28.143 1.00 85.06 372 ASP A O 1
ATOM 2767 N N . LEU A 1 373 ? 66.923 -5.700 -28.777 1.00 86.94 373 LEU A N 1
ATOM 2768 C CA . LEU A 1 373 ? 66.606 -5.181 -27.447 1.00 86.94 373 LEU A CA 1
ATOM 2769 C C . LEU A 1 373 ? 66.200 -6.324 -26.498 1.00 86.94 373 LEU A C 1
ATOM 2771 O O . LEU A 1 373 ? 66.681 -6.372 -25.367 1.00 86.94 373 LEU A O 1
ATOM 2775 N N . ALA A 1 374 ? 65.399 -7.286 -26.969 1.00 86.06 374 ALA A N 1
ATOM 2776 C CA . ALA A 1 374 ? 65.031 -8.477 -26.205 1.00 86.06 374 ALA A CA 1
ATOM 2777 C C . ALA A 1 374 ? 66.257 -9.324 -25.825 1.00 86.06 374 ALA A C 1
ATOM 2779 O O . ALA A 1 374 ? 66.386 -9.693 -24.661 1.00 86.06 374 ALA A O 1
ATOM 2780 N N . LEU A 1 375 ? 67.195 -9.566 -26.753 1.00 86.12 375 LEU A N 1
ATOM 2781 C CA . LEU A 1 375 ? 68.473 -10.228 -26.440 1.00 86.12 375 LEU A CA 1
ATOM 2782 C C . LEU A 1 375 ? 69.271 -9.460 -25.371 1.00 86.12 375 LEU A C 1
ATOM 2784 O O . LEU A 1 375 ? 69.787 -10.074 -24.437 1.00 86.12 375 LEU A O 1
ATOM 2788 N N . SER A 1 376 ? 69.318 -8.125 -25.451 1.00 84.31 376 SER A N 1
ATOM 2789 C CA . SER A 1 376 ? 70.030 -7.307 -24.458 1.00 84.31 376 SER A CA 1
ATOM 2790 C C . SER A 1 376 ? 69.409 -7.382 -23.053 1.00 84.31 376 SER A C 1
ATOM 2792 O O . SER A 1 376 ? 70.136 -7.515 -22.071 1.00 84.31 376 SER A O 1
ATOM 2794 N N . PHE A 1 377 ? 68.074 -7.409 -22.935 1.00 86.31 377 PHE A N 1
ATOM 2795 C CA . PHE A 1 377 ? 67.372 -7.593 -21.654 1.00 86.31 377 PHE A CA 1
ATOM 2796 C C . PHE A 1 377 ? 67.508 -9.018 -21.080 1.00 86.31 377 PHE A C 1
ATOM 2798 O O . PHE A 1 377 ? 67.298 -9.228 -19.885 1.00 86.31 377 PHE A O 1
ATOM 2805 N N . LEU A 1 378 ? 67.893 -9.999 -21.904 1.00 83.12 378 LEU A N 1
ATOM 2806 C CA . LEU A 1 378 ? 68.265 -11.352 -21.467 1.00 83.12 378 LEU A CA 1
ATOM 2807 C C . LEU A 1 378 ? 69.740 -11.467 -21.044 1.00 83.12 378 LEU A C 1
ATOM 2809 O O . LEU A 1 378 ? 70.159 -12.539 -20.613 1.00 83.12 378 LEU A O 1
ATOM 2813 N N . GLY A 1 379 ? 70.529 -10.391 -21.156 1.00 75.19 379 GLY A N 1
ATOM 2814 C CA . GLY A 1 379 ? 71.965 -10.398 -20.858 1.00 75.19 379 GLY A CA 1
ATOM 2815 C C . GLY A 1 379 ? 72.812 -11.148 -21.892 1.00 75.19 379 GLY A C 1
ATOM 2816 O O . GLY A 1 379 ? 73.929 -11.560 -21.585 1.00 75.19 379 GLY A O 1
ATOM 2817 N N . LEU A 1 380 ? 72.287 -11.359 -23.104 1.00 78.06 380 LEU A N 1
ATOM 2818 C CA . LEU A 1 380 ? 72.976 -12.073 -24.176 1.00 78.06 380 LEU A CA 1
ATOM 2819 C C . LEU A 1 380 ? 73.788 -11.095 -25.038 1.00 78.06 380 LEU A C 1
ATOM 2821 O O . LEU A 1 380 ? 73.271 -10.528 -26.003 1.00 78.06 380 LEU A O 1
ATOM 2825 N N . ASP A 1 381 ? 75.078 -10.948 -24.730 1.00 64.44 381 ASP A N 1
ATOM 2826 C CA . ASP A 1 381 ? 76.034 -10.306 -25.639 1.00 64.44 381 ASP A CA 1
ATOM 2827 C C . ASP A 1 381 ? 76.326 -11.230 -26.832 1.00 64.44 381 ASP A C 1
ATOM 2829 O O . ASP A 1 381 ? 76.954 -12.286 -26.717 1.00 64.44 381 ASP A O 1
ATOM 2833 N N . VAL A 1 382 ? 75.822 -10.834 -28.001 1.00 77.75 382 VAL A N 1
ATOM 2834 C CA . VAL A 1 382 ? 75.794 -11.645 -29.223 1.00 77.75 382 VAL A CA 1
ATOM 2835 C C . VAL A 1 382 ? 76.491 -10.912 -30.369 1.00 77.75 382 VAL A C 1
ATOM 2837 O O . VAL A 1 382 ? 76.223 -9.735 -30.604 1.00 77.75 382 VAL A O 1
ATOM 2840 N N . THR A 1 383 ? 77.340 -11.614 -31.128 1.00 80.50 383 THR A N 1
ATOM 2841 C CA . THR A 1 383 ? 78.000 -11.050 -32.321 1.00 80.50 383 THR A CA 1
ATOM 2842 C C . THR A 1 383 ? 77.012 -10.838 -33.472 1.00 80.50 383 THR A C 1
ATOM 2844 O O . THR A 1 383 ? 76.021 -11.563 -33.604 1.00 80.50 383 THR A O 1
ATOM 2847 N N . GLU A 1 384 ? 77.274 -9.861 -34.340 1.00 78.56 384 GLU A N 1
ATOM 2848 C CA . GLU A 1 384 ? 76.349 -9.480 -35.417 1.00 78.56 384 GLU A CA 1
ATOM 2849 C C . GLU A 1 384 ? 76.059 -10.626 -36.402 1.00 78.56 384 GLU A C 1
ATOM 2851 O O . GLU A 1 384 ? 74.950 -10.731 -36.924 1.00 78.56 384 GLU A O 1
ATOM 2856 N N . GLU A 1 385 ? 76.994 -11.557 -36.599 1.00 79.25 385 GLU A N 1
ATOM 2857 C CA . GLU A 1 385 ? 76.797 -12.757 -37.420 1.00 79.25 385 GLU A CA 1
ATOM 2858 C C . GLU A 1 385 ? 75.755 -13.691 -36.794 1.00 79.25 385 GLU A C 1
ATOM 2860 O O . GLU A 1 385 ? 74.885 -14.214 -37.496 1.00 79.25 385 GLU A O 1
ATOM 2865 N N . LYS A 1 386 ? 75.801 -13.876 -35.466 1.00 80.44 386 LYS A N 1
ATOM 2866 C CA . LYS A 1 386 ? 74.805 -14.670 -34.739 1.00 80.44 386 LYS A CA 1
ATOM 2867 C C . LYS A 1 386 ? 73.451 -13.940 -34.655 1.00 80.44 386 LYS A C 1
ATOM 2869 O O . LYS A 1 386 ? 72.428 -14.598 -34.839 1.00 80.44 386 LYS A O 1
ATOM 2874 N N . LYS A 1 387 ? 73.409 -12.608 -34.467 1.00 81.31 387 LYS A N 1
ATOM 2875 C CA . LYS A 1 387 ? 72.151 -11.820 -34.545 1.00 81.31 387 LYS A CA 1
ATOM 2876 C C . LYS A 1 387 ? 71.510 -11.930 -35.928 1.00 81.31 387 LYS A C 1
ATOM 2878 O O . LYS A 1 387 ? 70.309 -12.169 -36.045 1.00 81.31 387 LYS A O 1
ATOM 2883 N N . LYS A 1 388 ? 72.317 -11.820 -36.988 1.00 80.12 388 LYS A N 1
ATOM 2884 C CA . LYS A 1 388 ? 71.879 -12.003 -38.375 1.00 80.12 388 LYS A CA 1
ATOM 2885 C C . LYS A 1 388 ? 71.343 -13.415 -38.611 1.00 80.12 388 LYS A C 1
ATOM 2887 O O . LYS A 1 388 ? 70.278 -13.544 -39.206 1.00 80.12 388 LYS A O 1
ATOM 2892 N N . LYS A 1 389 ? 72.010 -14.452 -38.087 1.00 83.81 389 LYS A N 1
ATOM 2893 C CA . LYS A 1 389 ? 71.519 -15.839 -38.143 1.00 83.81 389 LYS A CA 1
ATOM 2894 C C . LYS A 1 389 ? 70.166 -16.001 -37.434 1.00 83.81 389 LYS A C 1
ATOM 2896 O O . LYS A 1 389 ? 69.282 -16.631 -38.004 1.00 83.81 389 LYS A O 1
ATOM 2901 N N . LEU A 1 390 ? 69.973 -15.391 -36.258 1.00 85.81 390 LEU A N 1
ATOM 2902 C CA . LEU A 1 390 ? 68.678 -15.388 -35.562 1.00 85.81 390 LEU A CA 1
ATOM 2903 C C . LEU A 1 390 ? 67.587 -14.727 -36.416 1.00 85.81 390 LEU A C 1
ATOM 2905 O O . LEU A 1 390 ? 66.562 -15.347 -36.688 1.00 85.81 390 LEU A O 1
ATOM 2909 N N . LYS A 1 391 ? 67.829 -13.510 -36.917 1.00 83.00 391 LYS A N 1
ATOM 2910 C CA . LYS A 1 391 ? 66.874 -12.791 -37.779 1.00 83.00 391 LYS A CA 1
ATOM 2911 C C . LYS A 1 391 ? 66.577 -13.518 -39.097 1.00 83.00 391 LYS A C 1
ATOM 2913 O O . LYS A 1 391 ? 65.488 -13.363 -39.628 1.00 83.00 391 LYS A O 1
ATOM 2918 N N . GLN A 1 392 ? 67.505 -14.331 -39.607 1.00 83.44 392 GLN A N 1
ATOM 2919 C CA . GLN A 1 392 ? 67.291 -15.196 -40.777 1.00 83.44 392 GLN A CA 1
ATOM 2920 C C . GLN A 1 392 ? 66.540 -16.501 -40.459 1.00 83.44 392 GLN A C 1
ATOM 2922 O O . GLN A 1 392 ? 66.002 -17.114 -41.375 1.00 83.44 392 GLN A O 1
ATOM 2927 N N . SER A 1 393 ? 66.502 -16.932 -39.195 1.00 84.56 393 SER A N 1
ATOM 2928 C CA . SER A 1 393 ? 65.741 -18.113 -38.751 1.00 84.56 393 SER A CA 1
ATOM 2929 C C . SER A 1 393 ? 64.292 -17.814 -38.352 1.00 84.56 393 SER A C 1
ATOM 2931 O O . SER A 1 393 ? 63.522 -18.744 -38.136 1.00 84.56 393 SER A O 1
ATOM 2933 N N . LEU A 1 394 ? 63.920 -16.534 -38.254 1.00 87.25 394 LEU A N 1
ATOM 2934 C CA . LEU A 1 394 ? 62.604 -16.080 -37.810 1.00 87.25 394 LEU A CA 1
ATOM 2935 C C . LEU A 1 394 ? 61.765 -15.577 -38.986 1.00 87.25 394 LEU A C 1
ATOM 2937 O O . LEU A 1 394 ? 62.201 -14.722 -39.756 1.00 87.25 394 LEU A O 1
ATOM 2941 N N . THR A 1 395 ? 60.534 -16.072 -39.104 1.00 80.69 395 THR A N 1
ATOM 2942 C CA . THR A 1 395 ? 59.579 -15.620 -40.120 1.00 80.69 395 THR A CA 1
ATOM 2943 C C . THR A 1 395 ? 58.868 -14.346 -39.672 1.00 80.69 395 THR A C 1
ATOM 2945 O O . THR A 1 395 ? 57.993 -14.385 -38.808 1.00 80.69 395 THR A O 1
ATOM 2948 N N . THR A 1 396 ? 59.216 -13.211 -40.279 1.00 82.12 396 THR A N 1
ATOM 2949 C CA . THR A 1 396 ? 58.441 -11.967 -40.155 1.00 82.12 396 THR A CA 1
ATOM 2950 C C . THR A 1 396 ? 57.162 -12.033 -40.982 1.00 82.12 396 THR A C 1
ATOM 2952 O O . THR A 1 396 ? 57.184 -12.506 -42.119 1.00 82.12 396 THR A O 1
ATOM 2955 N N . ASP A 1 397 ? 56.069 -11.497 -40.451 1.00 78.62 397 ASP A N 1
ATOM 2956 C CA . ASP A 1 397 ? 54.816 -11.323 -41.189 1.00 78.62 397 ASP A CA 1
ATOM 2957 C C . ASP A 1 397 ? 54.792 -10.027 -42.036 1.00 78.62 397 ASP A C 1
ATOM 2959 O O . ASP A 1 397 ? 55.754 -9.252 -41.997 1.00 78.62 397 ASP A O 1
ATOM 2963 N N . PRO A 1 398 ? 53.708 -9.742 -42.791 1.00 75.44 398 PRO A N 1
ATOM 2964 C CA . PRO A 1 398 ? 53.591 -8.509 -43.576 1.00 75.44 398 PRO A CA 1
ATOM 2965 C C . PRO A 1 398 ? 53.642 -7.205 -42.760 1.00 75.44 398 PRO A C 1
ATOM 2967 O O . PRO A 1 398 ? 53.884 -6.152 -43.339 1.00 75.44 398 PRO A O 1
ATOM 2970 N N . GLN A 1 399 ? 53.444 -7.257 -41.436 1.00 72.25 399 GLN A N 1
ATOM 2971 C CA . GLN A 1 399 ? 53.586 -6.111 -40.527 1.00 72.25 399 GLN A CA 1
ATOM 2972 C C . GLN A 1 399 ? 55.009 -5.991 -39.932 1.00 72.25 399 GLN A C 1
ATOM 2974 O O . GLN A 1 399 ? 55.267 -5.114 -39.107 1.00 72.25 399 GLN A O 1
ATOM 2979 N N . GLY A 1 400 ? 55.957 -6.847 -40.340 1.00 80.00 400 GLY A N 1
ATOM 2980 C CA . GLY A 1 400 ? 57.348 -6.824 -39.874 1.00 80.00 400 GLY A CA 1
ATOM 2981 C C . GLY A 1 400 ? 57.550 -7.388 -38.461 1.00 80.00 400 GLY A C 1
ATOM 2982 O O . GLY A 1 400 ? 58.556 -7.082 -37.809 1.00 80.00 400 GLY A O 1
ATOM 2983 N N . THR A 1 401 ? 56.605 -8.196 -37.974 1.00 85.44 401 THR A N 1
ATOM 2984 C CA . THR A 1 401 ? 56.584 -8.743 -36.611 1.00 85.44 401 THR A CA 1
ATOM 2985 C C . THR A 1 401 ? 56.813 -10.255 -36.575 1.00 85.44 401 THR A C 1
ATOM 2987 O O . THR A 1 401 ? 56.531 -10.981 -37.527 1.00 85.44 401 THR A O 1
ATOM 2990 N N . VAL A 1 402 ? 57.294 -10.752 -35.438 1.00 87.38 402 VAL A N 1
ATOM 2991 C CA . VAL A 1 402 ? 57.574 -12.170 -35.147 1.00 87.38 402 VAL A CA 1
ATOM 2992 C C . VAL A 1 402 ? 56.829 -12.553 -33.865 1.00 87.38 402 VAL A C 1
ATOM 2994 O O . VAL A 1 402 ? 56.664 -11.694 -32.994 1.00 87.38 402 VAL A O 1
ATOM 2997 N N . ALA A 1 403 ? 56.340 -13.790 -33.729 1.00 88.69 403 ALA A N 1
ATOM 2998 C CA . ALA A 1 403 ? 55.749 -14.226 -32.462 1.00 88.69 403 ALA A CA 1
ATOM 2999 C C . ALA A 1 403 ? 56.838 -14.444 -31.398 1.00 88.69 403 ALA A C 1
ATOM 3001 O O . ALA A 1 403 ? 57.964 -14.857 -31.688 1.00 88.69 403 ALA A O 1
ATOM 3002 N N . TYR A 1 404 ? 56.515 -14.146 -30.143 1.00 89.19 404 TYR A N 1
ATOM 3003 C CA . TYR A 1 404 ? 57.460 -14.254 -29.039 1.00 89.19 404 TYR A CA 1
ATOM 3004 C C . TYR A 1 404 ? 57.889 -15.709 -28.783 1.00 89.19 404 TYR A C 1
ATOM 3006 O O . TYR A 1 404 ? 59.055 -15.948 -28.475 1.00 89.19 404 TYR A O 1
ATOM 3014 N N . GLY A 1 405 ? 56.992 -16.680 -28.989 1.00 86.38 405 GLY A N 1
ATOM 3015 C CA . GLY A 1 405 ? 57.306 -18.112 -28.966 1.00 86.38 405 GLY A CA 1
ATOM 3016 C C . GLY A 1 405 ? 58.423 -18.480 -29.946 1.00 86.38 405 GLY A C 1
ATOM 3017 O O . GLY A 1 405 ? 59.452 -19.004 -29.518 1.00 86.38 405 GLY A O 1
ATOM 3018 N N . ASP A 1 406 ? 58.272 -18.113 -31.223 1.00 89.19 406 ASP A N 1
ATOM 3019 C CA . ASP A 1 406 ? 59.270 -18.352 -32.277 1.00 89.19 406 ASP A CA 1
ATOM 3020 C C . ASP A 1 406 ? 60.627 -17.733 -31.907 1.00 89.19 406 ASP A C 1
ATOM 3022 O O . ASP A 1 406 ? 61.673 -18.371 -32.038 1.00 89.19 406 ASP A O 1
ATOM 3026 N N . PHE A 1 407 ? 60.619 -16.495 -31.391 1.00 90.19 407 PHE A N 1
ATOM 3027 C CA . PHE A 1 407 ? 61.826 -15.821 -30.910 1.00 90.19 407 PHE A CA 1
ATOM 3028 C C . PHE A 1 407 ? 62.495 -16.589 -29.762 1.00 90.19 407 PHE A C 1
ATOM 3030 O O . PHE A 1 407 ? 63.715 -16.755 -29.784 1.00 90.19 407 PHE A O 1
ATOM 3037 N N . VAL A 1 408 ? 61.734 -17.083 -28.780 1.00 86.94 408 VAL A N 1
ATOM 3038 C CA . VAL A 1 408 ? 62.268 -17.890 -27.669 1.00 86.94 408 VAL A CA 1
ATOM 3039 C C . VAL A 1 408 ? 62.861 -19.205 -28.180 1.00 86.94 408 VAL A C 1
ATOM 3041 O O . VAL A 1 408 ? 63.959 -19.569 -27.758 1.00 86.94 408 VAL A O 1
ATOM 3044 N N . GLU A 1 409 ? 62.186 -19.904 -29.094 1.00 87.19 409 GLU A N 1
ATOM 3045 C CA . GLU A 1 409 ? 62.666 -21.172 -29.652 1.00 87.19 409 GLU A CA 1
ATOM 3046 C C . GLU A 1 409 ? 63.933 -20.983 -30.498 1.00 87.19 409 GLU A C 1
ATOM 3048 O O . GLU A 1 409 ? 64.954 -21.621 -30.234 1.00 87.19 409 GLU A O 1
ATOM 3053 N N . ALA A 1 410 ? 63.926 -20.053 -31.456 1.00 87.50 410 ALA A N 1
ATOM 3054 C CA . ALA A 1 410 ? 65.099 -19.766 -32.279 1.00 87.50 410 ALA A CA 1
ATOM 3055 C C . ALA A 1 410 ? 66.281 -19.250 -31.438 1.00 87.50 410 ALA A C 1
ATOM 3057 O O . ALA A 1 410 ? 67.435 -19.586 -31.714 1.00 87.50 410 ALA A O 1
ATOM 3058 N N . THR A 1 411 ? 66.006 -18.497 -30.365 1.00 86.69 411 THR A N 1
ATOM 3059 C CA . THR A 1 411 ? 67.036 -18.066 -29.410 1.00 86.69 411 THR A CA 1
ATOM 3060 C C . THR A 1 411 ? 67.630 -19.267 -28.667 1.00 86.69 411 THR A C 1
ATOM 3062 O O . THR A 1 411 ? 68.852 -19.366 -28.576 1.00 86.69 411 THR A O 1
ATOM 3065 N N . ARG A 1 412 ? 66.827 -20.240 -28.212 1.00 86.44 412 ARG A N 1
ATOM 3066 C CA . ARG A 1 412 ? 67.360 -21.490 -27.630 1.00 86.44 412 ARG A CA 1
ATOM 3067 C C . ARG A 1 412 ? 68.205 -22.270 -28.637 1.00 86.44 412 ARG A C 1
ATOM 3069 O O . ARG A 1 412 ? 69.344 -22.606 -28.330 1.00 86.44 412 ARG A O 1
ATOM 3076 N N . ASN A 1 413 ? 67.706 -22.454 -29.856 1.00 84.19 413 ASN A N 1
ATOM 3077 C CA . ASN A 1 413 ? 68.366 -23.240 -30.904 1.00 84.19 413 ASN A CA 1
ATOM 3078 C C . ASN A 1 413 ? 69.677 -22.618 -31.438 1.00 84.19 413 ASN A C 1
ATOM 3080 O O . ASN A 1 413 ? 70.494 -23.325 -32.028 1.00 84.19 413 ASN A O 1
ATOM 3084 N N . ILE A 1 414 ? 69.901 -21.308 -31.262 1.00 83.62 414 ILE A N 1
ATOM 3085 C CA . ILE A 1 414 ? 71.108 -20.600 -31.744 1.00 83.62 414 ILE A CA 1
ATOM 3086 C C . ILE A 1 414 ? 72.063 -20.206 -30.600 1.00 83.62 414 ILE A C 1
ATOM 3088 O O . ILE A 1 414 ? 73.266 -20.054 -30.837 1.00 83.62 414 ILE A O 1
ATOM 3092 N N . PHE A 1 415 ? 71.562 -20.080 -29.367 1.00 81.44 415 PHE A N 1
ATOM 3093 C CA . PHE A 1 415 ? 72.319 -19.601 -28.202 1.00 81.44 415 PHE A CA 1
ATOM 3094 C C . PHE A 1 415 ? 72.368 -20.587 -27.033 1.00 81.44 415 PHE A C 1
ATOM 3096 O O . PHE A 1 415 ? 72.689 -20.166 -25.927 1.00 81.44 415 PHE A O 1
ATOM 3103 N N . GLN A 1 416 ? 72.090 -21.878 -27.248 1.00 78.75 416 GLN A N 1
ATOM 3104 C CA . GLN A 1 416 ? 72.063 -22.902 -26.194 1.00 78.75 416 GLN A CA 1
ATOM 3105 C C . GLN A 1 416 ? 73.265 -22.819 -25.229 1.00 78.75 416 GLN A C 1
ATOM 3107 O O . GLN A 1 416 ? 73.071 -22.620 -24.033 1.00 78.75 416 GLN A O 1
ATOM 3112 N N . GLU A 1 417 ? 74.495 -22.846 -25.752 1.00 73.75 417 GLU A N 1
ATOM 3113 C CA . GLU A 1 417 ? 75.742 -22.738 -24.968 1.00 73.75 417 GLU A CA 1
ATOM 3114 C C . GLU A 1 417 ? 75.812 -21.447 -24.123 1.00 73.75 417 GLU A C 1
ATOM 3116 O O . GLU A 1 417 ? 76.288 -21.449 -22.988 1.00 73.75 417 GLU A O 1
ATOM 3121 N N . ASN A 1 418 ? 75.313 -20.329 -24.665 1.00 76.25 418 ASN A N 1
ATOM 3122 C CA . ASN A 1 418 ? 75.275 -19.033 -23.985 1.00 76.25 418 ASN A CA 1
ATOM 3123 C C . ASN A 1 418 ? 74.154 -18.968 -22.923 1.00 76.25 418 ASN A C 1
ATOM 3125 O O . ASN A 1 418 ? 74.320 -18.319 -21.893 1.00 76.25 418 ASN A O 1
ATOM 3129 N N . LEU A 1 419 ? 73.022 -19.640 -23.155 1.00 75.19 419 LEU A N 1
ATOM 3130 C CA . LEU A 1 419 ? 71.859 -19.675 -22.261 1.00 75.19 419 LEU A CA 1
ATOM 3131 C C . LEU A 1 419 ? 72.052 -20.618 -21.071 1.00 75.19 419 LEU A C 1
ATOM 3133 O O . LEU A 1 419 ? 71.590 -20.313 -19.971 1.00 75.19 419 LEU A O 1
ATOM 3137 N N . GLU A 1 420 ? 72.731 -21.748 -21.269 1.00 72.88 420 GLU A N 1
ATOM 3138 C CA . GLU A 1 420 ? 73.090 -22.678 -20.193 1.00 72.88 420 GLU A CA 1
ATOM 3139 C C . GLU A 1 420 ? 74.040 -22.004 -19.189 1.00 72.88 420 GLU A C 1
ATOM 3141 O O . GLU A 1 420 ? 73.788 -22.054 -17.985 1.00 72.88 420 GLU A O 1
ATOM 3146 N N . GLY A 1 421 ? 75.035 -21.246 -19.672 1.00 66.81 421 GLY A N 1
ATOM 3147 C CA . GLY A 1 421 ? 75.933 -20.441 -18.831 1.00 66.81 421 GLY A CA 1
ATOM 3148 C C . GLY A 1 421 ? 75.259 -19.303 -18.043 1.00 66.81 421 GLY A C 1
ATOM 3149 O O . GLY A 1 421 ? 75.830 -18.826 -17.064 1.00 66.81 421 GLY A O 1
ATOM 3150 N N . LEU A 1 422 ? 74.045 -18.891 -18.427 1.00 68.88 422 LEU A N 1
ATOM 3151 C CA . LEU A 1 422 ? 73.231 -17.882 -17.730 1.00 68.88 422 LEU A CA 1
ATOM 3152 C C . LEU A 1 422 ? 72.073 -18.488 -16.910 1.00 68.88 422 LEU A C 1
ATOM 3154 O O . LEU A 1 422 ? 71.269 -17.750 -16.343 1.00 68.88 422 LEU A O 1
ATOM 3158 N N . GLY A 1 423 ? 71.945 -19.820 -16.856 1.00 66.44 423 GLY A N 1
ATOM 3159 C CA . GLY A 1 423 ? 70.832 -20.503 -16.180 1.00 66.44 423 GLY A CA 1
ATOM 3160 C C . GLY A 1 423 ? 69.469 -20.371 -16.881 1.00 66.44 423 GLY A C 1
ATOM 3161 O O . GLY A 1 423 ? 68.448 -20.777 -16.330 1.00 66.44 423 GLY A O 1
ATOM 3162 N N . LEU A 1 424 ? 69.433 -19.831 -18.104 1.00 69.50 424 LEU A N 1
ATOM 3163 C CA . LEU A 1 424 ? 68.215 -19.594 -18.892 1.00 69.50 424 LEU A CA 1
ATOM 3164 C C . LEU A 1 424 ? 67.855 -20.761 -19.832 1.00 69.50 424 LEU A C 1
ATOM 3166 O O . LEU A 1 424 ? 66.794 -20.733 -20.459 1.00 69.50 424 LEU A O 1
ATOM 3170 N N . GLY A 1 425 ? 68.706 -21.792 -19.923 1.00 61.56 425 GLY A N 1
ATOM 3171 C CA . GLY A 1 425 ? 68.596 -22.900 -20.886 1.00 61.56 425 GLY A CA 1
ATOM 3172 C C . GLY A 1 425 ? 67.231 -23.604 -20.932 1.00 61.56 425 GLY A C 1
ATOM 3173 O O . GLY A 1 425 ? 66.726 -23.857 -22.026 1.00 61.56 425 GLY A O 1
ATOM 3174 N N . MET A 1 426 ? 66.586 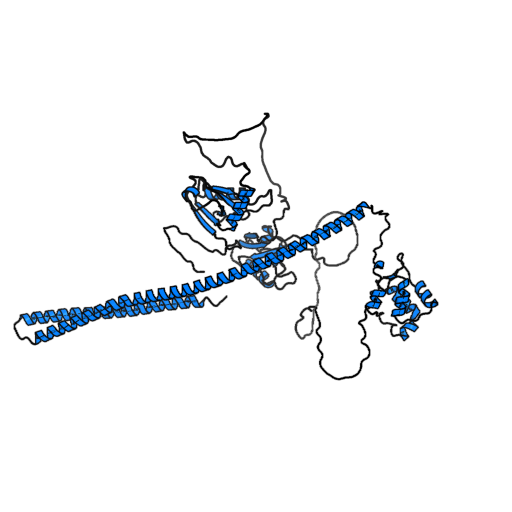-23.838 -19.780 1.00 62.41 426 MET A N 1
ATOM 3175 C CA . MET A 1 426 ? 65.278 -24.524 -19.700 1.00 62.41 426 MET A CA 1
ATOM 3176 C C . MET A 1 426 ? 64.143 -23.717 -19.044 1.00 62.41 426 MET A C 1
ATOM 3178 O O . MET A 1 426 ? 62.983 -24.099 -19.166 1.00 62.41 426 MET A O 1
ATOM 3182 N N . GLY A 1 427 ? 64.442 -22.608 -18.361 1.00 73.50 427 GLY A N 1
ATOM 3183 C CA . GLY A 1 427 ? 63.418 -21.750 -17.750 1.00 73.50 427 GLY A CA 1
ATOM 3184 C C . GLY A 1 427 ? 62.766 -20.794 -18.760 1.00 73.50 427 GLY A C 1
ATOM 3185 O O . GLY A 1 427 ? 63.401 -20.442 -19.762 1.00 73.50 427 GLY A O 1
ATOM 3186 N N . PRO A 1 428 ? 61.524 -20.326 -18.524 1.00 79.06 428 PRO A N 1
ATOM 3187 C CA . PRO A 1 428 ? 60.943 -19.255 -19.324 1.00 79.06 428 PRO A CA 1
ATOM 3188 C C . PRO A 1 428 ? 61.750 -17.961 -19.146 1.00 79.06 428 PRO A C 1
ATOM 3190 O O . PRO A 1 428 ? 62.359 -17.718 -18.105 1.00 79.06 428 PRO A O 1
ATOM 3193 N N . PHE A 1 429 ? 61.769 -17.123 -20.176 1.00 87.00 429 PHE A N 1
ATOM 3194 C CA . PHE A 1 429 ? 62.466 -15.840 -20.140 1.00 87.00 429 PHE A CA 1
ATOM 3195 C C . PHE A 1 429 ? 61.665 -14.816 -19.313 1.00 87.00 429 PHE A C 1
ATOM 3197 O O . PHE A 1 429 ? 60.465 -14.634 -19.532 1.00 87.00 429 PHE A O 1
ATOM 3204 N N . MET A 1 430 ? 62.341 -14.174 -18.351 1.00 84.94 430 MET A N 1
ATOM 3205 C CA . MET A 1 430 ? 61.734 -13.360 -17.289 1.00 84.94 430 MET A CA 1
ATOM 3206 C C . MET A 1 430 ? 62.203 -11.898 -17.348 1.00 84.94 430 MET A C 1
ATOM 3208 O O . MET A 1 430 ? 63.353 -11.587 -17.007 1.00 84.94 430 MET A O 1
ATOM 3212 N N . PHE A 1 431 ? 61.285 -10.993 -17.685 1.00 86.62 431 PHE A N 1
ATOM 3213 C CA . PHE A 1 431 ? 61.515 -9.548 -17.798 1.00 86.62 431 PHE A CA 1
ATOM 3214 C C . PHE A 1 431 ? 60.890 -8.796 -16.619 1.00 86.62 431 PHE A C 1
ATOM 3216 O O . PHE A 1 431 ? 59.862 -9.210 -16.092 1.00 86.62 431 PHE A O 1
ATOM 3223 N N . SER A 1 432 ? 61.452 -7.665 -16.198 1.00 87.31 432 SER A N 1
ATOM 3224 C CA . SER A 1 432 ? 60.716 -6.720 -15.350 1.00 87.31 432 SER A CA 1
ATOM 3225 C C . SER A 1 432 ? 59.602 -6.032 -16.147 1.00 87.31 432 SER A C 1
ATOM 3227 O O . SER A 1 432 ? 59.660 -5.941 -17.374 1.00 87.31 432 SER A O 1
ATOM 3229 N N . TYR A 1 433 ? 58.604 -5.483 -15.449 1.00 82.69 433 TYR A N 1
ATOM 3230 C CA . TYR A 1 433 ? 57.485 -4.758 -16.070 1.00 82.69 433 TYR A CA 1
ATOM 3231 C C . TYR A 1 433 ? 57.912 -3.668 -17.074 1.00 82.69 433 TYR A C 1
ATOM 3233 O O . TYR A 1 433 ? 57.240 -3.471 -18.083 1.00 82.69 433 TYR A O 1
ATOM 3241 N N . HIS A 1 434 ? 59.034 -2.976 -16.837 1.00 84.75 434 HIS A N 1
ATOM 3242 C CA . HIS A 1 434 ? 59.529 -1.929 -17.739 1.00 84.75 434 HIS A CA 1
ATOM 3243 C C . HIS A 1 434 ? 60.186 -2.488 -19.011 1.00 84.75 434 HIS A C 1
ATOM 3245 O O . HIS A 1 434 ? 59.987 -1.944 -20.095 1.00 84.75 434 HIS A O 1
ATOM 3251 N N . GLU A 1 435 ? 60.930 -3.589 -18.895 1.00 87.44 435 GLU A N 1
ATOM 3252 C CA . GLU A 1 435 ? 61.526 -4.295 -20.036 1.00 87.44 435 GLU A CA 1
ATOM 3253 C C . GLU A 1 435 ? 60.421 -4.915 -20.903 1.00 87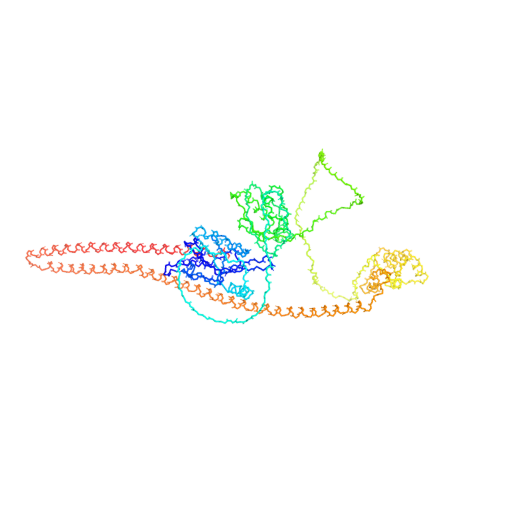.44 435 GLU A C 1
ATOM 3255 O O . GLU A 1 435 ? 60.377 -4.667 -22.106 1.00 87.44 435 GLU A O 1
ATOM 3260 N N . ALA A 1 436 ? 59.451 -5.601 -20.285 1.00 84.81 436 ALA A N 1
ATOM 3261 C CA . ALA A 1 436 ? 58.269 -6.136 -20.963 1.00 84.81 436 ALA A CA 1
ATOM 3262 C C . ALA A 1 436 ? 57.489 -5.042 -21.723 1.00 84.81 436 ALA A C 1
ATOM 3264 O O . ALA A 1 436 ? 57.214 -5.194 -22.913 1.00 84.81 436 ALA A O 1
ATOM 3265 N N . ALA A 1 437 ? 57.202 -3.906 -21.077 1.00 82.56 437 ALA A N 1
ATOM 3266 C CA . ALA A 1 437 ? 56.523 -2.771 -21.711 1.00 82.56 437 ALA A CA 1
ATOM 3267 C C . ALA A 1 437 ? 57.363 -2.074 -22.804 1.00 82.56 437 ALA A C 1
ATOM 3269 O O . ALA A 1 437 ? 56.806 -1.426 -23.682 1.00 82.56 437 ALA A O 1
ATOM 3270 N N . SER A 1 438 ? 58.693 -2.213 -22.783 1.00 84.38 438 SER A N 1
ATOM 3271 C CA . SER A 1 438 ? 59.590 -1.674 -23.820 1.00 84.38 438 SER A CA 1
ATOM 3272 C C . SER A 1 438 ? 59.693 -2.575 -25.060 1.00 84.38 438 SER A C 1
ATOM 3274 O O . SER A 1 438 ? 60.051 -2.091 -26.142 1.00 84.38 438 SER A O 1
ATOM 3276 N N . LEU A 1 439 ? 59.381 -3.869 -24.913 1.00 83.62 439 LEU A N 1
ATOM 3277 C CA . LEU A 1 439 ? 59.270 -4.847 -26.001 1.00 83.62 439 LEU A CA 1
ATOM 3278 C C . LEU A 1 439 ? 57.877 -4.846 -26.650 1.00 83.62 439 LEU A C 1
ATOM 3280 O O . LEU A 1 439 ? 57.783 -4.936 -27.874 1.00 83.62 439 LEU A O 1
ATOM 3284 N N . MET A 1 440 ? 56.813 -4.707 -25.853 1.00 78.25 440 MET A N 1
ATOM 3285 C CA . MET A 1 440 ? 55.427 -4.631 -26.330 1.00 78.25 440 MET A CA 1
ATOM 3286 C C . MET A 1 440 ? 55.107 -3.256 -26.933 1.00 78.25 440 MET A C 1
ATOM 3288 O O . MET A 1 440 ? 54.753 -2.314 -26.229 1.00 78.25 440 MET A O 1
ATOM 3292 N N . ASP A 1 441 ? 55.199 -3.145 -28.256 1.00 65.44 441 ASP A N 1
ATOM 3293 C CA . ASP A 1 441 ? 54.763 -1.955 -28.989 1.00 65.44 441 ASP A CA 1
ATOM 3294 C C . ASP A 1 441 ? 53.244 -2.003 -29.234 1.00 65.44 441 ASP A C 1
ATOM 3296 O O . ASP A 1 441 ? 52.753 -2.825 -30.009 1.00 65.44 441 ASP A O 1
ATOM 3300 N N . THR A 1 442 ? 52.489 -1.104 -28.598 1.00 57.22 442 THR A N 1
ATOM 3301 C CA . THR A 1 442 ? 51.021 -1.051 -28.713 1.00 57.22 442 THR A CA 1
ATOM 3302 C C . THR A 1 442 ? 50.522 -0.707 -30.119 1.00 57.22 442 THR A C 1
ATOM 3304 O O . THR A 1 442 ? 49.372 -1.008 -30.433 1.00 57.22 442 THR A O 1
ATOM 3307 N N . SER A 1 443 ? 51.368 -0.163 -31.004 1.00 55.81 443 SER A N 1
ATOM 3308 C CA . SER A 1 443 ? 51.013 0.027 -32.420 1.00 55.81 443 SER A CA 1
ATOM 3309 C C . SER A 1 443 ? 50.971 -1.283 -33.218 1.00 55.81 443 SER A C 1
ATOM 3311 O O . SER A 1 443 ? 50.298 -1.340 -34.241 1.00 55.81 443 SER A O 1
ATOM 3313 N N . ALA A 1 444 ? 51.615 -2.359 -32.743 1.00 50.56 444 ALA A N 1
ATOM 3314 C CA . ALA A 1 444 ? 51.575 -3.673 -33.397 1.00 50.56 444 ALA A CA 1
ATOM 3315 C C . ALA A 1 444 ? 50.216 -4.392 -33.254 1.00 50.56 444 ALA A C 1
ATOM 3317 O O . ALA A 1 444 ? 49.990 -5.403 -33.910 1.00 50.56 444 ALA A O 1
ATOM 3318 N N . PHE A 1 445 ? 49.304 -3.866 -32.427 1.00 51.16 445 PHE A N 1
ATOM 3319 C CA . PHE A 1 445 ? 47.920 -4.342 -32.300 1.00 51.16 445 PHE A CA 1
ATOM 3320 C C . PHE A 1 445 ? 46.922 -3.528 -33.142 1.00 51.16 445 PHE A C 1
ATOM 3322 O O . PHE A 1 445 ? 45.708 -3.642 -32.960 1.00 51.16 445 PHE A O 1
ATOM 3329 N N . GLN A 1 446 ? 47.408 -2.739 -34.107 1.00 45.41 446 GLN A N 1
ATOM 3330 C CA . GLN A 1 446 ? 46.569 -2.318 -35.224 1.00 45.41 446 GLN A CA 1
ATOM 3331 C C . GLN A 1 446 ? 46.176 -3.565 -36.026 1.00 45.41 446 GLN A C 1
ATOM 3333 O O . GLN A 1 446 ? 46.982 -4.140 -36.762 1.00 45.41 446 GLN A O 1
ATOM 3338 N N . SER A 1 447 ? 44.919 -3.981 -35.829 1.00 35.56 447 SER A N 1
ATOM 3339 C CA . SER A 1 447 ? 44.238 -5.004 -36.633 1.00 35.56 447 SER A CA 1
ATOM 3340 C C . SER A 1 447 ? 44.531 -4.768 -38.115 1.00 35.56 447 SER A C 1
ATOM 3342 O O . SER A 1 447 ? 44.591 -3.602 -38.506 1.00 35.56 447 SER A O 1
ATOM 3344 N N . PRO A 1 448 ? 44.692 -5.813 -38.948 1.00 41.06 448 PRO A N 1
ATOM 3345 C CA . PRO A 1 448 ? 44.980 -5.628 -40.362 1.00 41.06 448 PRO A CA 1
ATOM 3346 C C . PRO A 1 448 ? 43.835 -4.860 -41.025 1.00 41.06 448 PRO A C 1
ATOM 3348 O O . PRO A 1 448 ? 42.795 -5.432 -41.360 1.00 41.06 448 PRO A O 1
ATOM 3351 N N . THR A 1 449 ? 44.033 -3.553 -41.201 1.00 37.66 449 THR A N 1
ATOM 3352 C CA . THR A 1 449 ? 43.165 -2.702 -42.001 1.00 37.66 449 THR A CA 1
ATOM 3353 C C . THR A 1 449 ? 43.269 -3.228 -43.418 1.00 37.66 449 THR A C 1
ATOM 3355 O O . THR A 1 449 ? 44.274 -3.040 -44.099 1.00 37.66 449 THR A O 1
ATOM 3358 N N . TYR A 1 450 ? 42.251 -3.973 -43.830 1.00 37.84 450 TYR A N 1
ATOM 3359 C CA . TYR A 1 450 ? 42.101 -4.412 -45.203 1.00 37.84 450 TYR A CA 1
ATOM 3360 C C . TYR A 1 450 ? 42.094 -3.148 -46.067 1.00 37.84 450 TYR A C 1
ATOM 3362 O O . TYR A 1 450 ? 41.204 -2.315 -45.883 1.00 37.84 450 TYR A O 1
ATOM 3370 N N . GLU A 1 451 ? 43.065 -2.978 -46.972 1.00 37.91 451 GLU A N 1
ATOM 3371 C CA . GLU A 1 451 ? 43.073 -1.862 -47.930 1.00 37.91 451 GLU A CA 1
ATOM 3372 C C . GLU A 1 451 ? 42.009 -2.092 -49.015 1.00 37.91 451 GLU A C 1
ATOM 3374 O O . GLU A 1 451 ? 42.277 -2.313 -50.192 1.00 37.91 451 GLU A O 1
ATOM 3379 N N . SER A 1 452 ? 40.753 -2.042 -48.577 1.00 41.28 452 SER A N 1
ATOM 3380 C CA . SER A 1 452 ? 39.690 -1.435 -49.358 1.00 41.28 452 SER A CA 1
ATOM 3381 C C . SER A 1 452 ? 39.971 0.064 -49.385 1.00 41.28 452 SER A C 1
ATOM 3383 O O . SER A 1 452 ? 40.212 0.654 -48.330 1.00 41.28 452 SER A O 1
ATOM 3385 N N . GLU A 1 453 ? 39.917 0.686 -50.562 1.00 40.44 453 GLU A N 1
ATOM 3386 C CA . GLU A 1 453 ? 40.089 2.134 -50.728 1.00 40.44 453 GLU A CA 1
ATOM 3387 C C . GLU A 1 453 ? 38.891 2.908 -50.145 1.00 40.44 453 GLU A C 1
ATOM 3389 O O . GLU A 1 453 ? 38.064 3.471 -50.859 1.00 40.44 453 GLU A O 1
ATOM 3394 N N . CYS A 1 454 ? 38.789 2.953 -48.817 1.00 38.56 454 CYS A N 1
ATOM 3395 C CA . CYS A 1 454 ? 37.933 3.901 -48.119 1.00 38.56 454 CYS A CA 1
ATOM 3396 C C . CYS A 1 454 ? 38.662 5.241 -48.041 1.00 38.56 454 CYS A C 1
ATOM 3398 O O . CYS A 1 454 ? 39.293 5.575 -47.035 1.00 38.56 454 CYS A O 1
ATOM 3400 N N . SER A 1 455 ? 38.559 6.026 -49.114 1.00 42.59 455 SER A N 1
ATOM 3401 C CA . SER A 1 455 ? 38.801 7.462 -49.049 1.00 42.59 455 SER A CA 1
ATOM 3402 C C . SER A 1 455 ? 37.743 8.089 -48.137 1.00 42.59 455 SER A C 1
ATOM 3404 O O . SER A 1 455 ? 36.697 8.519 -48.623 1.00 42.59 455 SER A O 1
ATOM 3406 N N . TYR A 1 456 ? 38.000 8.109 -46.823 1.00 42.50 456 TYR A N 1
ATOM 3407 C CA . TYR A 1 456 ? 37.183 8.857 -45.870 1.00 42.50 456 TYR A CA 1
ATOM 3408 C C . TYR A 1 456 ? 37.014 10.274 -46.404 1.00 42.50 456 TYR A C 1
ATOM 3410 O O . TYR A 1 456 ? 37.994 11.002 -46.603 1.00 42.50 456 TYR A O 1
ATOM 3418 N N . SER A 1 457 ? 35.773 10.649 -46.673 1.00 57.22 457 SER A N 1
ATOM 3419 C CA . SER A 1 457 ? 35.467 12.004 -47.094 1.00 57.22 457 SER A CA 1
ATOM 3420 C C . SER A 1 457 ? 35.791 12.968 -45.948 1.00 57.22 457 SER A C 1
ATOM 3422 O O . SER A 1 457 ? 35.731 12.612 -44.765 1.00 57.22 457 SER A O 1
ATOM 3424 N N . SER A 1 458 ? 36.116 14.221 -46.277 1.00 68.00 458 SER A N 1
ATOM 3425 C CA . SER A 1 458 ? 36.305 15.248 -45.240 1.00 68.00 458 SER A CA 1
ATOM 3426 C C . SER A 1 458 ? 35.046 15.418 -44.377 1.00 68.00 458 SER A C 1
ATOM 3428 O O . SER A 1 458 ? 35.146 15.797 -43.213 1.00 68.00 458 SER A O 1
ATOM 3430 N N . GLU A 1 459 ? 33.883 15.105 -44.952 1.00 70.12 459 GLU A N 1
ATOM 3431 C CA . GLU A 1 459 ? 32.557 15.197 -44.348 1.00 70.12 459 GLU A CA 1
ATOM 3432 C C . GLU A 1 459 ? 32.362 14.137 -43.249 1.00 70.12 459 GLU A C 1
ATOM 3434 O O . GLU A 1 459 ? 31.902 14.477 -42.164 1.00 70.12 459 GLU A O 1
ATOM 3439 N N . GLU A 1 460 ? 32.800 12.888 -43.452 1.00 75.31 460 GLU A N 1
ATOM 3440 C CA . GLU A 1 460 ? 32.715 11.821 -42.434 1.00 75.31 460 GLU A CA 1
ATOM 3441 C C . GLU A 1 460 ? 33.616 12.094 -41.218 1.00 75.31 460 GLU A C 1
ATOM 3443 O O . GLU A 1 460 ? 33.208 11.899 -40.070 1.00 75.31 460 GLU A O 1
ATOM 3448 N N . MET A 1 461 ? 34.837 12.592 -41.453 1.00 77.75 461 MET A N 1
ATOM 3449 C CA . MET A 1 461 ? 35.764 12.971 -40.379 1.00 77.75 461 MET A CA 1
ATOM 3450 C C . MET A 1 461 ? 35.251 14.187 -39.591 1.00 77.75 461 MET A C 1
ATOM 3452 O O . MET A 1 461 ? 35.377 14.238 -38.364 1.00 77.75 461 MET A O 1
ATOM 3456 N N . GLU A 1 462 ? 34.643 15.162 -40.273 1.00 80.75 462 GLU A N 1
ATOM 3457 C CA . GLU A 1 462 ? 33.992 16.300 -39.621 1.00 80.75 462 GLU A CA 1
ATOM 3458 C C . GLU A 1 462 ? 32.749 15.857 -38.833 1.00 80.75 462 GLU A C 1
ATOM 3460 O O . GLU A 1 462 ? 32.607 16.235 -37.667 1.00 80.75 462 GLU A O 1
ATOM 3465 N N . GLN A 1 463 ? 31.914 14.982 -39.402 1.00 84.94 463 GLN A N 1
ATOM 3466 C CA . GLN A 1 463 ? 30.729 14.425 -38.751 1.00 84.94 463 GLN A CA 1
ATOM 3467 C C . GLN A 1 463 ? 31.094 13.683 -37.458 1.00 84.94 463 GLN A C 1
ATOM 3469 O O . GLN A 1 463 ? 30.555 14.023 -36.402 1.00 84.94 463 GLN A O 1
ATOM 3474 N N . PHE A 1 464 ? 32.078 12.776 -37.486 1.00 86.00 464 PHE A N 1
ATOM 3475 C CA . PHE A 1 464 ? 32.584 12.115 -36.276 1.00 86.00 464 PHE A CA 1
ATOM 3476 C C . PHE A 1 464 ? 33.101 13.128 -35.238 1.00 86.00 464 PHE A C 1
ATOM 3478 O O . PHE A 1 464 ? 32.831 13.012 -34.041 1.00 86.00 464 PHE A O 1
ATOM 3485 N N . GLN A 1 465 ? 33.784 14.192 -35.677 1.00 85.56 465 GLN A N 1
ATOM 3486 C CA . GLN A 1 465 ? 34.241 15.245 -34.769 1.00 85.56 465 GLN A CA 1
ATOM 3487 C C . GLN A 1 465 ? 33.082 16.073 -34.175 1.00 85.56 465 GLN A C 1
ATOM 3489 O O . GLN A 1 465 ? 33.214 16.578 -33.056 1.00 85.56 465 GLN A O 1
ATOM 3494 N N . THR A 1 466 ? 31.950 16.222 -34.873 1.00 89.12 466 THR A N 1
ATOM 3495 C CA . THR A 1 466 ? 30.730 16.819 -34.293 1.00 89.12 466 THR A CA 1
ATOM 3496 C C . THR A 1 466 ? 30.053 15.886 -33.292 1.00 89.12 466 THR A C 1
ATOM 3498 O O . THR A 1 466 ? 29.691 16.343 -32.207 1.00 89.12 466 THR A O 1
ATOM 3501 N N . GLU A 1 467 ? 29.981 14.584 -33.575 1.00 93.25 467 GLU A N 1
ATOM 3502 C CA . GLU A 1 467 ? 29.409 13.581 -32.670 1.00 93.25 467 GLU A CA 1
ATOM 3503 C C . GLU A 1 467 ? 30.200 13.493 -31.354 1.00 93.25 467 GLU A C 1
ATOM 3505 O O . GLU A 1 467 ? 29.617 13.562 -30.272 1.00 93.25 467 GLU A O 1
ATOM 3510 N N . VAL A 1 468 ? 31.537 13.490 -31.409 1.00 93.62 468 VAL A N 1
ATOM 3511 C CA . VAL A 1 468 ? 32.388 13.549 -30.206 1.00 93.62 468 VAL A CA 1
ATOM 3512 C C . VAL A 1 468 ? 32.146 14.831 -29.393 1.00 93.62 468 VAL A C 1
ATOM 3514 O O . VAL A 1 468 ? 32.086 14.774 -28.162 1.00 93.62 468 VAL A O 1
ATOM 3517 N N . LYS A 1 469 ? 31.949 15.992 -30.037 1.00 92.75 469 LYS A N 1
ATOM 3518 C CA . LYS A 1 469 ? 31.600 17.251 -29.341 1.00 92.75 469 LYS A CA 1
ATOM 3519 C C . LYS A 1 469 ? 30.202 17.179 -28.708 1.00 92.75 469 LYS A C 1
ATOM 3521 O O . LYS A 1 469 ? 30.009 17.674 -27.593 1.00 92.75 469 LYS A O 1
ATOM 3526 N N . GLN A 1 470 ? 29.241 16.543 -29.377 1.00 94.69 470 GLN A N 1
ATOM 3527 C CA . GLN A 1 470 ? 27.886 16.323 -28.871 1.00 94.69 470 GLN A CA 1
ATOM 3528 C C . GLN A 1 470 ? 27.888 15.388 -27.653 1.00 94.69 470 GLN A C 1
ATOM 3530 O O . GLN A 1 470 ? 27.348 15.757 -26.610 1.00 94.69 470 GLN A O 1
ATOM 3535 N N . LEU A 1 471 ? 28.582 14.249 -27.727 1.00 93.56 471 LEU A N 1
ATOM 3536 C CA . LEU A 1 471 ? 28.756 13.308 -26.615 1.00 93.56 471 LEU A CA 1
ATOM 3537 C C . LEU A 1 471 ? 29.465 13.960 -25.417 1.00 93.56 471 LEU A C 1
ATOM 3539 O O . LEU A 1 471 ? 29.011 13.824 -24.282 1.00 93.56 471 LEU A O 1
ATOM 3543 N N . GLN A 1 472 ? 30.518 14.757 -25.642 1.00 93.12 472 GLN A N 1
ATOM 3544 C CA . GLN A 1 472 ? 31.157 15.545 -24.576 1.00 93.12 472 GLN A CA 1
ATOM 3545 C C . GLN A 1 472 ? 30.216 16.582 -23.942 1.00 93.12 472 GLN A C 1
ATOM 3547 O O . GLN A 1 472 ? 30.391 16.944 -22.777 1.00 93.12 472 GLN A O 1
ATOM 3552 N N . THR A 1 473 ? 29.233 17.082 -24.690 1.00 94.69 473 THR A N 1
ATOM 3553 C CA . THR A 1 473 ? 28.241 18.046 -24.194 1.00 94.69 473 THR A CA 1
ATOM 3554 C C . THR A 1 473 ? 27.159 17.340 -23.380 1.00 94.69 473 THR A C 1
ATOM 3556 O O . THR A 1 473 ? 26.866 17.764 -22.262 1.00 94.69 473 THR A O 1
ATOM 3559 N N . GLN A 1 474 ? 26.659 16.201 -23.864 1.00 94.62 474 GLN A N 1
ATOM 3560 C CA . GLN A 1 474 ? 25.752 15.326 -23.121 1.00 94.62 474 GLN A CA 1
ATOM 3561 C C . GLN A 1 474 ? 26.391 14.824 -21.818 1.00 94.62 474 GLN A C 1
ATOM 3563 O O . GLN A 1 474 ? 25.758 14.900 -20.771 1.00 94.62 474 GLN A O 1
ATOM 3568 N N . MET A 1 475 ? 27.664 14.413 -21.832 1.00 95.38 475 MET A N 1
ATOM 3569 C CA . MET A 1 475 ? 28.390 13.990 -20.626 1.00 95.38 475 MET A CA 1
ATOM 3570 C C . MET A 1 475 ? 28.477 15.106 -19.570 1.00 95.38 475 MET A C 1
ATOM 3572 O O . MET A 1 475 ? 28.328 14.842 -18.377 1.00 95.38 475 MET A O 1
ATOM 3576 N N . LYS A 1 476 ? 28.679 16.365 -1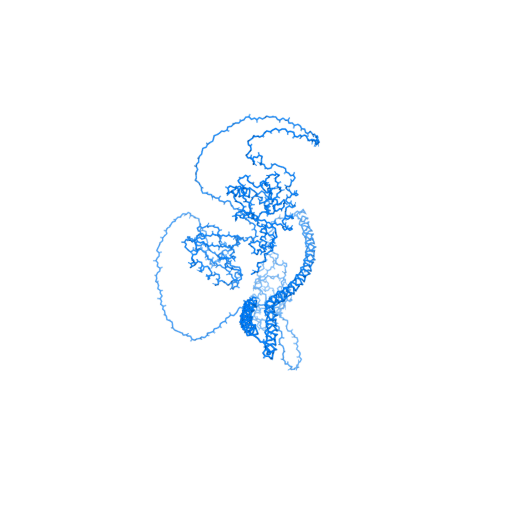9.989 1.00 94.81 476 LYS A N 1
ATOM 3577 C CA . LYS A 1 476 ? 28.657 17.527 -19.080 1.00 94.81 476 LYS A CA 1
ATOM 3578 C C . LYS A 1 476 ? 27.262 17.756 -18.498 1.00 94.81 476 LYS A C 1
ATOM 3580 O O . LYS A 1 476 ? 27.146 17.940 -17.291 1.00 94.81 476 LYS A O 1
ATOM 3585 N N . GLN A 1 477 ? 26.219 17.703 -19.327 1.00 95.12 477 GLN A N 1
ATOM 3586 C CA . GLN A 1 477 ? 24.830 17.867 -18.887 1.00 95.12 477 GLN A CA 1
ATOM 3587 C C . GLN A 1 477 ? 24.407 16.761 -17.907 1.00 95.12 477 GLN A C 1
ATOM 3589 O O . GLN A 1 477 ? 23.825 17.053 -16.865 1.00 95.12 477 GLN A O 1
ATOM 3594 N N . LEU A 1 478 ? 24.769 15.508 -18.192 1.00 94.62 478 LEU A N 1
ATOM 3595 C CA . LEU A 1 478 ? 24.493 14.362 -17.327 1.00 94.62 478 LEU A CA 1
ATOM 3596 C C . LEU A 1 478 ? 25.229 14.476 -15.982 1.00 94.62 478 LEU A C 1
ATOM 3598 O O . LEU A 1 478 ? 24.672 14.126 -14.947 1.00 94.62 478 LEU A O 1
ATOM 3602 N N . LYS A 1 479 ? 26.451 15.030 -15.972 1.00 95.31 479 LYS A N 1
ATOM 3603 C CA . LYS A 1 479 ? 27.208 15.288 -14.736 1.00 95.31 479 LYS A CA 1
ATOM 3604 C C . LYS A 1 479 ? 26.594 16.396 -13.869 1.00 95.31 479 LYS A C 1
ATOM 3606 O O . LYS A 1 479 ? 26.670 16.293 -12.649 1.00 95.31 479 LYS A O 1
ATOM 3611 N N . VAL A 1 480 ? 25.983 17.421 -14.469 1.00 96.88 480 VAL A N 1
ATOM 3612 C CA . VAL A 1 480 ? 25.203 18.430 -13.723 1.00 96.88 480 VAL A CA 1
ATOM 3613 C C . VAL A 1 480 ? 23.957 17.780 -13.120 1.00 96.88 480 VAL A C 1
ATOM 3615 O O . VAL A 1 480 ? 23.772 17.834 -11.911 1.00 96.88 480 VAL A O 1
ATOM 3618 N N . MET A 1 481 ? 23.183 17.049 -13.929 1.00 93.75 481 MET A N 1
ATOM 3619 C CA . MET A 1 481 ? 21.976 16.345 -13.476 1.00 93.75 481 MET A CA 1
ATOM 3620 C C . MET A 1 481 ? 22.254 15.334 -12.348 1.00 93.75 481 MET A C 1
ATOM 3622 O O . MET A 1 481 ? 21.456 15.220 -11.422 1.00 93.75 481 MET A O 1
ATOM 3626 N N . LEU A 1 482 ? 23.396 14.636 -12.385 1.00 95.44 482 LEU A N 1
ATOM 3627 C CA . LEU A 1 482 ? 23.843 13.748 -11.306 1.00 95.44 482 LEU A CA 1
ATOM 3628 C C . LEU A 1 482 ? 24.052 14.512 -9.986 1.00 95.44 482 LEU A C 1
ATOM 3630 O O . LEU A 1 482 ? 23.600 14.059 -8.939 1.00 95.44 482 LEU A O 1
ATOM 3634 N N . ASN A 1 483 ? 24.709 15.673 -10.043 1.00 96.56 483 ASN A N 1
ATOM 3635 C CA . ASN A 1 483 ? 24.990 16.515 -8.880 1.00 96.56 483 ASN A CA 1
ATOM 3636 C C . ASN A 1 483 ? 23.702 17.139 -8.306 1.00 96.56 483 ASN A C 1
ATOM 3638 O O . ASN A 1 483 ? 23.516 17.181 -7.091 1.00 96.56 483 ASN A O 1
ATOM 3642 N N . ASP A 1 484 ? 22.783 17.575 -9.170 1.00 95.81 484 ASP A N 1
ATOM 3643 C CA . ASP A 1 484 ? 21.473 18.097 -8.763 1.00 95.81 484 ASP A CA 1
ATOM 3644 C C . ASP A 1 484 ? 20.610 17.003 -8.107 1.00 95.81 484 ASP A C 1
ATOM 3646 O O . ASP A 1 484 ? 19.955 17.244 -7.091 1.00 95.81 484 ASP A O 1
ATOM 3650 N N . MET A 1 485 ? 20.663 15.773 -8.633 1.00 95.25 485 MET A N 1
ATOM 3651 C CA . MET A 1 485 ? 20.024 14.595 -8.040 1.00 95.25 485 MET A CA 1
ATOM 3652 C C . MET A 1 485 ? 20.647 14.218 -6.687 1.00 95.25 485 MET A C 1
ATOM 3654 O O . MET A 1 485 ? 19.915 13.879 -5.761 1.00 95.25 485 MET A O 1
ATOM 3658 N N . GLU A 1 486 ? 21.971 14.305 -6.535 1.00 96.06 486 GLU A N 1
ATOM 3659 C CA . GLU A 1 486 ? 22.665 14.047 -5.266 1.00 96.06 486 GLU A CA 1
ATOM 3660 C C . GLU A 1 486 ? 22.295 15.085 -4.190 1.00 96.06 486 GLU A C 1
ATOM 3662 O O . GLU A 1 486 ? 21.994 14.720 -3.051 1.00 96.06 486 GLU A O 1
ATOM 3667 N N . HIS A 1 487 ? 22.203 16.369 -4.556 1.00 96.25 487 HIS A N 1
ATOM 3668 C CA . HIS A 1 487 ? 21.674 17.409 -3.669 1.00 96.25 487 HIS A CA 1
ATOM 3669 C C . HIS A 1 487 ? 20.198 17.177 -3.310 1.00 96.25 487 HIS A C 1
ATOM 3671 O O . HIS A 1 487 ? 19.847 17.235 -2.132 1.00 96.25 487 HIS A O 1
ATOM 3677 N N . SER A 1 488 ? 19.344 16.870 -4.293 1.00 95.06 488 SER A N 1
ATOM 3678 C CA . SER A 1 488 ? 17.917 16.600 -4.067 1.00 95.06 488 SER A CA 1
ATOM 3679 C C . SER A 1 488 ? 17.699 15.393 -3.150 1.00 95.06 488 SER A C 1
ATOM 3681 O O . SER A 1 488 ? 16.912 15.481 -2.207 1.00 95.06 488 SER A O 1
ATOM 3683 N N . LYS A 1 489 ? 18.454 14.306 -3.362 1.00 95.81 489 LYS A N 1
ATOM 3684 C CA . LYS A 1 489 ? 18.469 13.135 -2.481 1.00 95.81 489 LYS A CA 1
ATOM 3685 C C . LYS A 1 489 ? 18.793 13.546 -1.041 1.00 95.81 489 LYS A C 1
ATOM 3687 O O . LYS A 1 489 ? 18.043 13.191 -0.135 1.00 95.81 489 LYS A O 1
ATOM 3692 N N . LYS A 1 490 ? 19.865 14.320 -0.830 1.00 97.50 490 LYS A N 1
ATOM 3693 C CA . LYS A 1 490 ? 20.276 14.749 0.514 1.00 97.50 490 LYS A CA 1
ATOM 3694 C C . LYS A 1 490 ? 19.190 15.569 1.220 1.00 97.50 490 LYS A C 1
ATOM 3696 O O . LYS A 1 490 ? 18.937 15.353 2.400 1.00 97.50 490 LYS A O 1
ATOM 3701 N N . THR A 1 491 ? 18.521 16.482 0.512 1.00 96.12 491 THR A N 1
ATOM 3702 C CA . THR A 1 491 ? 17.402 17.251 1.084 1.00 96.12 491 THR A CA 1
ATOM 3703 C C . THR A 1 491 ? 16.237 16.346 1.493 1.00 96.12 491 THR A C 1
ATOM 3705 O O . THR A 1 491 ? 15.684 16.532 2.573 1.00 96.12 491 THR A O 1
ATOM 3708 N N . LEU A 1 492 ? 15.900 15.330 0.692 1.00 94.00 492 LEU A N 1
ATOM 3709 C CA . LEU A 1 492 ? 14.857 14.357 1.041 1.00 94.00 492 LEU A CA 1
ATOM 3710 C C . LEU A 1 492 ? 15.244 13.483 2.247 1.00 94.00 492 LEU A C 1
ATOM 3712 O O . LEU A 1 492 ? 14.390 13.199 3.083 1.00 94.00 492 LEU A O 1
ATOM 3716 N N . GLU A 1 493 ? 16.518 13.099 2.385 1.00 94.81 493 GLU A N 1
ATOM 3717 C CA . GLU A 1 493 ? 17.026 12.401 3.579 1.00 94.81 493 GLU A CA 1
ATOM 3718 C C . GLU A 1 493 ? 16.913 13.285 4.841 1.00 94.81 493 GLU A C 1
ATOM 3720 O O . GLU A 1 493 ? 16.455 12.814 5.884 1.00 94.81 493 GLU A O 1
ATOM 3725 N N . GLU A 1 494 ? 17.236 14.581 4.745 1.00 97.19 494 GLU A N 1
ATOM 3726 C CA . GLU A 1 494 ? 17.083 15.554 5.841 1.00 97.19 494 GLU A CA 1
ATOM 3727 C C . GLU A 1 494 ? 15.605 15.805 6.224 1.00 97.19 494 GLU A C 1
ATOM 3729 O O . GLU A 1 494 ? 15.283 15.931 7.411 1.00 97.19 494 GLU A O 1
ATOM 3734 N N . GLU A 1 495 ? 14.678 15.839 5.260 1.00 95.56 495 GLU A N 1
ATOM 3735 C CA . GLU A 1 495 ? 13.239 15.969 5.544 1.00 95.56 495 GLU A CA 1
ATOM 3736 C C . GLU A 1 495 ? 12.619 14.681 6.109 1.00 95.56 495 GLU A C 1
ATOM 3738 O O . GLU A 1 495 ? 11.761 14.755 6.998 1.00 95.56 495 GLU A O 1
ATOM 3743 N N . LEU A 1 496 ? 13.077 13.506 5.663 1.00 94.38 496 LEU A N 1
ATOM 3744 C CA . LEU A 1 496 ? 12.655 12.208 6.193 1.00 94.38 496 LEU A CA 1
ATOM 3745 C C . LEU A 1 496 ? 13.086 12.039 7.657 1.00 94.38 496 LEU A C 1
ATOM 3747 O O . LEU A 1 496 ? 12.249 11.726 8.505 1.00 94.38 496 LEU A O 1
ATOM 3751 N N . GLN A 1 497 ? 14.354 12.332 7.968 1.00 96.44 497 GLN A N 1
ATOM 3752 C CA . GLN A 1 497 ? 14.907 12.358 9.330 1.00 96.44 497 GLN A CA 1
ATOM 3753 C C . GLN A 1 497 ? 14.036 13.223 10.262 1.00 96.44 497 GLN A C 1
ATOM 3755 O O . GLN A 1 497 ? 13.496 12.749 11.263 1.00 96.44 497 GLN A O 1
ATOM 3760 N N . LYS A 1 498 ? 13.798 14.477 9.861 1.00 97.00 498 LYS A N 1
ATOM 3761 C CA . LYS A 1 498 ? 12.990 15.471 10.588 1.00 97.00 498 LYS A CA 1
ATOM 3762 C C . LYS A 1 498 ? 11.509 15.093 10.732 1.00 97.00 498 LYS A C 1
ATOM 3764 O O . LYS A 1 498 ? 10.820 15.605 11.617 1.00 97.00 498 LYS A O 1
ATOM 3769 N N . THR A 1 499 ? 10.989 14.240 9.853 1.00 90.75 499 THR A N 1
ATOM 3770 C CA . THR A 1 499 ? 9.610 13.732 9.926 1.00 90.75 499 THR A CA 1
ATOM 3771 C C . THR A 1 499 ? 9.521 12.516 10.849 1.00 90.75 499 THR A C 1
ATOM 3773 O O . THR A 1 499 ? 8.599 12.443 11.661 1.00 90.75 499 THR A O 1
ATOM 3776 N N . SER A 1 500 ? 10.524 11.635 10.815 1.00 92.75 500 SER A N 1
ATOM 3777 C CA . SER A 1 500 ? 10.681 10.509 11.744 1.00 92.75 500 SER A CA 1
ATOM 3778 C C . SER A 1 500 ? 10.788 10.979 13.202 1.00 92.75 500 SER A C 1
ATOM 3780 O O . SER A 1 500 ? 10.060 10.497 14.068 1.00 92.75 500 SER A O 1
ATOM 3782 N N . GLU A 1 501 ? 11.596 12.010 13.473 1.00 95.81 501 GLU A N 1
ATOM 3783 C CA . GLU A 1 501 ? 11.741 12.609 14.812 1.00 95.81 501 GLU A CA 1
ATOM 3784 C C . GLU A 1 501 ? 10.404 13.131 15.376 1.00 95.81 501 GLU A C 1
ATOM 3786 O O . GLU A 1 501 ? 10.072 12.886 16.538 1.00 95.81 501 GLU A O 1
ATOM 3791 N N . LYS A 1 502 ? 9.585 13.790 14.542 1.00 95.25 502 LYS A N 1
ATOM 3792 C CA . LYS A 1 502 ? 8.230 14.233 14.925 1.00 95.25 502 LYS A CA 1
ATOM 3793 C C . LYS A 1 502 ? 7.282 13.063 15.178 1.00 95.25 502 LYS A C 1
ATOM 3795 O O . LYS A 1 502 ? 6.467 13.137 16.099 1.00 95.25 502 LYS A O 1
ATOM 3800 N N . ALA A 1 503 ? 7.357 12.011 14.363 1.00 91.44 503 ALA A N 1
ATOM 3801 C CA . ALA A 1 503 ? 6.541 10.816 14.545 1.00 91.44 503 ALA A CA 1
ATOM 3802 C C . ALA A 1 503 ? 6.877 10.130 15.878 1.00 91.44 503 ALA A C 1
ATOM 3804 O O . ALA A 1 503 ? 5.965 9.835 16.647 1.00 91.44 503 ALA A O 1
ATOM 3805 N N . CYS A 1 504 ? 8.168 9.989 16.203 1.00 92.00 504 CYS A N 1
ATOM 3806 C CA . CYS A 1 504 ? 8.634 9.443 17.479 1.00 92.00 504 CYS A CA 1
ATOM 3807 C C . CYS A 1 504 ? 8.079 10.237 18.676 1.00 92.00 504 CYS A C 1
ATOM 3809 O O . CYS A 1 504 ? 7.404 9.667 19.532 1.00 92.00 504 CYS A O 1
ATOM 3811 N N . PHE A 1 505 ? 8.231 11.568 18.674 1.00 93.94 505 PHE A N 1
ATOM 3812 C CA . PHE A 1 505 ? 7.664 12.437 19.715 1.00 93.94 505 PHE A CA 1
ATOM 3813 C C . PHE A 1 505 ? 6.134 12.295 19.845 1.00 93.94 505 PHE A C 1
ATOM 3815 O O . PHE A 1 505 ? 5.592 12.274 20.948 1.00 93.94 505 PHE A O 1
ATOM 3822 N N . THR A 1 506 ? 5.424 12.146 18.722 1.00 89.12 506 THR A N 1
ATOM 3823 C CA . THR A 1 506 ? 3.961 11.956 18.710 1.00 89.12 506 THR A CA 1
ATOM 3824 C C . THR A 1 506 ? 3.553 10.595 19.296 1.00 89.12 506 THR A C 1
ATOM 3826 O O . THR A 1 506 ? 2.501 10.487 19.931 1.00 89.12 506 THR A O 1
ATOM 3829 N N . VAL A 1 507 ? 4.381 9.558 19.128 1.00 91.75 507 VAL A N 1
ATOM 3830 C CA . VAL A 1 507 ? 4.196 8.242 19.762 1.00 91.75 507 VAL A CA 1
ATOM 3831 C C . VAL A 1 507 ? 4.488 8.311 21.264 1.00 91.75 507 VAL A C 1
ATOM 3833 O O . VAL A 1 507 ? 3.684 7.806 22.044 1.00 91.75 507 VAL A O 1
ATOM 3836 N N . GLU A 1 508 ? 5.561 8.985 21.687 1.00 92.12 508 GLU A N 1
ATOM 3837 C CA . GLU A 1 508 ? 5.879 9.221 23.107 1.00 92.12 508 GLU A CA 1
ATOM 3838 C C . GLU A 1 508 ? 4.783 10.020 23.834 1.00 92.12 508 GLU A C 1
ATOM 3840 O O . GLU A 1 508 ? 4.435 9.719 24.980 1.00 92.12 508 GLU A O 1
ATOM 3845 N N . GLU A 1 509 ? 4.180 11.015 23.175 1.00 93.94 509 GLU A N 1
ATOM 3846 C CA . GLU A 1 509 ? 3.020 11.714 23.731 1.00 93.94 509 GLU A CA 1
ATOM 3847 C C . GLU A 1 509 ? 1.795 10.788 23.817 1.00 93.94 509 GLU A C 1
ATOM 3849 O O . GLU A 1 509 ? 1.118 10.769 24.848 1.00 93.94 509 GLU A O 1
ATOM 3854 N N . ASN A 1 510 ? 1.534 9.959 22.799 1.00 84.75 510 ASN A N 1
ATOM 3855 C CA . ASN A 1 510 ? 0.418 9.007 22.816 1.00 84.75 510 ASN A CA 1
ATOM 3856 C C . ASN A 1 510 ? 0.550 7.938 23.910 1.00 84.75 510 ASN A C 1
ATOM 3858 O O . ASN A 1 510 ? -0.433 7.664 24.600 1.00 84.75 510 ASN A O 1
ATOM 3862 N N . THR A 1 511 ? 1.732 7.350 24.119 1.00 88.62 511 THR A N 1
ATOM 3863 C CA . THR A 1 511 ? 1.940 6.374 25.204 1.00 88.62 511 THR A CA 1
ATOM 3864 C C . THR A 1 511 ? 1.746 7.034 26.567 1.00 88.62 511 THR A C 1
ATOM 3866 O O . THR A 1 511 ? 0.998 6.517 27.399 1.00 88.62 511 THR A O 1
ATOM 3869 N N . ARG A 1 512 ? 2.295 8.239 26.767 1.00 93.06 512 ARG A N 1
ATOM 3870 C CA . ARG A 1 512 ? 2.096 9.031 27.990 1.00 93.06 512 ARG A CA 1
ATOM 3871 C C . ARG A 1 512 ? 0.629 9.403 28.230 1.00 93.06 512 ARG A C 1
ATOM 3873 O O . ARG A 1 512 ? 0.179 9.390 29.377 1.00 93.06 512 ARG A O 1
ATOM 3880 N N . LEU A 1 513 ? -0.126 9.742 27.184 1.00 89.81 513 LEU A N 1
ATOM 3881 C CA . LEU A 1 513 ? -1.564 10.011 27.277 1.00 89.81 513 LEU A CA 1
ATOM 3882 C C . LEU A 1 513 ? -2.358 8.736 27.593 1.00 89.81 513 LEU A C 1
ATOM 3884 O O . LEU A 1 513 ? -3.233 8.787 28.455 1.00 89.81 513 LEU A O 1
ATOM 3888 N N . LYS A 1 514 ? -2.010 7.590 26.990 1.00 87.88 514 LYS A N 1
ATOM 3889 C CA . LYS A 1 514 ? -2.622 6.284 27.283 1.00 87.88 514 LYS A CA 1
ATOM 3890 C C . LYS A 1 514 ? -2.442 5.892 28.754 1.00 87.88 514 LYS A C 1
ATOM 3892 O O . LYS A 1 514 ? -3.429 5.583 29.413 1.00 87.88 514 LYS A O 1
ATOM 3897 N N . SER A 1 515 ? -1.228 5.985 29.304 1.00 86.25 515 SER A N 1
ATOM 3898 C CA . SER A 1 515 ? -0.981 5.693 30.727 1.00 86.25 515 SER A CA 1
ATOM 3899 C C . SER A 1 515 ? -1.746 6.638 31.664 1.00 86.25 515 SER A C 1
ATOM 3901 O O . SER A 1 515 ? -2.211 6.222 32.722 1.00 86.25 515 SER A O 1
ATOM 3903 N N . ARG A 1 516 ? -1.925 7.912 31.278 1.00 88.81 516 ARG A N 1
ATOM 3904 C CA . ARG A 1 516 ? -2.759 8.864 32.035 1.00 88.81 516 ARG A CA 1
ATOM 3905 C C . ARG A 1 516 ? -4.254 8.548 31.955 1.00 88.81 516 ARG A C 1
ATOM 3907 O O . ARG A 1 516 ? -4.948 8.791 32.938 1.00 88.81 516 ARG A O 1
ATOM 3914 N N . LEU A 1 517 ? -4.739 8.037 30.822 1.00 85.06 517 LEU A N 1
ATOM 3915 C CA . LEU A 1 517 ? -6.123 7.587 30.661 1.00 85.06 517 LEU A CA 1
ATOM 3916 C C . LEU A 1 517 ? -6.398 6.388 31.579 1.00 85.06 517 LEU A C 1
ATOM 3918 O O . LEU A 1 517 ? -7.289 6.465 32.415 1.00 85.06 517 LEU A O 1
ATOM 3922 N N . GLN A 1 518 ? -5.564 5.349 31.497 1.00 83.88 518 GLN A N 1
ATOM 3923 C CA . GLN A 1 518 ? -5.674 4.127 32.301 1.00 83.88 518 GLN A CA 1
ATOM 3924 C C . GLN A 1 518 ? -5.634 4.426 33.812 1.00 83.88 518 GLN A C 1
ATOM 3926 O O . GLN A 1 518 ? -6.462 3.928 34.570 1.00 83.88 518 GLN A O 1
ATOM 3931 N N . ALA A 1 519 ? -4.741 5.321 34.253 1.00 81.88 519 ALA A N 1
ATOM 3932 C CA . ALA A 1 519 ? -4.694 5.769 35.647 1.00 81.88 519 ALA A CA 1
ATOM 3933 C C . ALA A 1 519 ? -5.973 6.511 36.093 1.00 81.88 519 ALA A C 1
ATOM 3935 O O . ALA A 1 519 ? -6.413 6.346 37.230 1.00 81.88 519 ALA A O 1
ATOM 3936 N N . ALA A 1 520 ? -6.588 7.309 35.212 1.00 79.00 520 ALA A N 1
ATOM 3937 C CA . ALA A 1 520 ? -7.845 8.000 35.504 1.00 79.00 520 ALA A CA 1
ATOM 3938 C C . ALA A 1 520 ? -9.053 7.043 35.504 1.00 79.00 520 ALA A C 1
ATOM 3940 O O . ALA A 1 520 ? -9.940 7.179 36.344 1.00 79.00 520 ALA A O 1
ATOM 3941 N N . GLU A 1 521 ? -9.079 6.054 34.608 1.00 81.25 521 GLU A N 1
ATOM 3942 C CA . GLU A 1 521 ? -10.098 4.997 34.581 1.00 81.25 521 GLU A CA 1
ATOM 3943 C C . GLU A 1 521 ? -10.037 4.145 35.859 1.00 81.25 521 GLU A C 1
ATOM 3945 O O . GLU A 1 521 ? -11.066 3.940 36.507 1.00 81.25 521 GLU A O 1
ATOM 3950 N N . ALA A 1 522 ? -8.834 3.759 36.301 1.00 78.19 522 ALA A N 1
ATOM 3951 C CA . ALA A 1 522 ? -8.622 3.086 37.581 1.00 78.19 522 ALA A CA 1
ATOM 3952 C C . ALA A 1 522 ? -9.091 3.936 38.781 1.00 78.19 522 ALA A C 1
ATOM 3954 O O . ALA A 1 522 ? -9.746 3.413 39.686 1.00 78.19 522 ALA A O 1
ATOM 3955 N N . GLU A 1 523 ? -8.833 5.251 38.785 1.00 80.94 523 GLU A N 1
ATOM 3956 C CA . GLU A 1 523 ? -9.321 6.148 39.843 1.00 80.94 523 GLU A CA 1
ATOM 3957 C C . GLU A 1 523 ? -10.859 6.239 39.867 1.00 80.94 523 GLU A C 1
ATOM 3959 O O . GLU A 1 523 ? -11.468 6.224 40.941 1.00 80.94 523 GLU A O 1
ATOM 3964 N N . VAL A 1 524 ? -11.509 6.295 38.699 1.00 80.94 524 VAL A N 1
ATOM 3965 C CA . VAL A 1 524 ? -12.978 6.314 38.584 1.00 80.94 524 VAL A CA 1
ATOM 3966 C C . VAL A 1 524 ? -13.588 5.004 39.088 1.00 80.94 524 VAL A C 1
ATOM 3968 O O . VAL A 1 524 ? -14.521 5.050 39.892 1.00 80.94 524 VAL A O 1
ATOM 3971 N N . VAL A 1 525 ? -13.038 3.849 38.696 1.00 76.94 525 VAL A N 1
ATOM 3972 C CA . VAL A 1 525 ? -13.477 2.532 39.194 1.00 76.94 525 VAL A CA 1
ATOM 3973 C C . VAL A 1 525 ? -13.303 2.443 40.713 1.00 76.94 525 VAL A C 1
ATOM 3975 O O . VAL A 1 525 ? -14.238 2.055 41.419 1.00 76.94 525 VAL A O 1
ATOM 3978 N N . GLN A 1 526 ? -12.155 2.873 41.245 1.00 73.81 526 GLN A N 1
ATOM 3979 C CA . GLN A 1 526 ? -11.903 2.863 42.686 1.00 73.81 526 GLN A CA 1
ATOM 3980 C C . GLN A 1 526 ? -12.918 3.734 43.443 1.00 73.81 526 GLN A C 1
ATOM 3982 O O . GLN A 1 526 ? -13.548 3.247 44.382 1.00 73.81 526 GLN A O 1
ATOM 3987 N N . ARG A 1 527 ? -13.154 4.979 43.000 1.00 76.06 527 ARG A N 1
ATOM 3988 C CA . ARG A 1 527 ? -14.165 5.881 43.587 1.00 76.06 527 ARG A CA 1
ATOM 3989 C C . ARG A 1 527 ? -15.579 5.288 43.535 1.00 76.06 527 ARG A C 1
ATOM 3991 O O . ARG A 1 527 ? -16.341 5.444 44.490 1.00 76.06 527 ARG A O 1
ATOM 3998 N N . GLN A 1 528 ? -15.934 4.609 42.441 1.00 72.19 528 GLN A N 1
ATOM 3999 C CA . GLN A 1 528 ? -17.261 4.016 42.263 1.00 72.19 528 GLN A CA 1
ATOM 4000 C C . GLN A 1 528 ? -17.481 2.782 43.153 1.00 72.19 528 GLN A C 1
ATOM 4002 O O . GLN A 1 528 ? -18.574 2.627 43.696 1.00 72.19 528 GLN A O 1
ATOM 4007 N N . THR A 1 529 ? -16.458 1.942 43.361 1.00 73.25 529 THR A N 1
ATOM 4008 C CA . THR A 1 529 ? -16.548 0.814 44.313 1.00 73.25 529 THR A CA 1
ATOM 4009 C C . THR A 1 529 ? -16.702 1.291 45.760 1.00 73.25 529 THR A C 1
ATOM 4011 O O . THR A 1 529 ? -17.578 0.795 46.468 1.00 73.25 529 THR A O 1
ATOM 4014 N N . SER A 1 530 ? -15.937 2.306 46.184 1.00 75.50 530 SER A N 1
ATOM 4015 C CA . SER A 1 530 ? -15.986 2.814 47.563 1.00 75.50 530 SER A CA 1
ATOM 4016 C C . SER A 1 530 ? -17.281 3.552 47.922 1.00 75.50 530 SER A C 1
ATOM 4018 O O . SER A 1 530 ? -17.679 3.529 49.082 1.00 75.50 530 SER A O 1
ATOM 4020 N N . GLY A 1 531 ? -17.950 4.201 46.958 1.00 84.25 531 GLY A N 1
ATOM 4021 C CA . GLY A 1 531 ? -19.147 5.009 47.234 1.00 84.25 531 GLY A CA 1
ATOM 4022 C C . GLY A 1 531 ? -20.287 4.196 47.858 1.00 84.25 531 GLY A C 1
ATOM 4023 O O . GLY A 1 531 ? -20.741 4.501 48.956 1.00 84.25 531 GLY A O 1
ATOM 4024 N N . ALA A 1 532 ? -20.676 3.096 47.209 1.00 82.62 532 ALA A N 1
ATOM 4025 C CA . ALA A 1 532 ? -21.750 2.235 47.707 1.00 82.62 532 ALA A CA 1
ATOM 4026 C C . ALA A 1 532 ? -21.373 1.476 48.997 1.00 82.62 532 ALA A C 1
ATOM 4028 O O . ALA A 1 532 ? -22.252 1.096 49.768 1.00 82.62 532 ALA A O 1
ATOM 4029 N N . GLU A 1 533 ? -20.082 1.249 49.262 1.00 85.56 533 GLU A N 1
ATOM 4030 C CA . GLU A 1 533 ? -19.622 0.705 50.548 1.00 85.56 533 GLU A CA 1
ATOM 4031 C C . GLU A 1 533 ? -19.770 1.731 51.681 1.00 85.56 533 GLU A C 1
ATOM 4033 O O . GLU A 1 533 ? -20.185 1.362 52.782 1.00 85.56 533 GLU A O 1
ATOM 4038 N N . GLN A 1 534 ? -19.494 3.010 51.399 1.00 87.94 534 GLN A N 1
ATOM 4039 C CA . GLN A 1 534 ? -19.671 4.111 52.345 1.00 87.94 534 GLN A CA 1
ATOM 4040 C C . GLN A 1 534 ? -21.154 4.360 52.668 1.00 87.94 534 GLN A C 1
ATOM 4042 O O . GLN A 1 534 ? -21.481 4.510 53.844 1.00 87.94 534 GLN A O 1
ATOM 4047 N N . ASP A 1 535 ? -22.057 4.299 51.680 1.00 90.56 535 ASP A N 1
ATOM 4048 C CA . ASP A 1 535 ? -23.511 4.413 51.902 1.00 90.56 535 ASP A CA 1
ATOM 4049 C C . ASP A 1 535 ? -24.013 3.402 52.958 1.00 90.56 535 ASP A C 1
ATOM 4051 O O . ASP A 1 535 ? -24.776 3.742 53.867 1.00 90.56 535 ASP A O 1
ATOM 4055 N N . TYR A 1 536 ? -23.556 2.145 52.880 1.00 91.50 536 TYR A N 1
ATOM 4056 C CA . TYR A 1 536 ? -23.899 1.118 53.870 1.00 91.50 536 TYR A CA 1
ATOM 4057 C C . TYR A 1 536 ? -23.264 1.371 55.244 1.00 91.50 536 TYR A C 1
ATOM 4059 O O . TYR A 1 536 ? -23.884 1.054 56.258 1.00 91.50 536 TYR A O 1
ATOM 4067 N N . GLU A 1 537 ? -22.047 1.913 55.298 1.00 92.50 537 GLU A N 1
ATOM 4068 C CA . GLU A 1 537 ? -21.351 2.224 56.552 1.00 92.50 537 GLU A CA 1
ATOM 4069 C C . GLU A 1 537 ? -22.026 3.398 57.294 1.00 92.50 537 GLU A C 1
ATOM 4071 O O . GLU A 1 537 ? -22.223 3.326 58.507 1.00 92.50 537 GLU A O 1
ATOM 4076 N N . GLU A 1 538 ? -22.492 4.428 56.577 1.00 94.69 538 GLU A N 1
ATOM 4077 C CA . GLU A 1 538 ? -23.294 5.520 57.153 1.00 94.69 538 GLU A CA 1
ATOM 4078 C C . GLU A 1 538 ? -24.647 5.010 57.688 1.00 94.69 538 GLU A C 1
ATOM 4080 O O . GLU A 1 538 ? -25.048 5.349 58.806 1.00 94.69 538 GLU A O 1
ATOM 4085 N N . VAL A 1 539 ? -25.322 4.113 56.956 1.00 95.50 539 VAL A N 1
ATOM 4086 C CA . VAL A 1 539 ? -26.550 3.443 57.429 1.00 95.50 539 VAL A CA 1
ATOM 4087 C C . VAL A 1 539 ? -26.293 2.595 58.682 1.00 95.50 539 VAL A C 1
ATOM 4089 O O . VAL A 1 539 ? -27.101 2.626 59.611 1.00 95.50 539 VAL A O 1
ATOM 4092 N N . ILE A 1 540 ? -25.177 1.863 58.749 1.00 95.25 540 ILE A N 1
ATOM 4093 C CA . ILE A 1 540 ? -24.778 1.083 59.933 1.00 95.25 540 ILE A CA 1
ATOM 4094 C C . ILE A 1 540 ? -24.616 2.001 61.153 1.00 95.25 540 ILE A C 1
ATOM 4096 O O . ILE A 1 540 ? -25.233 1.742 62.187 1.00 95.25 540 ILE A O 1
ATOM 4100 N N . GLN A 1 541 ? -23.886 3.113 61.023 1.00 95.06 541 GLN A N 1
ATOM 4101 C CA . GLN A 1 541 ? -23.664 4.063 62.122 1.00 95.06 541 GLN A CA 1
ATOM 4102 C C . GLN A 1 541 ? -24.966 4.715 62.623 1.00 95.06 541 GLN A C 1
ATOM 4104 O O . GLN A 1 541 ? -25.145 4.894 63.831 1.00 95.06 541 GLN A O 1
ATOM 4109 N N . LEU A 1 542 ? -25.910 5.022 61.726 1.00 96.25 542 LEU A N 1
ATOM 4110 C CA . LEU A 1 542 ? -27.237 5.528 62.100 1.00 96.25 542 LEU A CA 1
ATOM 4111 C C . LEU A 1 542 ? -28.059 4.482 62.874 1.00 96.25 542 LEU A C 1
ATOM 4113 O O . LEU A 1 542 ? -28.658 4.807 63.903 1.00 96.25 542 LEU A O 1
ATOM 4117 N N . LEU A 1 543 ? -28.052 3.221 62.428 1.00 95.56 543 LEU A N 1
ATOM 4118 C CA . LEU A 1 543 ? -28.753 2.121 63.101 1.00 95.56 543 LEU A CA 1
ATOM 4119 C C . LEU A 1 543 ? -28.139 1.819 64.480 1.00 95.56 543 LEU A C 1
ATOM 4121 O O . LEU A 1 543 ? -28.877 1.614 65.446 1.00 95.56 543 LEU A O 1
ATOM 4125 N N . GLU A 1 544 ? -26.809 1.856 64.617 1.00 95.56 544 GLU A N 1
ATOM 4126 C CA . GLU A 1 544 ? -26.126 1.755 65.914 1.00 95.56 544 GLU A CA 1
ATOM 4127 C C . GLU A 1 544 ? -26.504 2.903 66.864 1.00 95.56 544 GLU A C 1
ATOM 4129 O O . GLU A 1 544 ? -26.751 2.671 68.054 1.00 95.56 544 GLU A O 1
ATOM 4134 N N . ALA A 1 545 ? -26.585 4.135 66.351 1.00 95.69 545 ALA A N 1
ATOM 4135 C CA . ALA A 1 545 ? -26.977 5.306 67.127 1.00 95.69 545 ALA A CA 1
ATOM 4136 C C . ALA A 1 545 ? -28.432 5.216 67.625 1.00 95.69 545 ALA A C 1
ATOM 4138 O O . ALA A 1 545 ? -28.682 5.475 68.806 1.00 95.69 545 ALA A O 1
ATOM 4139 N N . GLU A 1 546 ? -29.383 4.781 66.788 1.00 95.06 546 GLU A N 1
ATOM 4140 C CA . GLU A 1 546 ? -30.775 4.583 67.222 1.00 95.06 546 GLU A CA 1
ATOM 4141 C C . GLU A 1 546 ? -30.907 3.392 68.190 1.00 95.06 546 GLU A C 1
ATOM 4143 O O . GLU A 1 546 ? -31.595 3.496 69.206 1.00 95.06 546 GLU A O 1
ATOM 4148 N N . ILE A 1 547 ? -30.175 2.292 67.975 1.00 95.06 547 ILE A N 1
ATOM 4149 C CA . ILE A 1 547 ? -30.087 1.175 68.934 1.00 95.06 547 ILE A CA 1
ATOM 4150 C C . ILE A 1 547 ? -29.564 1.651 70.297 1.00 95.06 547 ILE A C 1
ATOM 4152 O O . ILE A 1 547 ? -30.058 1.208 71.340 1.00 95.06 547 ILE A O 1
ATOM 4156 N N . LYS A 1 548 ? -28.567 2.542 70.312 1.00 95.19 548 LYS A N 1
ATOM 4157 C CA . LYS A 1 548 ? -27.998 3.135 71.528 1.00 95.19 548 LYS A CA 1
ATOM 4158 C C . LYS A 1 548 ? -29.008 4.035 72.240 1.00 95.19 548 LYS A C 1
ATOM 4160 O O . LYS A 1 548 ? -29.163 3.901 73.454 1.00 95.19 548 LYS A O 1
ATOM 4165 N N . ASP A 1 549 ? -29.732 4.889 71.517 1.00 94.44 549 ASP A N 1
ATOM 4166 C CA . ASP A 1 549 ? -30.747 5.746 72.135 1.00 94.44 549 ASP A CA 1
ATOM 4167 C C . ASP A 1 549 ? -31.963 4.951 72.633 1.00 94.44 549 ASP A C 1
ATOM 4169 O O . ASP A 1 549 ? -32.365 5.107 73.784 1.00 94.44 549 ASP A O 1
ATOM 4173 N N . LEU A 1 550 ? -32.477 3.992 71.856 1.00 92.56 550 LEU A N 1
ATOM 4174 C CA . LEU A 1 550 ? -33.539 3.087 72.311 1.00 92.56 550 LEU A CA 1
ATOM 4175 C C . LEU A 1 550 ? -33.127 2.306 73.568 1.00 92.56 550 LEU A C 1
ATOM 4177 O O . LEU A 1 550 ? -33.942 2.145 74.478 1.00 92.56 550 LEU A O 1
ATOM 4181 N N . LYS A 1 551 ? -31.864 1.864 73.675 1.00 90.94 551 LYS A N 1
ATOM 4182 C CA . LYS A 1 551 ? -31.324 1.248 74.903 1.00 90.94 551 LYS A CA 1
ATOM 4183 C C . LYS A 1 551 ? -31.313 2.232 76.083 1.00 90.94 551 LYS A C 1
ATOM 4185 O O . LYS A 1 551 ? -31.698 1.830 77.183 1.00 90.94 551 LYS A O 1
ATOM 4190 N N . ASN A 1 552 ? -30.955 3.501 75.867 1.00 91.75 552 ASN A N 1
ATOM 4191 C CA . ASN A 1 552 ? -31.005 4.550 76.894 1.00 91.75 552 ASN A CA 1
ATOM 4192 C C . ASN A 1 552 ? -32.446 4.830 77.353 1.00 91.75 552 ASN A C 1
ATOM 4194 O O . ASN A 1 552 ? -32.732 4.745 78.548 1.00 91.75 552 ASN A O 1
ATOM 4198 N N . GLN A 1 553 ? -33.374 5.072 76.418 1.00 88.19 553 GLN A N 1
ATOM 4199 C CA . GLN A 1 553 ? -34.798 5.276 76.709 1.00 88.19 553 GLN A CA 1
ATOM 4200 C C . GLN A 1 553 ? -35.373 4.108 77.524 1.00 88.19 553 GLN A C 1
ATOM 4202 O O . GLN A 1 553 ? -36.046 4.311 78.535 1.00 88.19 553 GLN A O 1
ATOM 4207 N N . LEU A 1 554 ? -35.073 2.870 77.120 1.00 86.31 554 LEU A N 1
ATOM 4208 C CA . LEU A 1 554 ? -35.546 1.645 77.769 1.00 86.31 554 LEU A CA 1
ATOM 4209 C C . LEU A 1 554 ? -34.924 1.464 79.171 1.00 86.31 554 LEU A C 1
ATOM 4211 O O . LEU A 1 554 ? -35.602 0.980 80.079 1.00 86.31 554 LEU A O 1
ATOM 4215 N N . ALA A 1 555 ? -33.682 1.907 79.393 1.00 85.19 555 ALA A N 1
ATOM 4216 C CA . ALA A 1 555 ? -33.067 1.958 80.721 1.00 85.19 555 ALA A CA 1
ATOM 4217 C C . ALA A 1 555 ? -33.754 2.988 81.639 1.00 85.19 555 ALA A C 1
ATOM 4219 O O . ALA A 1 555 ? -34.166 2.633 82.746 1.00 85.19 555 ALA A O 1
ATOM 4220 N N . SER A 1 556 ? -33.973 4.222 81.170 1.00 84.06 556 SER A N 1
ATOM 4221 C CA . SER A 1 556 ? -34.711 5.254 81.917 1.00 84.06 556 SER A CA 1
ATOM 4222 C C . SER A 1 556 ? -36.136 4.800 82.259 1.00 84.06 556 SER A C 1
ATOM 4224 O O . SER A 1 556 ? -36.583 4.926 83.401 1.00 84.06 556 SER A O 1
ATOM 4226 N N . LYS A 1 557 ? -36.837 4.178 81.301 1.00 79.94 557 LYS A N 1
ATOM 4227 C CA . LYS A 1 557 ? -38.217 3.696 81.476 1.00 79.94 557 LYS A CA 1
ATOM 4228 C C . LYS A 1 557 ? -38.328 2.480 82.406 1.00 79.94 557 LYS A C 1
ATOM 4230 O O . LYS A 1 557 ? -39.382 2.263 82.991 1.00 79.94 557 LYS A O 1
ATOM 4235 N N . LYS A 1 558 ? -37.237 1.729 82.618 1.00 74.62 558 LYS A N 1
ATOM 4236 C CA . LYS A 1 558 ? -37.135 0.684 83.660 1.00 74.62 558 LYS A CA 1
ATOM 4237 C C . LYS A 1 558 ? -36.920 1.240 85.074 1.00 74.62 558 LYS A C 1
ATOM 4239 O O . LYS A 1 558 ? -37.226 0.539 86.036 1.00 74.62 558 LYS A O 1
ATOM 4244 N N . GLN A 1 559 ? -36.402 2.462 85.221 1.00 71.38 559 GLN A N 1
ATOM 4245 C CA . GLN A 1 559 ? -36.223 3.110 86.529 1.00 71.38 559 GLN A CA 1
ATOM 4246 C C . GLN A 1 559 ? -37.487 3.864 86.986 1.00 71.38 559 GLN A C 1
ATOM 4248 O O . GLN A 1 559 ? -37.788 3.891 88.181 1.00 71.38 559 GLN A O 1
ATOM 4253 N N . ALA A 1 560 ? -38.268 4.415 86.053 1.00 67.75 560 ALA A N 1
ATOM 4254 C CA . ALA A 1 560 ? -39.531 5.097 86.338 1.00 67.75 560 ALA A CA 1
ATOM 4255 C C . ALA A 1 560 ? -40.668 4.112 86.701 1.00 67.75 560 ALA A C 1
ATOM 4257 O O . ALA A 1 560 ? -41.367 3.588 85.834 1.00 67.75 560 ALA A O 1
ATOM 4258 N N . ARG A 1 561 ? -40.893 3.863 87.999 1.00 55.12 561 ARG A N 1
ATOM 4259 C CA . ARG A 1 561 ? -42.013 3.025 88.474 1.00 55.12 561 ARG A CA 1
ATOM 4260 C C . ARG A 1 561 ? -43.357 3.765 88.407 1.00 55.12 561 ARG A C 1
ATOM 4262 O O . ARG A 1 561 ? -43.635 4.582 89.280 1.00 55.12 561 ARG A O 1
ATOM 4269 N N . GLY A 1 562 ? -44.239 3.401 87.470 1.00 56.47 562 GLY A N 1
ATOM 4270 C CA . GLY A 1 562 ? -45.634 3.865 87.505 1.00 56.47 562 GLY A CA 1
ATOM 4271 C C . GLY A 1 562 ? -46.561 3.299 86.422 1.00 56.47 562 GLY A C 1
ATOM 4272 O O . GLY A 1 562 ? -46.429 3.657 85.262 1.00 56.47 562 GLY A O 1
ATOM 4273 N N . VAL A 1 563 ? -47.567 2.518 86.845 1.00 54.19 563 VAL A N 1
ATOM 4274 C CA . VAL A 1 563 ? -48.804 2.163 86.102 1.00 54.19 563 VAL A CA 1
ATOM 4275 C C . VAL A 1 563 ? -48.626 1.349 84.797 1.00 54.19 563 VAL A C 1
ATOM 4277 O O . VAL A 1 563 ? -47.590 1.350 84.141 1.00 54.19 563 VAL A O 1
ATOM 4280 N N . GLU A 1 564 ? -49.666 0.584 84.447 1.00 55.06 564 GLU A N 1
ATOM 4281 C CA . GLU A 1 564 ? -49.701 -0.464 83.412 1.00 55.06 564 GLU A CA 1
ATOM 4282 C C . GLU A 1 564 ? -49.186 -0.035 82.024 1.00 55.06 564 GLU A C 1
ATOM 4284 O O . GLU A 1 564 ? -48.537 -0.834 81.349 1.00 55.06 564 GLU A O 1
ATOM 4289 N N . ALA A 1 565 ? -49.411 1.225 81.627 1.00 52.72 565 ALA A N 1
ATOM 4290 C CA . ALA A 1 565 ? -48.963 1.779 80.345 1.00 52.72 565 ALA A CA 1
ATOM 4291 C C . ALA A 1 565 ? -47.452 1.591 80.116 1.00 52.72 565 ALA A C 1
ATOM 4293 O O . ALA A 1 565 ? -47.041 1.183 79.030 1.00 52.72 565 ALA A O 1
ATOM 4294 N N . THR A 1 566 ? -46.630 1.750 81.162 1.00 66.44 566 THR A N 1
ATOM 4295 C CA . THR A 1 566 ? -45.172 1.558 81.061 1.00 66.44 566 THR A CA 1
ATOM 4296 C C . THR A 1 566 ? -44.780 0.138 80.640 1.00 66.44 566 THR A C 1
ATOM 4298 O O . THR A 1 566 ? -43.763 -0.033 79.969 1.00 66.44 566 THR A O 1
ATOM 4301 N N . LYS A 1 567 ? -45.586 -0.892 80.950 1.00 75.06 567 LYS A N 1
ATOM 4302 C CA . LYS A 1 567 ? -45.336 -2.273 80.493 1.00 75.06 567 LYS A CA 1
ATOM 4303 C C . LYS A 1 567 ? -45.592 -2.447 78.995 1.00 75.06 567 LYS A C 1
ATOM 4305 O O . LYS A 1 567 ? -44.926 -3.270 78.371 1.00 75.06 567 LYS A O 1
ATOM 4310 N N . GLU A 1 568 ? -46.569 -1.733 78.440 1.00 81.69 568 GLU A N 1
ATOM 4311 C CA . GLU A 1 568 ? -46.878 -1.756 77.005 1.00 81.69 568 GLU A CA 1
ATOM 4312 C C . GLU A 1 568 ? -45.801 -0.993 76.229 1.00 81.69 568 GLU A C 1
ATOM 4314 O O . GLU A 1 568 ? -45.194 -1.531 75.309 1.00 81.69 568 GLU A O 1
ATOM 4319 N N . GLU A 1 569 ? -45.456 0.211 76.687 1.00 82.44 569 GLU A N 1
ATOM 4320 C CA . GLU A 1 569 ? -44.408 1.033 76.080 1.00 82.44 569 GLU A CA 1
ATOM 4321 C C . GLU A 1 569 ? -43.026 0.365 76.134 1.00 82.44 569 GLU A C 1
ATOM 4323 O O . GLU A 1 569 ? -42.265 0.448 75.173 1.00 82.44 569 GLU A O 1
ATOM 4328 N N . VAL A 1 570 ? -42.691 -0.340 77.222 1.00 84.44 570 VAL A N 1
ATOM 4329 C CA . VAL A 1 570 ? -41.459 -1.141 77.288 1.00 84.44 570 VAL A CA 1
ATOM 4330 C C . VAL A 1 570 ? -41.528 -2.343 76.339 1.00 84.44 570 VAL A C 1
ATOM 4332 O O . VAL A 1 570 ? -40.503 -2.688 75.751 1.00 84.44 570 VAL A O 1
ATOM 4335 N N . ARG A 1 571 ? -42.692 -2.972 76.119 1.00 85.56 571 ARG A N 1
ATOM 4336 C CA . ARG A 1 571 ? -42.828 -4.036 75.106 1.00 85.56 571 ARG A CA 1
ATOM 4337 C C . ARG A 1 571 ? -42.660 -3.495 73.684 1.00 85.56 571 ARG A C 1
ATOM 4339 O O . ARG A 1 571 ? -41.899 -4.088 72.921 1.00 85.56 571 ARG A O 1
ATOM 4346 N N . GLU A 1 572 ? -43.247 -2.347 73.353 1.00 88.88 572 GLU A N 1
ATOM 4347 C CA . GLU A 1 572 ? -43.071 -1.721 72.035 1.00 88.88 572 GLU A CA 1
ATOM 4348 C C . GLU A 1 572 ? -41.633 -1.211 71.814 1.00 88.88 572 GLU A C 1
ATOM 4350 O O . GLU A 1 572 ? -41.083 -1.396 70.729 1.00 88.88 572 GLU A O 1
ATOM 4355 N N . LEU A 1 573 ? -40.959 -0.677 72.844 1.00 88.00 573 LEU A N 1
ATOM 4356 C CA . LEU A 1 573 ? -39.529 -0.333 72.772 1.00 88.00 573 LEU A CA 1
ATOM 4357 C C . LEU A 1 573 ? -38.644 -1.564 72.512 1.00 88.00 573 LEU A C 1
ATOM 4359 O O . LEU A 1 573 ? -37.748 -1.492 71.674 1.00 88.00 573 LEU A O 1
ATOM 4363 N N . ASN A 1 574 ? -38.899 -2.707 73.165 1.00 87.94 574 ASN A N 1
ATOM 4364 C CA . ASN A 1 574 ? -38.174 -3.954 72.865 1.00 87.94 574 ASN A CA 1
ATOM 4365 C C . ASN A 1 574 ? -38.457 -4.450 71.433 1.00 87.94 574 ASN A C 1
ATOM 4367 O O . ASN A 1 574 ? -37.549 -4.937 70.761 1.00 87.94 574 ASN A O 1
ATOM 4371 N N . LYS A 1 575 ? -39.695 -4.305 70.943 1.00 93.38 575 LYS A N 1
ATOM 4372 C CA . LYS A 1 575 ? -40.099 -4.677 69.577 1.00 93.38 575 LYS A CA 1
ATOM 4373 C C . LYS A 1 575 ? -39.423 -3.802 68.514 1.00 93.38 575 LYS A C 1
ATOM 4375 O O . LYS A 1 575 ? -38.866 -4.345 67.559 1.00 93.38 575 LYS A O 1
ATOM 4380 N N . ARG A 1 576 ? -39.370 -2.477 68.713 1.00 93.31 576 ARG A N 1
ATOM 4381 C CA . ARG A 1 576 ? -38.557 -1.564 67.887 1.00 93.31 576 ARG A CA 1
ATOM 4382 C C . ARG A 1 576 ? -37.081 -1.943 67.925 1.00 93.31 576 ARG A C 1
ATOM 4384 O O . ARG A 1 576 ? -36.501 -2.167 66.870 1.00 93.31 576 ARG A O 1
ATOM 4391 N N . LEU A 1 577 ? -36.505 -2.106 69.118 1.00 93.00 577 LEU A N 1
ATOM 4392 C CA . LEU A 1 577 ? -35.096 -2.473 69.284 1.00 93.00 577 LEU A CA 1
ATOM 4393 C C . LEU A 1 577 ? -34.749 -3.767 68.528 1.00 93.00 577 LEU A C 1
ATOM 4395 O O . LEU A 1 577 ? -33.762 -3.798 67.809 1.00 93.00 577 LEU A O 1
ATOM 4399 N N . THR A 1 578 ? -35.596 -4.797 68.621 1.00 93.25 578 THR A N 1
ATOM 4400 C CA . THR A 1 578 ? -35.424 -6.071 67.893 1.00 93.25 578 THR A CA 1
ATOM 4401 C C . THR A 1 578 ? -35.521 -5.891 66.372 1.00 93.25 578 THR A C 1
ATOM 4403 O O . THR A 1 578 ? -34.823 -6.568 65.622 1.00 93.25 578 THR A O 1
ATOM 4406 N N . THR A 1 579 ? -36.365 -4.966 65.905 1.00 94.94 579 THR A N 1
ATOM 4407 C CA . THR A 1 579 ? -36.524 -4.661 64.473 1.00 94.94 579 THR A CA 1
ATOM 4408 C C . THR A 1 579 ? -35.275 -3.975 63.914 1.00 94.94 579 THR A C 1
ATOM 4410 O O . THR A 1 579 ? -34.770 -4.388 62.873 1.00 94.94 579 THR A O 1
ATOM 4413 N N . ILE A 1 580 ? -34.733 -2.982 64.626 1.00 93.75 580 ILE A N 1
ATOM 4414 C CA . ILE A 1 580 ? -33.541 -2.234 64.196 1.00 93.75 580 ILE A CA 1
ATOM 4415 C C . ILE A 1 580 ? -32.268 -3.085 64.342 1.00 93.75 580 ILE A C 1
ATOM 4417 O O . ILE A 1 580 ? -31.425 -3.079 63.453 1.00 93.75 580 ILE A O 1
ATOM 4421 N N . ASP A 1 581 ? -32.157 -3.910 65.387 1.00 93.38 581 ASP A N 1
ATOM 4422 C CA . ASP A 1 581 ? -31.055 -4.875 65.567 1.00 93.38 581 ASP A CA 1
ATOM 4423 C C . ASP A 1 581 ? -31.028 -5.949 64.451 1.00 93.38 581 ASP A C 1
ATOM 4425 O O . ASP A 1 581 ? -29.961 -6.414 64.047 1.00 93.38 581 ASP A O 1
ATOM 4429 N N . CYS A 1 582 ? -32.192 -6.283 63.877 1.00 94.31 582 CYS A N 1
ATOM 4430 C CA . CYS A 1 582 ? -32.301 -7.103 62.667 1.00 94.31 582 CYS A CA 1
ATOM 4431 C C . CYS A 1 582 ? -31.877 -6.335 61.398 1.00 94.31 582 CYS A C 1
ATOM 4433 O O . CYS A 1 582 ? -31.122 -6.865 60.584 1.00 94.31 582 CYS A O 1
ATOM 4435 N N . GLN A 1 583 ? -32.304 -5.074 61.244 1.00 94.31 583 GLN A N 1
ATOM 4436 C CA . GLN A 1 583 ? -31.903 -4.219 60.117 1.00 94.31 583 GLN A CA 1
ATOM 4437 C C . GLN A 1 583 ? -30.389 -3.968 60.091 1.00 94.31 583 GLN A C 1
ATOM 4439 O O . GLN A 1 583 ? -29.781 -4.106 59.034 1.00 94.31 583 GLN A O 1
ATOM 4444 N N . LEU A 1 584 ? -29.766 -3.702 61.246 1.00 95.31 584 LEU A N 1
ATOM 4445 C CA . LEU A 1 584 ? -28.314 -3.554 61.389 1.00 95.31 584 LEU A CA 1
ATOM 4446 C C . LEU A 1 584 ? -27.574 -4.787 60.852 1.00 95.31 584 LEU A C 1
ATOM 4448 O O . LEU A 1 584 ? -26.695 -4.658 60.004 1.00 95.31 584 LEU A O 1
ATOM 4452 N N . LYS A 1 585 ? -27.983 -5.991 61.269 1.00 94.31 585 LYS A N 1
ATOM 4453 C CA . LYS A 1 585 ? -27.378 -7.254 60.810 1.00 94.31 585 LYS A CA 1
ATOM 4454 C C . LYS A 1 585 ? -27.546 -7.490 59.310 1.00 94.31 585 LYS A C 1
ATOM 4456 O O . LYS A 1 585 ? -26.629 -8.019 58.684 1.00 94.31 585 LYS A O 1
ATOM 4461 N N . MET A 1 586 ? -28.674 -7.084 58.726 1.00 94.50 586 MET A N 1
ATOM 4462 C CA . MET A 1 586 ? -28.863 -7.134 57.273 1.00 94.50 586 MET A CA 1
ATOM 4463 C C . MET A 1 586 ? -27.940 -6.143 56.549 1.00 94.50 586 MET A C 1
ATOM 4465 O O . MET A 1 586 ? -27.291 -6.530 55.580 1.00 94.50 586 MET A O 1
ATOM 4469 N N . SER A 1 587 ? -27.812 -4.905 57.036 1.00 93.31 587 SER A N 1
ATOM 4470 C CA . SER A 1 587 ? -26.890 -3.906 56.473 1.00 93.31 587 SER A CA 1
ATOM 4471 C C . SER A 1 587 ? -25.426 -4.344 56.579 1.00 93.31 587 SER A C 1
ATOM 4473 O O . SER A 1 587 ? -24.698 -4.265 55.593 1.00 93.31 587 SER A O 1
ATOM 4475 N N . GLU A 1 588 ? -25.002 -4.898 57.720 1.00 94.44 588 GLU A N 1
ATOM 4476 C CA . GLU A 1 588 ? -23.666 -5.487 57.886 1.00 94.44 588 GLU A CA 1
ATOM 4477 C C . GLU A 1 588 ? -23.383 -6.610 56.877 1.00 94.44 588 GLU A C 1
ATOM 4479 O O . GLU A 1 588 ? -22.293 -6.671 56.304 1.00 94.44 588 GLU A O 1
ATOM 4484 N N . GLN A 1 589 ? -24.333 -7.534 56.687 1.00 94.12 589 GLN A N 1
ATOM 4485 C CA . GLN A 1 589 ? -24.179 -8.646 55.745 1.00 94.12 589 GLN A CA 1
ATOM 4486 C C . GLN A 1 589 ? -24.128 -8.146 54.300 1.00 94.12 589 GLN A C 1
ATOM 4488 O O . GLN A 1 589 ? -23.274 -8.595 53.535 1.00 94.12 589 GLN A O 1
ATOM 4493 N N . ASN A 1 590 ? -24.973 -7.175 53.948 1.00 92.50 590 ASN A N 1
ATOM 4494 C CA . ASN A 1 590 ? -24.979 -6.554 52.628 1.00 92.50 590 ASN A CA 1
ATOM 4495 C C . ASN A 1 590 ? -23.663 -5.812 52.347 1.00 92.50 590 ASN A C 1
ATOM 4497 O O . ASN A 1 590 ? -23.084 -6.020 51.280 1.00 92.50 590 ASN A O 1
ATOM 4501 N N . ARG A 1 591 ? -23.127 -5.039 53.309 1.00 92.94 591 ARG A N 1
ATOM 4502 C CA . ARG A 1 591 ? -21.829 -4.362 53.142 1.00 92.94 591 ARG A CA 1
ATOM 4503 C C . ARG A 1 591 ? -20.690 -5.361 52.947 1.00 92.94 591 ARG A C 1
ATOM 4505 O O . ARG A 1 591 ? -19.905 -5.206 52.019 1.00 92.94 591 ARG A O 1
ATOM 4512 N N . LYS A 1 592 ? -20.632 -6.422 53.760 1.00 92.50 592 LYS A N 1
ATOM 4513 C CA . LYS A 1 592 ? -19.619 -7.491 53.636 1.00 92.50 592 LYS A CA 1
ATOM 4514 C C . LYS A 1 592 ? -19.736 -8.242 52.301 1.00 92.50 592 LYS A C 1
ATOM 4516 O O . LYS A 1 592 ? -18.722 -8.605 51.711 1.00 92.50 592 LYS A O 1
ATOM 4521 N N . HIS A 1 593 ? -20.952 -8.458 51.792 1.00 92.44 593 HIS A N 1
ATOM 4522 C CA . HIS A 1 593 ? -21.157 -9.064 50.474 1.00 92.44 593 HIS A CA 1
ATOM 4523 C C . HIS A 1 593 ? -20.702 -8.137 49.334 1.00 92.44 593 HIS A C 1
ATOM 4525 O O . HIS A 1 593 ? -20.067 -8.604 48.387 1.00 92.44 593 HIS A O 1
ATOM 4531 N N . LEU A 1 594 ? -20.987 -6.833 49.431 1.00 89.69 594 LEU A N 1
ATOM 4532 C CA . LEU A 1 594 ? -20.525 -5.826 48.473 1.00 89.69 594 LEU A CA 1
ATOM 4533 C C . LEU A 1 594 ? -18.992 -5.725 48.459 1.00 89.69 594 LEU A C 1
ATOM 4535 O O . LEU A 1 594 ? -18.404 -5.860 47.392 1.00 89.69 594 LEU A O 1
ATOM 4539 N N . GLU A 1 595 ? -18.357 -5.625 49.628 1.00 88.62 595 GLU A N 1
ATOM 4540 C CA . GLU A 1 595 ? -16.896 -5.596 49.816 1.00 88.62 595 GLU A CA 1
ATOM 4541 C C . GLU A 1 595 ? -16.212 -6.810 49.150 1.00 88.62 595 GLU A C 1
ATOM 4543 O O . GLU A 1 595 ? -15.251 -6.678 48.388 1.00 88.62 595 GLU A O 1
ATOM 4548 N N . ILE A 1 596 ? -16.760 -8.016 49.350 1.00 88.81 596 ILE A N 1
ATOM 4549 C CA . ILE A 1 596 ? -16.275 -9.247 48.700 1.00 88.81 596 ILE A CA 1
ATOM 4550 C C . ILE A 1 596 ? -16.502 -9.220 47.178 1.00 88.81 596 ILE A C 1
ATOM 4552 O O . ILE A 1 596 ? -15.680 -9.752 46.428 1.00 88.81 596 ILE A O 1
ATOM 4556 N N . SER A 1 597 ? -17.600 -8.626 46.706 1.00 86.06 597 SER A N 1
ATOM 4557 C CA . SER A 1 597 ? -17.912 -8.510 45.277 1.00 86.06 597 SER A CA 1
ATOM 4558 C C . SER A 1 597 ? -16.990 -7.511 44.571 1.00 86.06 597 SER A C 1
ATOM 4560 O O . SER A 1 597 ? -16.415 -7.844 43.535 1.00 86.06 597 SER A O 1
ATOM 4562 N N . ASN A 1 598 ? -16.777 -6.333 45.158 1.00 85.44 598 ASN A N 1
ATOM 4563 C CA . ASN A 1 598 ? -15.865 -5.306 44.658 1.00 85.44 598 ASN A CA 1
ATOM 4564 C C . ASN A 1 598 ? -14.419 -5.814 44.641 1.00 85.44 598 ASN A C 1
ATOM 4566 O O . ASN A 1 598 ? -13.738 -5.702 43.624 1.00 85.44 598 ASN A O 1
ATOM 4570 N N . LYS A 1 599 ? -13.973 -6.489 45.710 1.00 85.38 599 LYS A N 1
ATOM 4571 C CA . LYS A 1 599 ? -12.640 -7.107 45.767 1.00 85.38 599 LYS A CA 1
ATOM 4572 C C . LYS A 1 599 ? -12.423 -8.179 44.691 1.00 85.38 599 LYS A C 1
ATOM 4574 O O . LYS A 1 599 ? -11.322 -8.289 44.157 1.00 85.38 599 LYS A O 1
ATOM 4579 N N . LYS A 1 600 ? -13.458 -8.954 44.342 1.00 84.50 600 LYS A N 1
ATOM 4580 C CA . LYS A 1 600 ? -13.409 -9.887 43.201 1.00 84.50 600 LYS A CA 1
ATOM 4581 C C . LYS A 1 600 ? -13.356 -9.149 41.865 1.00 84.50 600 LYS A C 1
ATOM 4583 O O . LYS A 1 600 ? -12.567 -9.534 41.012 1.00 84.50 600 LYS A O 1
ATOM 4588 N N . LEU A 1 601 ? -14.168 -8.106 41.685 1.00 78.56 601 LEU A N 1
ATOM 4589 C CA . LEU A 1 601 ? -14.228 -7.327 40.446 1.00 78.56 601 LEU A CA 1
ATOM 4590 C C . LEU A 1 601 ? -12.891 -6.632 40.140 1.00 78.56 601 LEU A C 1
ATOM 4592 O O . LEU A 1 601 ? -12.403 -6.736 39.019 1.00 78.56 601 LEU A O 1
ATOM 4596 N N . LEU A 1 602 ? -12.265 -6.018 41.149 1.00 75.31 602 LEU A N 1
ATOM 4597 C CA . LEU A 1 602 ? -10.919 -5.442 41.052 1.00 75.31 602 LEU A CA 1
ATOM 4598 C C . LEU A 1 602 ? -9.872 -6.510 40.689 1.00 75.31 602 LEU A C 1
ATOM 4600 O O . LEU A 1 602 ? -9.063 -6.294 39.792 1.00 75.31 602 LEU A O 1
ATOM 4604 N N . GLY A 1 603 ? -9.935 -7.694 41.311 1.00 74.56 603 GLY A N 1
ATOM 4605 C CA . GLY A 1 603 ? -9.060 -8.818 40.960 1.00 74.56 603 GLY A CA 1
ATOM 4606 C C . GLY A 1 603 ? -9.240 -9.316 39.518 1.00 74.56 603 GLY A C 1
ATOM 4607 O O . GLY A 1 603 ? -8.257 -9.638 38.858 1.00 74.56 603 GLY A O 1
ATOM 4608 N N . PHE A 1 604 ? -10.472 -9.343 38.997 1.00 71.81 604 PHE A N 1
ATOM 4609 C CA . PHE A 1 604 ? -10.728 -9.693 37.594 1.00 71.81 604 PHE A CA 1
ATOM 4610 C C . PHE A 1 604 ? -10.230 -8.625 36.613 1.00 71.81 604 PHE A C 1
ATOM 4612 O O . PHE A 1 604 ? -9.731 -8.989 35.550 1.00 71.81 604 PHE A O 1
ATOM 4619 N N . ALA A 1 605 ? -10.332 -7.337 36.958 1.00 65.06 605 ALA A N 1
ATOM 4620 C CA . ALA A 1 605 ? -9.771 -6.259 36.145 1.00 65.06 605 ALA A CA 1
ATOM 4621 C C . ALA A 1 605 ? -8.242 -6.388 36.041 1.00 65.06 605 ALA A C 1
ATOM 4623 O O . ALA A 1 605 ? -7.706 -6.447 34.938 1.00 65.06 605 ALA A O 1
ATOM 4624 N N . GLN A 1 606 ? -7.563 -6.557 37.180 1.00 64.19 606 GLN A N 1
ATOM 4625 C CA . GLN A 1 606 ? -6.102 -6.633 37.255 1.00 64.19 606 GLN A CA 1
ATOM 4626 C C . GLN A 1 606 ? -5.522 -7.847 36.500 1.00 64.19 606 GLN A C 1
ATOM 4628 O O . GLN A 1 606 ? -4.547 -7.713 35.764 1.00 64.19 606 GLN A O 1
ATOM 4633 N N . VAL A 1 607 ? -6.168 -9.019 36.586 1.00 60.50 607 VAL A N 1
ATOM 4634 C CA . VAL A 1 607 ? -5.792 -10.212 35.793 1.00 60.50 607 VAL A CA 1
ATOM 4635 C C . VAL A 1 607 ? -6.052 -10.012 34.289 1.00 60.50 607 VAL A C 1
ATOM 4637 O O . VAL A 1 607 ? -5.350 -10.585 33.452 1.00 60.50 607 VAL A O 1
ATOM 4640 N N . GLY A 1 608 ? -7.038 -9.187 33.923 1.00 54.53 608 GLY A N 1
ATOM 4641 C CA . GLY A 1 608 ? -7.291 -8.790 32.536 1.00 54.53 608 GLY A CA 1
ATOM 4642 C C . GLY A 1 608 ? -6.195 -7.895 31.945 1.00 54.53 608 GLY A C 1
ATOM 4643 O O . GLY A 1 608 ? -5.913 -8.002 30.752 1.00 54.53 608 GLY A O 1
ATOM 4644 N N . GLU A 1 609 ? -5.552 -7.061 32.767 1.00 51.00 609 GLU A N 1
ATOM 4645 C CA . GLU A 1 609 ? -4.445 -6.188 32.353 1.00 51.00 609 GLU A CA 1
ATOM 4646 C C . GLU A 1 609 ? -3.130 -6.967 32.170 1.00 51.00 609 GLU A C 1
ATOM 4648 O O . GLU A 1 609 ? -2.520 -6.870 31.104 1.00 51.00 609 GLU A O 1
ATOM 4653 N N . GLU A 1 610 ? -2.743 -7.826 33.125 1.00 49.22 610 GLU A N 1
ATOM 4654 C CA . GLU A 1 610 ? -1.554 -8.697 32.984 1.00 49.22 610 GLU A CA 1
ATOM 4655 C C . GLU A 1 610 ? -1.644 -9.596 31.733 1.00 49.22 610 GLU A C 1
ATOM 4657 O O . GLU A 1 610 ? -0.655 -9.813 31.029 1.00 49.22 610 GLU A O 1
ATOM 4662 N N . SER A 1 611 ? -2.856 -10.061 31.404 1.00 46.56 611 SER A N 1
ATOM 4663 C CA . SER A 1 611 ? -3.134 -10.872 30.208 1.00 46.56 611 SER A CA 1
ATOM 4664 C C . SER A 1 611 ? -3.002 -10.105 28.881 1.00 46.56 611 SER A C 1
ATOM 4666 O O . SER A 1 611 ? -2.956 -10.735 27.824 1.00 46.56 611 SER A O 1
ATOM 4668 N N . MET A 1 612 ? -2.959 -8.768 28.910 1.00 46.91 612 MET A N 1
ATOM 4669 C CA . MET A 1 612 ? -2.733 -7.914 27.736 1.00 46.91 612 MET A CA 1
ATOM 4670 C C . MET A 1 612 ? -1.254 -7.529 27.593 1.00 46.91 612 MET A C 1
ATOM 4672 O O . MET A 1 612 ? -0.715 -7.613 26.488 1.00 46.91 612 MET A O 1
ATOM 4676 N N . GLU A 1 613 ? -0.577 -7.142 28.682 1.00 45.66 613 GLU A N 1
ATOM 4677 C CA . GLU A 1 613 ? 0.838 -6.728 28.630 1.00 45.66 613 GLU A CA 1
ATOM 4678 C C . GLU A 1 613 ? 1.788 -7.876 28.262 1.00 45.66 613 GLU A C 1
ATOM 4680 O O . GLU A 1 613 ? 2.702 -7.671 27.463 1.00 45.66 613 GLU A O 1
ATOM 4685 N N . GLY A 1 614 ? 1.519 -9.106 28.719 1.00 39.72 614 GLY A N 1
ATOM 4686 C CA . GLY A 1 614 ? 2.322 -10.302 28.410 1.00 39.72 614 GLY A CA 1
ATOM 4687 C C . GLY A 1 614 ? 2.356 -10.740 26.933 1.00 39.72 614 GLY A C 1
ATOM 4688 O O . GLY A 1 614 ? 2.818 -11.839 26.638 1.00 39.72 614 GLY A O 1
ATOM 4689 N N . SER A 1 615 ? 1.854 -9.913 26.009 1.00 44.41 615 SER A N 1
ATOM 4690 C CA . SER A 1 615 ? 1.849 -10.146 24.558 1.00 44.41 615 SER A CA 1
ATOM 4691 C C . SER A 1 615 ? 2.568 -9.058 23.735 1.00 44.41 615 SER A C 1
ATOM 4693 O O . SER A 1 615 ? 2.492 -9.082 22.508 1.00 44.41 615 SER A O 1
ATOM 4695 N N . GLY A 1 616 ? 3.263 -8.114 24.389 1.00 43.62 616 GLY A N 1
ATOM 4696 C CA . GLY A 1 616 ? 4.020 -7.038 23.728 1.00 43.62 616 GLY A CA 1
ATOM 4697 C C . GLY A 1 616 ? 5.467 -7.391 23.350 1.00 43.62 616 GLY A C 1
ATOM 4698 O O . GLY A 1 616 ? 5.882 -7.140 22.220 1.00 43.62 616 GLY A O 1
ATOM 4699 N N . ASP A 1 617 ? 6.224 -7.993 24.270 1.00 39.47 617 ASP A N 1
ATOM 4700 C CA . ASP A 1 617 ? 7.672 -8.218 24.125 1.00 39.47 617 ASP A CA 1
ATOM 4701 C C . ASP A 1 617 ? 7.982 -9.494 23.313 1.00 39.47 617 ASP A C 1
ATOM 4703 O O . ASP A 1 617 ? 8.390 -10.519 23.865 1.00 39.47 617 ASP A O 1
ATOM 4707 N N . GLY A 1 618 ? 7.746 -9.464 21.993 1.00 42.53 618 GLY A N 1
ATOM 4708 C CA . GLY A 1 618 ? 7.822 -10.684 21.173 1.00 42.53 618 GLY A CA 1
ATOM 4709 C C . GLY A 1 618 ? 7.916 -10.554 19.647 1.00 42.53 618 GLY A C 1
ATOM 4710 O O . GLY A 1 618 ? 7.638 -11.550 18.975 1.00 42.53 618 GLY A O 1
ATOM 4711 N N . VAL A 1 619 ? 8.288 -9.389 19.093 1.00 33.94 619 VAL A N 1
ATOM 4712 C CA . VAL A 1 619 ? 8.636 -9.198 17.662 1.00 33.94 619 VAL A CA 1
ATOM 4713 C C . VAL A 1 619 ? 9.824 -8.249 17.534 1.00 33.94 619 VAL A C 1
ATOM 4715 O O . VAL A 1 619 ? 9.728 -7.145 18.110 1.00 33.94 619 VAL A O 1
#

Secondary structure (DSSP, 8-state):
--------TT----------TTSS---EEEEEEESGGG---EEEEESBBTTTTB---EEEEEEPTTSHHHHH--S-TTPEEEEETTEE-TT-BHHHHHHHHHHHHTTSEEEEEEE-SHHHHHHHHHHHHHHHS----S-TT------------------------------------------------PPPTT--EEEEEE-SS---EEEEE-TTSTT-SSEEEEEE-TTSHHHHH----TTPEEEEETTEE-SS--HHHHHHHHHHHHH---SEEEEEEEPPPS-PPP----------------------------------------PPPP------------------PPPPEEPPPTT-EEETTHHHHHHHHTT----HHHHHHHHHHS---TTSEEEHHHHHHHHHHHHHHHHHTTT-SSSPP-EEHHHHHHH--GGGG------------HHHHHHHHHHHHHHHHHHHHHHHHHHHHHHHHHHHHHHHHHHHHHHHHHHHHHHHHHHHHHHHHHHHHHHHHHHHHHHHHHHHHHHHHHHHHHHHHHHHHHHS--TTHHHHHHHHHHHHHHHHHHHHHHHHHHHHHHHHHHHHHHHHHHHHHHHHHTTSS--

Foldseek 3Di:
DDQDFDDDDPDRFRFDQDPDPPPDSFRKGKDKAAQLLQHQQFDWFAAADPVPRDHAFIFGQDHHPPGNCNVVVPDDGLKGWQDKPRHGRHNGHPVVVVVSRNVSSNVRMIMTMITDDVVSNVSSVCRCVVPVPDDDDDPPDSHDDDDDDDDDDDDDDDDDDDDDDDDDDDDDDDDDDDDDDDDDPDDDDDDDFDDKDKDKWFADAAQQFDWDADLPHPVYNWIFTQDRHPPHGCVVVVPDDGQKTWQDKPPHGSGRGGPVVVVVVSVVVRVDPDRMMMTIITDGPPDDDDPDDDDDDDDDDDDDDDDDDDDDDDDDDDDDDDDDDDDDDDDDDDDDDDDDDDDDDDDDDDDDDDADWDFDDQQQKFALVCLVVLCVQLVNPDDPVLNVVLSVQFDADPVRIGGNNSSVVSCLVSCVVVCVVVVNNPDGRIGHPVSVVVRRDPVVPPDPPDPPPPPPDPVNVVVVVVVVVVVVVVVVVVVVVVVVVVVVVVVVVVVVVVVVVVVVVVVVVVVVVVVVVVVVVVVVLVVVLVPVLVVLVVVLVVLVVVLVVLVVVLVVLVVDDDDDVSVVVNVVSVVVSVVSVVVSVVSVVVSVVSVVVSVVVVVVVVVVVVVVVVPPPDD

Sequence (619 aa):
MPTFSVMYKGAVIISRTLMGPYGVDRAVHSMEFTDCENGLGIKVIGGVKEQTGEEFGVYVKRILPGGLASNDGNLLPGDQILEVNGDSLVGVTSERAVDVLRAASATNHMRLLIARDEEAKREFAELLEKYGSNGSTGSTRNSPIQQGGRYLDSTSSGSSSRSQSPLLLSPAGSQNMYNNSGPMLRSLSHPGEGVIQLLSVARSGSLGITIGGGSNRPDGPAVFIQEVLSGGDCHRDGRLRPGDQLIAINKESLIGVTHEEAKSMLNKVKFNQDSMVEIAFIPGKGLFPSSTSLHNGVQRAAGNSCNSGRLKVHIRSPELCTDEPAQVSSPSPDICPPDIHISGLTSQRSPTGAKPKITLDPYIRLKSEKLDLALSFLGLDVTEEKKKKLKQSLTTDPQGTVAYGDFVEATRNIFQENLEGLGLGMGPFMFSYHEAASLMDTSAFQSPTYESECSYSSEEMEQFQTEVKQLQTQMKQLKVMLNDMEHSKKTLEEELQKTSEKACFTVEENTRLKSRLQAAEAEVVQRQTSGAEQDYEEVIQLLEAEIKDLKNQLASKKQARGVEATKEEVRELNKRLTTIDCQLKMSEQNRKHLEISNKKLLGFAQVGEESMEGSGDGV

pLDDT: mean 70.19, std 25.53, range [21.34, 97.5]

Radius of gyration: 47.91 Å; chains: 1; bounding box: 128×90×139 Å

InterPro domains:
  IPR001478 PDZ domain [PF00595] (37-114)
  IPR001478 PDZ domain [PF00595] (203-269)
  IPR001478 PDZ domain [PS50106] (30-116)
  IPR001478 PDZ domain [PS50106] (195-268)
  IPR001478 PDZ domain [SM00228] (38-118)
  IPR001478 PDZ domain [SM00228] (205-285)
  IPR036034 PDZ superfamily [G3DSA:2.30.42.10] (10-120)
  IPR036034 PDZ superfamily [G3DSA:2.30.42.10] (196-283)
  IPR036034 PDZ superfamily [SSF50156] (26-119)
  IPR036034 PDZ superfamily [SSF50156] (176-271)
  IPR051342 PDZ domain-containing scaffold protein [PTHR19964] (163-607)